Protein AF-A0A1F3W9Q5-F1 (afdb_monomer)

Foldseek 3Di:
DPPPPPPVVLVVLVVLLVLLVVCVVCVVVQPPLDPDPDPPDPDDDVVSNVSSVVSSVSCLAAFNLSNVLSVVVVVLCVPFVVVDDDPLVVCLSVLSSLLSQLVCLAPPVPRGRNNNVVVCVVPPVVSVHPVSNVVSVVVNCPSSDDPVVVVVVVVVVVVVVVVVVVVVPPDDDDDDDDDDDDDDDDDDDDDPPVVVVVVVVVVVVVDDPDDDDDDDDDDDDDDDDDDDDDDDDDPPVVLVVVLPDDPVVVVVVVVVVVVQVVVLLVVLVVPDDDDPDPFDDADDPVVVVLLQCLLCVLCVVVVWAKHFPDWQAFQFWIKGWIDGDPPGDPVSVVVCQQVSCVSVVNFNWDWDPDDVPDPTIIIITTGVPHHDWDLVCLCPDPCLVVDPALQKAFQTADRNRHTDIDHCVVVVDDDDDDDPPRCSLVRVVSSVSSRSSPADLVSAADAAEDLPCDRCQVCQPPSRYPDGHHRDPVVVVVVVVVVVVVVVVVVVVCVVVVHDDPVRVVVCVVPDDPVNSD

Sequence (518 aa):
MIEKLLKSQLILLFVISVVVSIAYYYADILPDNYFTISSGTKSFNNIVYYLTTLGVFIEYFTGIWVLLTFVVYAIVYSLILSKRNKTLDIFIPVTLSIMTISFCGSFFNGHIGKGLIFLIFKFTPQILSPLSLIAFGLINIYLIFDKNFLLLLLKSFKFIVSYRKKMTSSVEIKREVINVNPKKIQFYPNKIRRNFLNNITNFLRGNRKINIEVNEAIQQQSLDVGEMTDNVVEPAKLILMNENKNENEKSEIKKISLDNDKKYYQIVKTIGTAKDKSKNNSPDEKYFEEIIDRIEEKLNEFKIEGQVINILKGPVVDTFELELGAGVKVSKITSSSEDLSMALYGAPIRIVYPMRGKTTVGIEVPRNPREIIYLDELLTSKDFQKTKFDLPLAIGKDAFGESFVVDLAAMPHMLVAGSTGSGKSVFINSLLVSLLIKKSPDQMKLILIDPKQLELSLYSELPHLLLPVVTEAKTASLALQWAVKEMDRRYSIMKEFQVRNLKGFNDKLKNATPEMLS

Solvent-accessible surface area (backbone atoms only — not comparable to full-atom values): 31380 Å² total; per-residue (Å²): 142,76,90,66,65,64,64,58,50,52,50,50,48,48,54,54,28,52,50,30,50,51,29,62,75,38,40,95,74,47,83,65,86,49,102,58,89,68,96,77,69,95,81,65,56,67,68,57,52,54,52,49,50,50,34,51,53,49,27,40,35,54,24,58,53,54,39,58,38,42,54,54,48,51,52,49,31,71,76,51,50,74,83,54,92,59,84,72,59,73,48,47,69,58,40,44,42,51,22,46,51,6,45,36,49,63,77,36,63,88,43,50,9,62,52,41,53,53,51,36,60,72,78,44,51,64,50,43,29,68,66,37,26,53,54,31,45,53,50,44,50,59,73,74,42,56,78,70,50,58,56,49,52,54,50,50,52,54,49,52,55,54,52,53,61,63,62,72,75,76,80,88,79,87,88,83,89,85,86,86,86,91,80,88,85,83,88,82,91,82,80,73,64,62,67,55,52,51,53,50,53,54,59,61,60,75,72,70,97,72,93,76,93,76,86,88,87,85,89,87,79,92,88,88,83,80,87,80,79,95,73,91,78,67,82,65,63,71,57,60,66,64,67,83,56,58,72,69,59,59,52,48,54,54,49,53,52,55,51,50,46,52,52,50,54,52,62,55,64,63,72,70,74,85,68,88,71,83,72,73,73,76,67,57,70,67,61,55,51,56,51,49,52,42,52,40,54,53,32,52,76,71,70,42,59,50,46,74,81,48,72,49,73,29,46,50,30,30,31,40,32,30,42,65,37,90,90,59,57,68,66,59,56,66,72,39,47,66,61,53,17,49,66,55,79,61,42,81,60,47,82,43,72,72,35,90,97,49,95,31,36,28,40,33,37,68,40,74,74,58,54,85,84,54,67,67,59,44,60,68,27,68,69,55,62,69,55,85,54,90,38,42,29,49,76,50,58,49,64,70,53,50,77,39,67,49,40,44,65,84,46,77,72,85,89,87,85,68,61,93,89,68,47,55,68,61,49,54,51,42,37,52,50,34,36,56,74,76,38,47,53,91,77,40,74,41,82,51,75,35,73,80,62,79,77,57,62,88,55,56,80,46,80,30,45,81,49,66,64,29,46,51,70,69,59,44,52,53,52,53,53,48,52,53,53,53,48,52,51,49,51,52,52,28,57,76,70,74,33,93,46,71,65,54,43,54,53,48,63,73,71,48,52,76,82,76,75,108

Radius of gyration: 36.12 Å; Cα contacts (8 Å, |Δi|>4): 448; chains: 1; bounding box: 87×89×81 Å

pLDDT: mean 73.82, std 22.58, range [21.8, 97.12]

Structure (mmCIF, N/CA/C/O backbone):
data_AF-A0A1F3W9Q5-F1
#
_entry.id   AF-A0A1F3W9Q5-F1
#
loop_
_atom_site.group_PDB
_atom_site.id
_atom_site.type_symbol
_atom_site.label_atom_id
_atom_site.label_alt_id
_atom_site.label_comp_id
_atom_site.label_asym_id
_atom_site.label_entity_id
_atom_site.label_seq_id
_atom_site.pdbx_PDB_ins_code
_atom_site.Cartn_x
_atom_site.Cartn_y
_atom_site.Cartn_z
_atom_site.occupancy
_atom_site.B_iso_or_equiv
_atom_site.auth_seq_id
_atom_site.auth_comp_id
_atom_site.auth_asym_id
_atom_site.auth_atom_id
_atom_site.pdbx_PDB_model_num
ATOM 1 N N . MET A 1 1 ? -15.461 62.749 -14.816 1.00 38.19 1 MET A N 1
ATOM 2 C CA . MET A 1 1 ? -15.854 61.546 -14.041 1.00 38.19 1 MET A CA 1
ATOM 3 C C . MET A 1 1 ? -14.855 60.375 -14.201 1.00 38.19 1 MET A C 1
ATOM 5 O O . MET A 1 1 ? -15.242 59.233 -14.011 1.00 38.19 1 MET A O 1
ATOM 9 N N . ILE A 1 2 ? -13.567 60.625 -14.513 1.00 46.91 2 ILE A N 1
ATOM 10 C CA . ILE A 1 2 ? -12.558 59.577 -14.834 1.00 46.91 2 ILE A CA 1
ATOM 11 C C . ILE A 1 2 ? -11.432 59.493 -13.769 1.00 46.91 2 ILE A C 1
ATOM 13 O O . ILE A 1 2 ? -10.515 58.696 -13.880 1.00 46.91 2 ILE A O 1
ATOM 17 N N . GLU A 1 3 ? -11.503 60.237 -12.660 1.00 50.81 3 GLU A N 1
ATOM 18 C CA . GLU A 1 3 ? -10.414 60.259 -11.656 1.00 50.81 3 GLU A CA 1
ATOM 19 C C . GLU A 1 3 ? -10.436 59.118 -10.618 1.00 50.81 3 GLU A C 1
ATOM 21 O O . GLU A 1 3 ? -9.500 58.981 -9.834 1.00 50.81 3 GLU A O 1
ATOM 26 N N . LYS A 1 4 ? -11.470 58.264 -10.589 1.00 51.03 4 LYS A N 1
ATOM 27 C CA . LYS A 1 4 ? -11.605 57.208 -9.560 1.00 51.03 4 LYS A CA 1
ATOM 28 C C . LYS A 1 4 ? -11.447 55.770 -10.061 1.00 51.03 4 LYS A C 1
ATOM 30 O O . LYS A 1 4 ? -11.603 54.853 -9.259 1.00 51.03 4 LYS A O 1
ATOM 35 N N . LEU A 1 5 ? -11.093 55.547 -11.331 1.00 53.12 5 LEU A N 1
ATOM 36 C CA . LEU A 1 5 ? -11.029 54.184 -11.873 1.00 53.12 5 LEU A CA 1
ATOM 37 C C . LEU A 1 5 ? -9.720 53.423 -11.583 1.00 53.12 5 LEU A C 1
ATOM 39 O O . LEU A 1 5 ? -9.715 52.213 -11.739 1.00 53.12 5 LEU A O 1
ATOM 43 N N . LEU A 1 6 ? -8.638 54.052 -11.100 1.00 63.25 6 LEU A N 1
ATOM 44 C CA . LEU A 1 6 ? -7.383 53.314 -10.850 1.00 63.25 6 LEU A CA 1
ATOM 45 C C . LEU A 1 6 ? -7.199 52.790 -9.423 1.00 63.25 6 LEU A C 1
ATOM 47 O O . LEU A 1 6 ? -6.568 51.753 -9.246 1.00 63.25 6 LEU A O 1
ATOM 51 N N . LYS A 1 7 ? -7.776 53.425 -8.395 1.00 61.75 7 LYS A N 1
ATOM 52 C CA . LYS A 1 7 ? -7.635 52.928 -7.011 1.00 61.75 7 LYS A CA 1
ATOM 53 C C . LYS A 1 7 ? -8.496 51.693 -6.750 1.00 61.75 7 LYS A C 1
ATOM 55 O O . LYS A 1 7 ? -8.013 50.739 -6.154 1.00 61.75 7 LYS A O 1
ATOM 60 N N . SER A 1 8 ? -9.743 51.686 -7.221 1.00 59.84 8 SER A N 1
ATOM 61 C CA . SER A 1 8 ? -10.652 50.545 -7.045 1.00 59.84 8 SER A CA 1
ATOM 62 C C . SER A 1 8 ? -10.187 49.309 -7.815 1.00 59.84 8 SER A C 1
ATOM 64 O O . SER A 1 8 ? -10.249 48.209 -7.279 1.00 59.84 8 SER A O 1
ATOM 66 N N . GLN A 1 9 ? -9.650 49.480 -9.027 1.00 67.62 9 GLN A N 1
ATOM 67 C CA . GLN A 1 9 ? -9.082 48.386 -9.819 1.00 67.62 9 GLN A CA 1
ATOM 68 C C . GLN A 1 9 ? -7.813 47.813 -9.189 1.00 67.62 9 GLN A C 1
ATOM 70 O O . GLN A 1 9 ? -7.647 46.599 -9.165 1.00 67.62 9 GLN A O 1
ATOM 75 N N . LEU A 1 10 ? -6.942 48.662 -8.633 1.00 69.38 10 LEU A N 1
ATOM 76 C CA . LEU A 1 10 ? -5.737 48.209 -7.937 1.00 69.38 10 LEU A CA 1
ATOM 77 C C . LEU A 1 10 ? -6.092 47.466 -6.640 1.00 69.38 10 LEU A C 1
ATOM 79 O O . LEU A 1 10 ? -5.507 46.430 -6.353 1.00 69.38 10 LEU A O 1
ATOM 83 N N . ILE A 1 11 ? -7.106 47.929 -5.901 1.00 71.12 11 ILE A N 1
ATOM 84 C CA . ILE A 1 11 ? -7.634 47.217 -4.726 1.00 71.12 11 ILE A CA 1
ATOM 85 C C . ILE A 1 11 ? -8.256 45.876 -5.133 1.00 71.12 11 ILE A C 1
ATOM 87 O O . ILE A 1 11 ? -7.985 44.863 -4.497 1.00 71.12 11 ILE A O 1
ATOM 91 N N . LEU A 1 12 ? -9.043 45.837 -6.210 1.00 70.88 12 LEU A N 1
ATOM 92 C CA . LEU A 1 12 ? -9.651 44.601 -6.703 1.00 70.88 12 LEU A CA 1
ATOM 93 C C . LEU A 1 12 ? -8.585 43.588 -7.141 1.00 70.88 12 LEU A C 1
ATOM 95 O O . LEU A 1 12 ? -8.646 42.424 -6.753 1.00 70.88 12 LEU A O 1
ATOM 99 N N . LEU A 1 13 ? -7.582 44.032 -7.901 1.00 72.56 13 LEU A N 1
ATOM 100 C CA . LEU A 1 13 ? -6.487 43.181 -8.366 1.00 72.56 13 LEU A CA 1
ATOM 101 C C . LEU A 1 13 ? -5.622 42.691 -7.191 1.00 72.56 13 LEU A C 1
ATOM 103 O O . LEU A 1 13 ? -5.192 41.541 -7.193 1.00 72.56 13 LEU A O 1
ATOM 107 N N . PHE A 1 14 ? -5.433 43.526 -6.162 1.00 78.44 14 PHE A N 1
ATOM 108 C CA . PHE A 1 14 ? -4.770 43.139 -4.916 1.00 78.44 14 PHE A CA 1
ATOM 109 C C . PHE A 1 14 ? -5.540 42.028 -4.201 1.00 78.44 14 PHE A C 1
ATOM 111 O O . PHE A 1 14 ? -4.960 40.986 -3.908 1.00 78.44 14 PHE A O 1
ATOM 118 N N . VAL A 1 15 ? -6.847 42.212 -3.983 1.00 78.38 15 VAL A N 1
ATOM 119 C CA . VAL A 1 15 ? -7.713 41.222 -3.321 1.00 78.38 15 VAL A CA 1
ATOM 120 C C . VAL A 1 15 ? -7.705 39.899 -4.086 1.00 78.38 15 VAL A C 1
ATOM 122 O O . VAL A 1 15 ? -7.474 38.856 -3.481 1.00 78.38 15 VAL A O 1
ATOM 125 N N . ILE A 1 16 ? -7.864 39.935 -5.414 1.00 74.56 16 ILE A N 1
ATOM 126 C CA . ILE A 1 16 ? -7.796 38.738 -6.267 1.00 74.56 16 ILE A CA 1
ATOM 127 C C . ILE A 1 16 ? -6.440 38.045 -6.107 1.00 74.56 16 ILE A C 1
ATOM 129 O O . ILE A 1 16 ? -6.382 36.832 -5.931 1.00 74.56 16 ILE A O 1
ATOM 133 N N . SER A 1 17 ? -5.347 38.811 -6.116 1.00 77.00 17 SER A N 1
ATOM 134 C CA . SER A 1 17 ? -4.003 38.255 -5.979 1.00 77.00 17 SER A CA 1
ATOM 135 C C . SER A 1 17 ? -3.777 37.593 -4.614 1.00 77.00 17 SER A C 1
ATOM 137 O O . SER A 1 17 ? -3.228 36.498 -4.555 1.00 77.00 17 SER A O 1
ATOM 139 N N . VAL A 1 18 ? -4.268 38.192 -3.524 1.00 78.81 18 VAL A N 1
ATOM 140 C CA . VAL A 1 18 ? -4.149 37.643 -2.165 1.00 78.81 18 VAL A CA 1
ATOM 141 C C . VAL A 1 18 ? -4.942 36.345 -2.031 1.00 78.81 18 VAL A C 1
ATOM 143 O O . VAL A 1 18 ? -4.422 35.373 -1.488 1.00 78.81 18 VAL A O 1
ATOM 146 N N . VAL A 1 19 ? -6.165 36.301 -2.567 1.00 76.38 19 VAL A N 1
ATOM 147 C CA . VAL A 1 19 ? -6.993 35.085 -2.567 1.00 76.38 19 VAL A CA 1
ATOM 148 C C . VAL A 1 19 ? -6.298 33.956 -3.330 1.00 76.38 19 VAL A C 1
ATOM 150 O O . VAL A 1 19 ? -6.226 32.838 -2.828 1.00 76.38 19 VAL A O 1
ATOM 153 N N . VAL A 1 20 ? -5.715 34.256 -4.493 1.00 74.50 20 VAL A N 1
ATOM 154 C CA . VAL A 1 20 ? -4.959 33.287 -5.301 1.00 74.50 20 VAL A CA 1
ATOM 155 C C . VAL A 1 20 ? -3.696 32.796 -4.581 1.00 74.50 20 VAL A C 1
ATOM 157 O O . VAL A 1 20 ? -3.408 31.603 -4.629 1.00 74.50 20 VAL A O 1
ATOM 160 N N . SER A 1 21 ? -2.961 33.667 -3.877 1.00 75.94 21 SER A N 1
ATOM 161 C CA . SER A 1 21 ? -1.797 33.269 -3.060 1.00 75.94 21 SER A CA 1
ATOM 162 C C . SER A 1 21 ? -2.171 32.285 -1.965 1.00 75.94 21 SER A C 1
ATOM 164 O O . SER A 1 21 ? -1.464 31.306 -1.738 1.00 75.94 21 SER A O 1
ATOM 166 N N . ILE A 1 22 ? -3.261 32.586 -1.253 1.00 74.12 22 ILE A N 1
ATOM 167 C CA . ILE A 1 22 ? -3.744 31.768 -0.144 1.00 74.12 22 ILE A CA 1
ATOM 168 C C . ILE A 1 22 ? -4.202 30.418 -0.694 1.00 74.12 22 ILE A C 1
ATOM 170 O O . ILE A 1 22 ? -3.791 29.393 -0.163 1.00 74.12 22 ILE A O 1
ATOM 174 N N . ALA A 1 23 ? -4.970 30.408 -1.787 1.00 72.38 23 ALA A N 1
ATOM 175 C CA . ALA A 1 23 ? -5.396 29.175 -2.443 1.00 72.38 23 ALA A CA 1
ATOM 176 C C . ALA A 1 23 ? -4.195 28.317 -2.869 1.00 72.38 23 ALA A C 1
ATOM 178 O O . ALA A 1 23 ? -4.109 27.174 -2.453 1.00 72.38 23 ALA A O 1
ATOM 179 N N . TYR A 1 24 ? -3.211 28.894 -3.567 1.00 74.81 24 TYR A N 1
ATOM 180 C CA . TYR A 1 24 ? -2.013 28.166 -3.999 1.00 74.81 24 TYR A CA 1
ATOM 181 C C . TYR A 1 24 ? -1.185 27.613 -2.830 1.00 74.81 24 TYR A C 1
ATOM 183 O O . TYR A 1 24 ? -0.697 26.489 -2.890 1.00 74.81 24 TYR A O 1
ATOM 191 N N . TYR A 1 25 ? -0.997 28.392 -1.759 1.00 75.12 25 TYR A N 1
ATOM 192 C CA . TYR A 1 25 ? -0.203 27.945 -0.609 1.00 75.12 25 TYR A CA 1
ATOM 193 C C . TYR A 1 25 ? -0.899 26.829 0.176 1.00 75.12 25 TYR A C 1
ATOM 195 O O . TYR A 1 25 ? -0.242 25.923 0.682 1.00 75.12 25 TYR A O 1
ATOM 203 N N . TYR A 1 26 ? -2.226 26.899 0.281 1.00 68.81 26 TYR A N 1
ATOM 204 C CA . TYR A 1 26 ? -3.024 25.916 1.002 1.00 68.81 26 TYR A CA 1
ATOM 205 C C . TYR A 1 26 ? -3.620 24.837 0.099 1.00 68.81 26 TYR A C 1
ATOM 207 O O . TYR A 1 26 ? -4.349 24.003 0.624 1.00 68.81 26 TYR A O 1
ATOM 215 N N . ALA A 1 27 ? -3.303 24.808 -1.200 1.00 65.44 27 ALA A N 1
ATOM 216 C CA . ALA A 1 27 ? -3.899 23.889 -2.167 1.00 65.44 27 ALA A CA 1
ATOM 217 C C . ALA A 1 27 ? -3.878 22.451 -1.637 1.00 65.44 27 ALA A C 1
ATOM 219 O O . ALA A 1 27 ? -4.923 21.849 -1.454 1.00 65.44 27 ALA A O 1
ATOM 220 N N . ASP A 1 28 ? -2.729 21.936 -1.201 1.00 61.59 28 ASP A N 1
ATOM 221 C CA . ASP A 1 28 ? -2.602 20.562 -0.684 1.00 61.59 28 ASP A CA 1
ATOM 222 C C . ASP A 1 28 ? -3.367 20.272 0.628 1.00 61.59 28 ASP A C 1
ATOM 224 O O . ASP A 1 28 ? -3.519 19.113 1.014 1.00 61.59 28 ASP A O 1
ATOM 228 N N . ILE A 1 29 ? -3.836 21.309 1.325 1.00 62.12 29 ILE A N 1
ATOM 229 C CA . ILE A 1 29 ? -4.502 21.243 2.636 1.00 62.12 29 ILE A CA 1
ATOM 230 C C . ILE A 1 29 ? -6.012 21.513 2.504 1.00 62.12 29 ILE A C 1
ATOM 232 O O . ILE A 1 29 ? -6.784 21.176 3.406 1.00 62.12 29 ILE A O 1
ATOM 236 N N . LEU A 1 30 ? -6.455 22.114 1.393 1.00 59.84 30 LEU A N 1
ATOM 237 C CA . LEU A 1 30 ? -7.862 22.417 1.166 1.00 59.84 30 LEU A CA 1
ATOM 238 C C . LEU A 1 30 ? -8.657 21.123 0.909 1.00 59.84 30 LEU A C 1
ATOM 240 O O . LEU A 1 30 ? -8.227 20.272 0.125 1.00 59.84 30 LEU A O 1
ATOM 244 N N . PRO A 1 31 ? -9.816 20.946 1.572 1.00 53.28 31 PRO A N 1
ATOM 245 C CA . PRO A 1 31 ? -10.685 19.810 1.308 1.00 53.28 31 PRO A CA 1
ATOM 246 C C . PRO A 1 31 ? -11.167 19.868 -0.151 1.00 53.28 31 PRO A C 1
ATOM 248 O O . PRO A 1 31 ? -11.686 20.892 -0.589 1.00 53.28 31 PRO A O 1
ATOM 251 N N . ASP A 1 32 ? -10.982 18.759 -0.868 1.00 55.72 32 ASP A N 1
ATOM 252 C CA . ASP A 1 32 ? -11.378 18.519 -2.264 1.00 55.72 32 ASP A CA 1
ATOM 253 C C . ASP A 1 32 ? -10.621 19.332 -3.344 1.00 55.72 32 ASP A C 1
ATOM 255 O O . ASP A 1 32 ? -11.169 20.165 -4.061 1.00 55.72 32 ASP A O 1
ATOM 259 N N . ASN A 1 33 ? -9.345 18.978 -3.558 1.00 51.38 33 ASN A N 1
ATOM 260 C CA . ASN A 1 33 ? -8.524 19.419 -4.708 1.00 51.38 33 ASN A CA 1
ATOM 261 C C . ASN A 1 33 ? -8.959 18.878 -6.075 1.00 51.38 33 ASN A C 1
ATOM 263 O O . ASN A 1 33 ? -8.418 19.247 -7.119 1.00 51.38 33 ASN A O 1
ATOM 267 N N . TYR A 1 34 ? -9.923 17.974 -6.079 1.00 50.38 34 TYR A N 1
ATOM 268 C CA . TYR A 1 34 ? -10.602 17.515 -7.272 1.00 50.38 34 TYR A CA 1
ATOM 269 C C . TYR A 1 34 ? -12.073 17.830 -7.049 1.00 50.38 34 TYR A C 1
ATOM 271 O O . TYR A 1 34 ? -12.554 17.671 -5.935 1.00 50.38 34 TYR A O 1
ATOM 279 N N . PHE A 1 35 ? -12.790 18.266 -8.085 1.00 47.22 35 PHE A N 1
ATOM 280 C CA . PHE A 1 35 ? -14.247 18.474 -8.089 1.00 47.22 35 PHE A CA 1
ATOM 281 C C . PHE A 1 35 ? -15.035 17.158 -7.870 1.00 47.22 35 PHE A C 1
ATOM 283 O O . PHE A 1 35 ? -15.979 16.844 -8.591 1.00 47.22 35 PHE A O 1
ATOM 290 N N . THR A 1 36 ? -14.613 16.335 -6.920 1.00 42.84 36 THR A N 1
ATOM 291 C CA . THR A 1 36 ? -15.198 15.075 -6.503 1.00 42.84 36 THR A CA 1
ATOM 292 C C . THR A 1 36 ? -15.899 15.339 -5.187 1.00 42.84 36 THR A C 1
ATOM 294 O O . THR A 1 36 ? -15.251 15.469 -4.157 1.00 42.84 36 THR A O 1
ATOM 297 N N . ILE A 1 37 ? -17.225 15.427 -5.241 1.00 42.81 37 ILE A N 1
ATOM 298 C CA . ILE A 1 37 ? -18.084 15.534 -4.063 1.00 42.81 37 ILE A CA 1
ATOM 299 C C . ILE A 1 37 ? -17.838 14.288 -3.202 1.00 42.81 37 ILE A C 1
ATOM 301 O O . ILE A 1 37 ? -18.343 13.207 -3.504 1.00 42.81 37 ILE A O 1
ATOM 305 N N . SER A 1 38 ? -17.036 14.422 -2.148 1.00 44.94 38 SER A N 1
ATOM 306 C CA . SER A 1 38 ? -16.875 13.388 -1.132 1.00 44.94 38 SER A CA 1
ATOM 307 C C . SER A 1 38 ? -17.933 13.626 -0.053 1.00 44.94 38 SER A C 1
ATOM 309 O O . SER A 1 38 ? -17.862 14.569 0.730 1.00 44.94 38 SER A O 1
ATOM 311 N N . SER A 1 39 ? -18.939 12.754 0.018 1.00 40.22 39 SER A N 1
ATOM 312 C CA . SER A 1 39 ? -20.031 12.800 1.005 1.00 40.22 39 SER A CA 1
ATOM 313 C C . SER A 1 39 ? -19.597 12.462 2.447 1.00 40.22 39 SER A C 1
ATOM 315 O O . SER A 1 39 ? -20.435 12.108 3.276 1.00 40.22 39 SER A O 1
ATOM 317 N N . GLY A 1 40 ? -18.293 12.488 2.745 1.00 48.84 40 GLY A N 1
ATOM 318 C CA . GLY A 1 40 ? -17.708 11.875 3.939 1.00 48.84 40 GLY A CA 1
ATOM 319 C C . GLY A 1 40 ? -17.387 12.811 5.107 1.00 48.84 40 GLY A C 1
ATOM 320 O O . GLY A 1 40 ? -17.198 12.324 6.218 1.00 48.84 40 GLY A O 1
ATOM 321 N N . THR A 1 41 ? -17.328 14.130 4.921 1.00 46.16 41 THR A N 1
ATOM 322 C CA . THR A 1 41 ? -16.812 15.045 5.958 1.00 46.16 41 THR A CA 1
ATOM 323 C C . THR A 1 41 ? -17.913 15.938 6.534 1.00 46.16 41 THR A C 1
ATOM 325 O O . THR A 1 41 ? -18.167 17.050 6.087 1.00 46.16 41 THR A O 1
ATOM 328 N N . LYS A 1 42 ? -18.572 15.460 7.598 1.00 50.66 42 LYS A N 1
ATOM 329 C CA . LYS A 1 42 ? -19.634 16.181 8.338 1.00 50.66 42 LYS A CA 1
ATOM 330 C C . LYS A 1 42 ? -19.152 17.396 9.160 1.00 50.66 42 LYS A C 1
ATOM 332 O O . LYS A 1 42 ? -19.940 17.950 9.920 1.00 50.66 42 LYS A O 1
ATOM 337 N N . SER A 1 43 ? -17.886 17.807 9.058 1.00 51.69 43 SER A N 1
ATOM 338 C CA . SER A 1 43 ? -17.268 18.773 9.983 1.00 51.69 43 SER A CA 1
ATOM 339 C C . SER A 1 43 ? -16.952 20.152 9.398 1.00 51.69 43 SER A C 1
ATOM 341 O O . SER A 1 43 ? -16.465 21.006 10.137 1.00 51.69 43 SER A O 1
ATOM 343 N N . PHE A 1 44 ? -17.209 20.414 8.113 1.00 56.19 44 PHE A N 1
ATOM 344 C CA . PHE A 1 44 ? -16.956 21.738 7.535 1.00 56.19 44 PHE A CA 1
ATOM 345 C C . PHE A 1 44 ? -18.244 22.558 7.445 1.00 56.19 44 PHE A C 1
ATOM 347 O O . PHE A 1 44 ? -19.250 22.118 6.898 1.00 56.19 44 PHE A O 1
ATOM 354 N N . ASN A 1 45 ? -18.208 23.776 7.992 1.00 65.81 45 ASN A N 1
ATOM 355 C CA . ASN A 1 45 ? -19.273 24.762 7.835 1.00 65.81 45 ASN A CA 1
ATOM 356 C C . ASN A 1 45 ? -19.521 24.987 6.329 1.00 65.81 45 ASN A C 1
ATOM 358 O O . ASN A 1 45 ? -18.575 25.288 5.602 1.00 65.81 45 ASN A O 1
ATOM 362 N N . ASN A 1 46 ? -20.766 24.847 5.857 1.00 67.88 46 ASN A N 1
ATOM 363 C CA . ASN A 1 46 ? -21.119 24.926 4.429 1.00 67.88 46 ASN A CA 1
ATOM 364 C C . ASN A 1 46 ? -20.551 26.180 3.743 1.00 67.88 46 ASN A C 1
ATOM 366 O O . ASN A 1 46 ? -20.129 26.127 2.593 1.00 67.88 46 ASN A O 1
ATOM 370 N N . ILE A 1 47 ? -20.493 27.305 4.461 1.00 69.06 47 ILE A N 1
ATOM 371 C CA . ILE A 1 47 ? -19.921 28.560 3.956 1.00 69.06 47 IL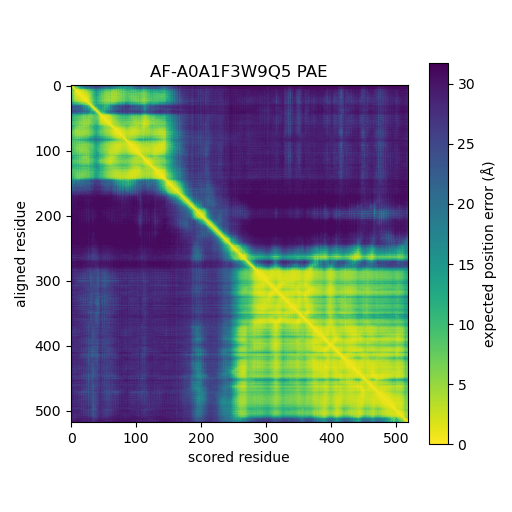E A CA 1
ATOM 372 C C . ILE A 1 47 ? -18.424 28.410 3.673 1.00 69.06 47 ILE A C 1
ATOM 374 O O . ILE A 1 47 ? -17.945 28.847 2.629 1.00 69.06 47 ILE A O 1
ATOM 378 N N . VAL A 1 48 ? -17.692 27.767 4.585 1.00 67.38 48 VAL A N 1
ATOM 379 C CA . VAL A 1 48 ? -16.260 27.501 4.422 1.00 67.38 48 VAL A CA 1
ATOM 380 C C . VAL A 1 48 ? -16.046 26.597 3.213 1.00 67.38 48 VAL A C 1
ATOM 382 O O . VAL A 1 48 ? -15.221 26.932 2.377 1.00 67.38 48 VAL A O 1
ATOM 385 N N . TYR A 1 49 ? -16.854 25.545 3.051 1.00 68.62 49 TYR A N 1
ATOM 386 C CA . TYR A 1 49 ? -16.783 24.648 1.893 1.00 68.62 49 TYR A CA 1
ATOM 387 C C . TYR A 1 49 ? -16.968 25.378 0.550 1.00 68.62 49 TYR A C 1
ATOM 389 O O . TYR A 1 49 ? -16.176 25.199 -0.376 1.00 68.62 49 TYR A O 1
ATOM 397 N N . TYR A 1 50 ? -17.982 26.240 0.423 1.00 74.19 50 TYR A N 1
ATOM 398 C CA . TYR A 1 50 ? -18.187 26.990 -0.821 1.00 74.19 50 TYR A CA 1
ATOM 399 C C . TYR A 1 50 ? -17.063 27.996 -1.087 1.00 74.19 50 TYR A C 1
ATOM 401 O O . TYR A 1 50 ? -16.644 28.151 -2.234 1.00 74.19 50 TYR A O 1
ATOM 409 N N . LEU A 1 51 ? -16.540 28.649 -0.045 1.00 71.12 51 LEU A N 1
ATOM 410 C CA . LEU A 1 51 ? -15.419 29.580 -0.178 1.00 71.12 51 LEU A CA 1
ATOM 411 C C . LEU A 1 51 ? -14.121 28.868 -0.578 1.00 71.12 51 LEU A C 1
ATOM 413 O O . LEU A 1 51 ? -13.404 29.369 -1.443 1.00 71.12 51 LEU A O 1
ATOM 417 N N . THR A 1 52 ? -13.829 27.699 -0.003 1.00 70.00 52 THR A N 1
ATOM 418 C CA . THR A 1 52 ? -12.638 26.914 -0.358 1.00 70.00 52 THR A CA 1
ATOM 419 C C . THR A 1 52 ? -12.748 26.360 -1.772 1.00 70.00 52 THR A C 1
ATOM 421 O O . THR A 1 52 ? -11.807 26.494 -2.548 1.00 70.00 52 THR A O 1
ATOM 424 N N . THR A 1 53 ? -13.922 25.850 -2.154 1.00 73.56 53 THR A N 1
ATOM 425 C CA . THR A 1 53 ? -14.189 25.363 -3.519 1.00 73.56 53 THR A CA 1
ATOM 426 C C . THR A 1 53 ? -14.022 26.478 -4.553 1.00 73.56 53 THR A C 1
ATOM 428 O O . THR A 1 53 ? -13.424 26.277 -5.610 1.00 73.56 53 THR A O 1
ATOM 431 N N . LEU A 1 54 ? -14.512 27.683 -4.246 1.00 74.44 54 LEU A N 1
ATOM 432 C CA . LEU A 1 54 ? -14.347 28.853 -5.104 1.00 74.44 54 LEU A CA 1
ATOM 433 C C . LEU A 1 54 ? -12.871 29.273 -5.209 1.00 74.44 54 LEU A C 1
ATOM 435 O O . LEU A 1 54 ? -12.419 29.614 -6.300 1.00 74.44 54 LEU A O 1
ATOM 439 N N . GLY A 1 55 ? -12.106 29.190 -4.117 1.00 74.06 55 GLY A N 1
ATOM 440 C CA . GLY A 1 55 ? -10.658 29.426 -4.115 1.00 74.06 55 GLY A CA 1
ATOM 441 C C . GLY A 1 55 ? -9.891 28.458 -5.022 1.00 74.06 55 GLY A C 1
ATOM 442 O O . GLY A 1 55 ? -9.117 28.906 -5.868 1.00 74.06 55 GLY A O 1
ATOM 443 N N . VAL A 1 56 ? -10.169 27.155 -4.914 1.00 73.94 56 VAL A N 1
ATOM 444 C CA . VAL A 1 56 ? -9.565 26.104 -5.758 1.00 73.94 56 VAL A CA 1
ATOM 445 C C . VAL A 1 56 ? -9.964 26.271 -7.229 1.00 73.94 56 VAL A C 1
ATOM 447 O O . VAL A 1 56 ? -9.129 26.138 -8.123 1.00 73.94 56 VAL A O 1
ATOM 450 N N . PHE A 1 57 ? -11.223 26.626 -7.512 1.00 76.06 57 PHE A N 1
ATOM 451 C CA . PHE A 1 57 ? -11.675 26.910 -8.879 1.00 76.06 57 PHE A CA 1
ATOM 452 C C . PHE A 1 57 ? -10.914 28.094 -9.490 1.00 76.06 57 PHE A C 1
ATOM 454 O O . PHE A 1 57 ? -10.452 28.010 -10.629 1.00 76.06 57 PHE A O 1
ATOM 461 N N . ILE A 1 58 ? -10.742 29.184 -8.738 1.00 75.75 58 ILE A N 1
ATOM 462 C CA . ILE A 1 58 ? -9.964 30.339 -9.197 1.00 75.75 58 ILE A CA 1
ATOM 463 C C . ILE A 1 58 ? -8.507 29.929 -9.439 1.00 75.75 58 ILE A C 1
ATOM 465 O O . ILE A 1 58 ? -7.985 30.219 -10.512 1.00 75.75 58 ILE A O 1
ATOM 469 N N . GLU A 1 59 ? -7.868 29.210 -8.514 1.00 76.38 59 GLU A N 1
ATOM 470 C CA . GLU A 1 59 ? -6.493 28.722 -8.674 1.00 76.38 59 GLU A CA 1
ATOM 471 C C . GLU A 1 59 ? -6.326 27.847 -9.926 1.00 76.38 59 GLU A C 1
ATOM 473 O O . GLU A 1 59 ? -5.395 28.050 -10.709 1.00 76.38 59 GLU A O 1
ATOM 478 N N . TYR A 1 60 ? -7.258 26.923 -10.170 1.00 80.00 60 TYR A N 1
ATOM 479 C CA . TYR A 1 60 ? -7.234 26.047 -11.340 1.00 80.00 60 TYR A CA 1
ATOM 480 C C . TYR A 1 60 ? -7.199 26.832 -12.657 1.00 80.00 60 TYR A C 1
ATOM 482 O O . TYR A 1 60 ? -6.498 26.441 -13.597 1.00 80.00 60 TYR A O 1
ATOM 490 N N . PHE A 1 61 ? -7.936 27.942 -12.745 1.00 78.12 61 PHE A N 1
ATOM 491 C CA . PHE A 1 61 ? -7.946 28.787 -13.935 1.00 78.12 61 PHE A CA 1
ATOM 492 C C . PHE A 1 61 ? -6.780 29.764 -13.957 1.00 78.12 61 PHE A C 1
ATOM 494 O O . PHE A 1 61 ? -6.086 29.848 -14.962 1.00 78.12 61 PHE A O 1
ATOM 501 N N . THR A 1 62 ? -6.533 30.501 -12.882 1.00 76.94 62 THR A N 1
ATOM 502 C CA . THR A 1 62 ? -5.586 31.609 -12.923 1.00 76.94 62 THR A CA 1
ATOM 503 C C . THR A 1 62 ? -4.179 31.200 -12.534 1.00 76.94 62 THR A C 1
ATOM 505 O O . THR A 1 62 ? -3.255 31.739 -13.106 1.00 76.94 62 THR A O 1
ATOM 508 N N . GLY A 1 63 ? -3.954 30.251 -11.628 1.00 78.88 63 GLY A N 1
ATOM 509 C CA . GLY A 1 63 ? -2.620 29.967 -11.081 1.00 78.88 63 GLY A CA 1
ATOM 510 C C . GLY A 1 63 ? -1.971 31.180 -10.392 1.00 78.88 63 GLY A C 1
ATOM 511 O O . GLY A 1 63 ? -2.567 32.252 -10.288 1.00 78.88 63 GLY A O 1
ATOM 512 N N . ILE A 1 64 ? -0.727 31.032 -9.925 1.00 78.31 64 ILE A N 1
ATOM 513 C CA . ILE A 1 64 ? -0.072 32.021 -9.045 1.00 78.31 64 ILE A CA 1
ATOM 514 C C . ILE A 1 64 ? 0.474 33.272 -9.767 1.00 78.31 64 ILE A C 1
ATOM 516 O O . ILE A 1 64 ? 0.781 34.286 -9.139 1.00 78.31 64 ILE A O 1
ATOM 520 N N . TRP A 1 65 ? 0.564 33.261 -11.101 1.00 78.56 65 TRP A N 1
ATOM 521 C CA . TRP A 1 65 ? 1.174 34.352 -11.885 1.00 78.56 65 TRP A CA 1
ATOM 522 C C . TRP A 1 65 ? 0.390 35.679 -11.857 1.00 78.56 65 TRP A C 1
ATOM 524 O O . TRP A 1 65 ? 0.943 36.735 -12.187 1.00 78.56 65 TRP A O 1
ATOM 534 N N . VAL A 1 66 ? -0.874 35.667 -11.417 1.00 78.12 66 VAL A N 1
ATOM 535 C CA . VAL A 1 66 ? -1.679 36.891 -11.239 1.00 78.12 66 VAL A CA 1
ATOM 536 C C . VAL A 1 66 ? -1.020 37.847 -10.237 1.00 78.12 66 VAL A C 1
ATOM 538 O O . VAL A 1 66 ? -1.044 39.061 -10.443 1.00 78.12 66 VAL A O 1
ATOM 541 N N . LEU A 1 67 ? -0.331 37.317 -9.219 1.00 78.75 67 LEU A N 1
ATOM 542 C CA . LEU A 1 67 ? 0.455 38.113 -8.269 1.00 78.75 67 LEU A CA 1
ATOM 543 C C . LEU A 1 67 ? 1.582 38.884 -8.941 1.00 78.75 67 LEU A C 1
ATOM 545 O O . LEU A 1 67 ? 1.775 40.064 -8.660 1.00 78.75 67 LEU A O 1
ATOM 549 N N . LEU A 1 68 ? 2.319 38.230 -9.842 1.00 80.75 68 LEU A N 1
ATOM 550 C CA . LEU A 1 68 ? 3.434 38.859 -10.543 1.00 80.75 68 LEU A CA 1
ATOM 551 C C . LEU A 1 68 ? 2.932 40.035 -11.388 1.00 80.75 68 LEU A C 1
ATOM 553 O O . LEU A 1 68 ? 3.513 41.116 -11.365 1.00 80.75 68 LEU A O 1
ATOM 557 N N . THR A 1 69 ? 1.801 39.846 -12.067 1.00 84.44 69 THR A N 1
ATOM 558 C CA . THR A 1 69 ? 1.137 40.902 -12.842 1.00 84.44 69 THR A CA 1
ATOM 559 C C . THR A 1 69 ? 0.723 42.073 -11.955 1.00 84.44 69 THR A C 1
ATOM 561 O O . THR A 1 69 ? 0.970 43.226 -12.308 1.00 84.44 69 THR A O 1
ATOM 564 N N . PHE A 1 70 ? 0.147 41.790 -10.783 1.00 83.50 70 PHE A N 1
ATOM 565 C CA . PHE A 1 70 ? -0.246 42.814 -9.820 1.00 83.50 70 PHE A CA 1
ATOM 566 C C . PHE A 1 70 ? 0.940 43.621 -9.297 1.00 83.50 70 PHE A C 1
ATOM 568 O O . PHE A 1 70 ? 0.902 44.849 -9.339 1.00 83.50 70 PHE A O 1
ATOM 575 N N . VAL A 1 71 ? 2.002 42.952 -8.842 1.00 81.94 71 VAL A N 1
ATOM 576 C CA . VAL A 1 71 ? 3.188 43.615 -8.283 1.00 81.94 71 VAL A CA 1
ATOM 577 C C . VAL A 1 71 ? 3.838 44.519 -9.326 1.00 81.94 71 VAL A C 1
ATOM 579 O O . VAL A 1 71 ? 4.126 45.682 -9.044 1.00 81.94 71 VAL A O 1
ATOM 582 N N . VAL A 1 72 ? 4.015 44.019 -10.553 1.00 83.00 72 VAL A N 1
ATOM 583 C CA . VAL A 1 72 ? 4.608 44.805 -11.643 1.00 83.00 72 VAL A CA 1
ATOM 584 C C . VAL A 1 72 ? 3.716 46.002 -11.982 1.00 83.00 72 VAL A C 1
ATOM 586 O O . VAL A 1 72 ? 4.217 47.122 -12.087 1.00 83.00 72 VAL A O 1
ATOM 589 N N . TYR A 1 73 ? 2.396 45.810 -12.076 1.00 84.12 73 TYR A N 1
ATOM 590 C CA . TYR A 1 73 ? 1.459 46.905 -12.332 1.00 84.12 73 TYR A CA 1
ATOM 591 C C . TYR A 1 73 ? 1.462 47.952 -11.212 1.00 84.12 73 TYR A C 1
ATOM 593 O O . TYR A 1 73 ? 1.492 49.144 -11.498 1.00 84.12 73 TYR A O 1
ATOM 601 N N . ALA A 1 74 ? 1.490 47.536 -9.945 1.00 80.88 74 ALA A N 1
ATOM 602 C CA . ALA A 1 74 ? 1.508 48.436 -8.796 1.00 80.88 74 ALA A CA 1
ATOM 603 C C . ALA A 1 74 ? 2.782 49.292 -8.744 1.00 80.88 74 ALA A C 1
ATOM 605 O O . ALA A 1 74 ? 2.704 50.493 -8.477 1.00 80.88 74 ALA A O 1
ATOM 606 N N . ILE A 1 75 ? 3.942 48.708 -9.065 1.00 79.69 75 ILE A N 1
ATOM 607 C CA . ILE A 1 75 ? 5.217 49.435 -9.162 1.00 79.69 75 ILE A CA 1
ATOM 608 C C . ILE A 1 75 ? 5.161 50.457 -10.303 1.00 79.69 75 ILE A C 1
ATOM 610 O O . ILE A 1 75 ? 5.453 51.637 -10.093 1.00 79.69 75 ILE A O 1
ATOM 614 N N . VAL A 1 76 ? 4.742 50.028 -11.500 1.00 78.88 76 VAL A N 1
ATOM 615 C CA . VAL A 1 76 ? 4.596 50.914 -12.669 1.00 78.88 76 VAL A CA 1
ATOM 616 C C . VAL A 1 76 ? 3.588 52.027 -12.370 1.00 78.88 76 VAL A C 1
ATOM 618 O O . VAL A 1 76 ? 3.808 53.185 -12.736 1.00 78.88 76 VAL A O 1
ATOM 621 N N . TYR A 1 77 ? 2.518 51.709 -11.640 1.00 78.94 77 TYR A N 1
ATOM 622 C CA . TYR A 1 77 ? 1.507 52.676 -11.253 1.00 78.94 77 TYR A CA 1
ATOM 623 C C . TYR A 1 77 ? 2.031 53.711 -10.265 1.00 78.94 77 TYR A C 1
ATOM 625 O O . TYR A 1 77 ? 1.923 54.911 -10.510 1.00 78.94 77 TYR A O 1
ATOM 633 N N . SER A 1 78 ? 2.661 53.261 -9.181 1.00 75.50 78 SER A N 1
ATOM 634 C CA . SER A 1 78 ? 3.198 54.144 -8.149 1.00 75.50 78 SER A CA 1
ATOM 635 C C . SER A 1 78 ? 4.277 55.079 -8.692 1.00 75.50 78 SER A C 1
ATOM 637 O O . SER A 1 78 ? 4.297 56.257 -8.338 1.00 75.50 78 SER A O 1
ATOM 639 N N . LEU A 1 79 ? 5.173 54.575 -9.544 1.00 75.00 79 LEU A N 1
ATOM 640 C CA . LEU A 1 79 ? 6.328 55.341 -10.012 1.00 75.00 79 LEU A CA 1
ATOM 641 C C . LEU A 1 79 ? 6.005 56.254 -11.199 1.00 75.00 79 LEU A C 1
ATOM 643 O O . LEU A 1 79 ? 6.526 57.370 -11.258 1.00 75.00 79 LEU A O 1
ATOM 647 N N . ILE A 1 80 ? 5.178 55.780 -12.139 1.00 74.94 80 ILE A N 1
ATOM 648 C CA . ILE A 1 80 ? 5.024 56.398 -13.462 1.00 74.94 80 ILE A CA 1
ATOM 649 C C . ILE A 1 80 ? 3.567 56.793 -13.738 1.00 74.94 80 ILE A C 1
ATOM 651 O O . ILE A 1 80 ? 3.312 57.957 -14.046 1.00 74.94 80 ILE A O 1
ATOM 655 N N . LEU A 1 81 ? 2.610 55.859 -13.640 1.00 74.19 81 LEU A N 1
ATOM 656 C CA . LEU A 1 81 ? 1.222 56.124 -14.069 1.00 74.19 81 LEU A CA 1
ATOM 657 C C . LEU A 1 81 ? 0.494 57.118 -13.151 1.00 74.19 81 LEU A C 1
ATOM 659 O O . LEU A 1 81 ? -0.306 57.908 -13.628 1.00 74.19 81 LEU A O 1
ATOM 663 N N . SER A 1 82 ? 0.784 57.127 -11.847 1.00 72.00 82 SER A N 1
ATOM 664 C CA . SER A 1 82 ? 0.118 58.011 -10.874 1.00 72.00 82 SER A CA 1
ATOM 665 C C . SER A 1 82 ? 0.347 59.503 -11.140 1.00 72.00 82 SER A C 1
ATOM 667 O O . SER A 1 82 ? -0.424 60.339 -10.677 1.00 72.00 82 SER A O 1
ATOM 669 N N . LYS A 1 83 ? 1.408 59.836 -11.884 1.00 70.81 83 LYS A N 1
ATOM 670 C CA . LYS A 1 83 ? 1.833 61.208 -12.183 1.00 70.81 83 LYS A CA 1
ATOM 671 C C . LYS A 1 83 ? 1.456 61.659 -13.595 1.00 70.81 83 LYS A C 1
ATOM 673 O O . LYS A 1 83 ? 1.805 62.773 -13.979 1.00 70.81 83 LYS A O 1
ATOM 678 N N . ARG A 1 84 ? 0.793 60.808 -14.389 1.00 70.19 84 ARG A N 1
ATOM 679 C CA . ARG A 1 84 ? 0.472 61.084 -15.795 1.00 70.19 84 ARG A CA 1
ATOM 680 C C . ARG A 1 84 ? -1.005 60.839 -16.084 1.00 70.19 84 ARG A C 1
ATOM 682 O O . ARG A 1 84 ? -1.628 59.977 -15.483 1.00 70.19 84 ARG A O 1
ATOM 689 N N . ASN A 1 85 ? -1.547 61.590 -17.037 1.00 68.25 85 ASN A N 1
ATOM 690 C CA . ASN A 1 85 ? -2.956 61.519 -17.421 1.00 68.25 85 ASN A CA 1
ATOM 691 C C . ASN A 1 85 ? -3.067 61.189 -18.918 1.00 68.25 85 ASN A C 1
ATOM 693 O O . ASN A 1 85 ? -3.382 62.047 -19.741 1.00 68.25 85 ASN A O 1
ATOM 697 N N . LYS A 1 86 ? -2.726 59.948 -19.294 1.00 75.38 86 LYS A N 1
ATOM 698 C CA . LYS A 1 86 ? -2.836 59.448 -20.674 1.00 75.38 86 LYS A CA 1
ATOM 699 C C . LYS A 1 86 ? -3.992 58.460 -20.788 1.00 75.38 86 LYS A C 1
ATOM 701 O O . LYS A 1 86 ? -4.078 57.508 -20.025 1.00 75.38 86 LYS A O 1
ATOM 706 N N . THR A 1 87 ? -4.849 58.631 -21.792 1.00 73.94 87 THR A N 1
ATOM 707 C CA . THR A 1 87 ? -5.995 57.733 -22.034 1.00 73.94 87 THR A CA 1
ATOM 708 C C . THR A 1 87 ? -5.572 56.310 -22.407 1.00 73.94 87 THR A C 1
ATOM 710 O O . THR A 1 87 ? -6.255 55.355 -22.051 1.00 73.94 87 THR A O 1
ATOM 713 N N . LEU A 1 88 ? -4.419 56.155 -23.068 1.00 76.69 88 LEU A N 1
ATOM 714 C CA . LEU A 1 88 ? -3.856 54.850 -23.437 1.00 76.69 88 LEU A CA 1
ATOM 715 C C . LEU A 1 88 ? -3.372 54.021 -22.235 1.00 76.69 88 LEU A C 1
ATOM 717 O O . LEU A 1 88 ? -3.141 52.822 -22.387 1.00 76.69 88 LEU A O 1
ATOM 721 N N . ASP A 1 89 ? -3.272 54.614 -21.040 1.00 76.88 89 ASP A N 1
ATOM 722 C CA . ASP A 1 89 ? -2.839 53.909 -19.828 1.00 76.88 89 ASP A CA 1
ATOM 723 C C . ASP A 1 89 ? -3.793 52.778 -19.429 1.00 76.88 89 ASP A C 1
ATOM 725 O O . ASP A 1 89 ? -3.381 51.823 -18.773 1.00 76.88 89 ASP A O 1
ATOM 729 N N . ILE A 1 90 ? -5.044 52.834 -19.898 1.00 76.75 90 ILE A N 1
ATOM 730 C CA . ILE A 1 90 ? -6.054 51.798 -19.666 1.00 76.75 90 ILE A CA 1
ATOM 731 C C . ILE A 1 90 ? -5.676 50.437 -20.274 1.00 76.75 90 ILE A C 1
ATOM 733 O O . ILE A 1 90 ? -6.128 49.404 -19.785 1.00 76.75 90 ILE A O 1
ATOM 737 N N . PHE A 1 91 ? -4.831 50.412 -21.311 1.00 82.19 91 PHE A N 1
ATOM 738 C CA . PHE A 1 91 ? -4.422 49.172 -21.981 1.00 82.19 91 PHE A CA 1
ATOM 739 C C . PHE A 1 91 ? -3.254 48.462 -21.290 1.00 82.19 91 PHE A C 1
ATOM 741 O O . PHE A 1 91 ? -3.089 47.257 -21.464 1.00 82.19 91 PHE A O 1
ATOM 748 N N . ILE A 1 92 ? -2.485 49.175 -20.464 1.00 81.69 92 ILE A N 1
ATOM 749 C CA . ILE A 1 92 ? -1.299 48.654 -19.771 1.00 81.69 92 ILE A CA 1
ATOM 750 C C . ILE A 1 92 ? -1.588 47.427 -18.899 1.00 81.69 92 ILE A C 1
ATOM 752 O O . ILE A 1 92 ? -0.850 46.453 -19.027 1.00 81.69 92 ILE A O 1
ATOM 756 N N . PRO A 1 93 ? -2.631 47.384 -18.044 1.00 80.75 93 PRO A N 1
ATOM 757 C CA . PRO A 1 93 ? -2.896 46.185 -17.247 1.00 80.75 93 PRO A CA 1
ATOM 758 C C . PRO A 1 93 ? -3.204 44.953 -18.115 1.00 80.75 93 PRO A C 1
ATOM 760 O O . PRO A 1 93 ? -2.831 43.840 -17.749 1.00 80.75 93 PRO A O 1
ATOM 763 N N . VAL A 1 94 ? -3.832 45.144 -19.282 1.00 83.19 94 VAL A N 1
ATOM 764 C CA . VAL A 1 94 ? -4.165 44.059 -20.219 1.00 83.19 94 VAL A CA 1
ATOM 765 C C . VAL A 1 94 ? -2.925 43.586 -20.978 1.00 83.19 94 VAL A C 1
ATOM 767 O O . VAL A 1 94 ? -2.675 42.390 -21.079 1.00 83.19 94 VAL A O 1
ATOM 770 N N . THR A 1 95 ? -2.102 44.499 -21.490 1.00 86.88 95 THR A N 1
ATOM 771 C CA . THR A 1 95 ? -0.872 44.119 -22.203 1.00 86.88 95 THR A CA 1
ATOM 772 C C . THR A 1 95 ? 0.170 43.528 -21.264 1.00 86.88 95 THR A C 1
ATOM 774 O O . THR A 1 95 ? 0.959 42.675 -21.670 1.00 86.88 95 THR A O 1
ATOM 777 N N . LEU A 1 96 ? 0.196 43.967 -20.006 1.00 86.19 96 LEU A N 1
ATOM 778 C CA . LEU A 1 96 ? 1.097 43.447 -18.988 1.00 86.19 96 LEU A CA 1
ATOM 779 C C . LEU A 1 96 ? 0.692 42.041 -18.537 1.00 86.19 96 LEU A C 1
ATOM 781 O O . LEU A 1 96 ? 1.572 41.199 -18.386 1.00 86.19 96 LEU A O 1
ATOM 785 N N . SER A 1 97 ? -0.608 41.768 -18.377 1.00 85.56 97 SER A N 1
ATOM 786 C CA . SER A 1 97 ? -1.092 40.427 -18.027 1.00 85.56 97 SER A CA 1
ATOM 787 C C . SER A 1 97 ? -0.805 39.410 -19.128 1.00 85.56 97 SER A C 1
ATOM 789 O O . SER A 1 97 ? -0.362 38.304 -18.844 1.00 85.56 97 SER A O 1
ATOM 791 N N . ILE A 1 98 ? -0.962 39.792 -20.398 1.00 87.31 98 ILE A N 1
ATOM 792 C CA . ILE A 1 98 ? -0.602 38.916 -21.518 1.00 87.31 98 ILE A CA 1
ATOM 793 C C . ILE A 1 98 ? 0.908 38.649 -21.517 1.00 87.31 98 ILE A C 1
ATOM 795 O O . ILE A 1 98 ? 1.323 37.500 -21.629 1.00 87.31 98 ILE A O 1
ATOM 799 N N . MET A 1 99 ? 1.737 39.678 -21.309 1.00 88.56 99 MET A N 1
ATOM 800 C CA . MET A 1 99 ? 3.194 39.525 -21.238 1.00 88.56 99 MET A CA 1
ATOM 801 C C . MET A 1 99 ? 3.631 38.573 -20.111 1.00 88.56 99 MET A C 1
ATOM 803 O O . MET A 1 99 ? 4.500 37.726 -20.323 1.00 88.56 99 MET A O 1
ATOM 807 N N . THR A 1 100 ? 3.045 38.688 -18.917 1.00 86.31 100 THR A N 1
ATOM 808 C CA . THR A 1 100 ? 3.368 37.812 -17.779 1.00 86.31 100 THR A CA 1
ATOM 809 C C . THR A 1 100 ? 2.867 36.384 -17.991 1.00 86.31 100 THR A C 1
ATOM 811 O O . THR A 1 100 ? 3.600 35.453 -17.660 1.00 86.31 100 THR A O 1
ATOM 814 N N . ILE A 1 101 ? 1.697 36.186 -18.613 1.00 86.69 101 ILE A N 1
ATOM 815 C CA . ILE A 1 101 ? 1.220 34.861 -19.047 1.00 86.69 101 ILE A CA 1
ATOM 816 C C . ILE A 1 101 ? 2.213 34.234 -20.030 1.00 86.69 101 ILE A C 1
ATOM 818 O O . ILE A 1 101 ? 2.626 33.094 -19.833 1.00 86.69 101 ILE A O 1
ATOM 822 N N . SER A 1 102 ? 2.647 34.967 -21.058 1.00 86.38 102 SER A N 1
ATOM 823 C CA . SER A 1 102 ? 3.618 34.468 -22.041 1.00 86.38 102 SER A CA 1
ATOM 824 C C . SER A 1 102 ? 4.961 34.114 -21.392 1.00 86.38 102 SER A C 1
ATOM 826 O O . SER A 1 102 ? 5.569 33.098 -21.734 1.00 86.38 102 SER A O 1
ATOM 828 N N . PHE A 1 103 ? 5.417 34.919 -20.424 1.00 86.31 103 PHE A N 1
ATOM 829 C CA . PHE A 1 103 ? 6.628 34.649 -19.645 1.00 86.31 103 PHE A CA 1
ATOM 830 C C . PHE A 1 103 ? 6.491 33.365 -18.822 1.00 86.31 103 PHE A C 1
ATOM 832 O O . PHE A 1 103 ? 7.322 32.460 -18.930 1.00 86.31 103 PHE A O 1
ATOM 839 N N . CYS A 1 104 ? 5.417 33.243 -18.042 1.00 85.62 104 CYS A N 1
ATOM 840 C CA . CYS A 1 104 ? 5.168 32.049 -17.247 1.00 85.62 104 CYS A CA 1
ATOM 841 C C . CYS A 1 104 ? 4.970 30.804 -18.129 1.00 85.62 104 CYS A C 1
ATOM 843 O O . CYS A 1 104 ? 5.461 29.742 -17.773 1.00 85.62 104 CYS A O 1
ATOM 845 N N . GLY A 1 105 ? 4.361 30.927 -19.310 1.00 82.00 105 GLY A N 1
ATOM 846 C CA . GLY A 1 105 ? 4.144 29.810 -20.237 1.00 82.00 105 GLY A CA 1
ATOM 847 C C . GLY A 1 105 ? 5.398 29.396 -21.002 1.00 82.00 105 GLY A C 1
ATOM 848 O O . GLY A 1 105 ? 5.466 28.307 -21.555 1.00 82.00 105 GLY A O 1
ATOM 849 N N . SER A 1 106 ? 6.425 30.244 -21.028 1.00 83.06 106 SER A N 1
ATOM 850 C CA . SER A 1 106 ? 7.706 29.902 -21.653 1.00 83.06 106 SER A CA 1
ATOM 851 C C . SER A 1 106 ? 8.698 29.308 -20.649 1.00 83.06 106 SER A C 1
ATOM 853 O O . SER A 1 106 ? 9.445 28.394 -20.991 1.00 83.06 106 SER A O 1
ATOM 855 N N . PHE A 1 107 ? 8.716 29.811 -19.410 1.00 81.00 107 PHE A N 1
ATOM 856 C CA . PHE A 1 107 ? 9.748 29.476 -18.417 1.00 81.00 107 PHE A CA 1
ATOM 857 C C . PHE A 1 107 ? 9.235 28.664 -17.218 1.00 81.00 107 PHE A C 1
ATOM 859 O O . PHE A 1 107 ? 10.011 27.962 -16.575 1.00 81.00 107 PHE A O 1
ATOM 866 N N . PHE A 1 108 ? 7.939 28.741 -16.916 1.00 79.38 108 PHE A N 1
ATOM 867 C CA . PHE A 1 108 ? 7.341 28.309 -15.649 1.00 79.38 108 PHE A CA 1
ATOM 868 C C . PHE A 1 108 ? 5.982 27.619 -15.865 1.00 79.38 108 PHE A C 1
ATOM 870 O O . PHE A 1 108 ? 4.996 27.937 -15.200 1.00 79.38 108 PHE A O 1
ATOM 877 N N . ASN A 1 109 ? 5.932 26.652 -16.790 1.00 71.56 109 ASN A N 1
ATOM 878 C CA . ASN A 1 109 ? 4.696 25.979 -17.225 1.00 71.56 109 ASN A CA 1
ATOM 879 C C . ASN A 1 109 ? 3.829 25.404 -16.093 1.00 71.56 109 ASN A C 1
ATOM 881 O O . ASN A 1 109 ? 2.614 25.333 -16.236 1.00 71.56 109 ASN A O 1
ATOM 885 N N . GLY A 1 110 ? 4.432 25.009 -14.968 1.00 72.19 110 GLY A N 1
ATOM 886 C CA . GLY A 1 110 ? 3.708 24.469 -13.812 1.00 72.19 110 GLY A CA 1
ATOM 887 C C . GLY A 1 110 ? 2.964 25.507 -12.965 1.00 72.19 110 GLY A C 1
ATOM 888 O O . GLY A 1 110 ? 2.198 25.121 -12.091 1.00 72.19 110 GLY A O 1
ATOM 889 N N . HIS A 1 111 ? 3.178 26.803 -13.202 1.00 76.88 111 HIS A N 1
ATOM 890 C CA . HIS A 1 111 ? 2.644 27.888 -12.370 1.00 76.88 111 HIS A CA 1
ATOM 891 C C . HIS A 1 111 ? 1.491 28.660 -13.031 1.00 76.88 111 HIS A C 1
ATOM 893 O O . HIS A 1 111 ? 0.906 29.555 -12.413 1.00 76.88 111 HIS A O 1
ATOM 899 N N . ILE A 1 112 ? 1.149 28.315 -14.277 1.00 78.12 112 ILE A N 1
ATOM 900 C CA . ILE A 1 112 ? -0.071 28.786 -14.935 1.00 78.12 112 ILE A CA 1
ATOM 901 C C . ILE A 1 112 ? -1.204 27.818 -14.611 1.00 78.12 112 ILE A C 1
ATOM 903 O O . ILE A 1 112 ? -1.036 26.603 -14.705 1.00 78.12 112 ILE A O 1
ATOM 907 N N . GLY A 1 113 ? -2.366 28.365 -14.248 1.00 80.75 113 GLY A N 1
ATOM 908 C CA . GLY A 1 113 ? -3.569 27.572 -14.029 1.00 80.75 113 GLY A CA 1
ATOM 909 C C . GLY A 1 113 ? -3.887 26.696 -15.246 1.00 80.75 113 GLY A C 1
ATOM 910 O O . GLY A 1 113 ? -3.926 27.168 -16.388 1.00 80.75 113 GLY A O 1
ATOM 911 N N . LYS A 1 114 ? -4.117 25.401 -15.005 1.00 79.25 114 LYS A N 1
ATOM 912 C CA . LYS A 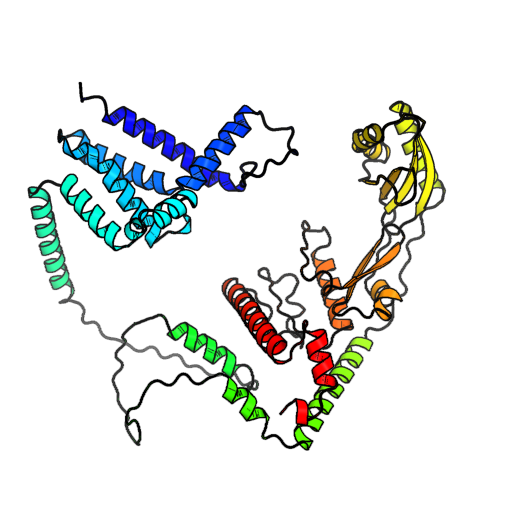1 114 ? -4.397 24.398 -16.046 1.00 79.25 114 LYS A CA 1
ATOM 913 C C . LYS A 1 114 ? -5.599 24.781 -16.915 1.00 79.25 114 LYS A C 1
ATOM 915 O O . LYS A 1 114 ? -5.580 24.531 -18.119 1.00 79.25 114 LYS A O 1
ATOM 920 N N . GLY A 1 115 ? -6.614 25.424 -16.333 1.00 79.19 115 GLY A N 1
ATOM 921 C CA . GLY A 1 115 ? -7.791 25.894 -17.063 1.00 79.19 115 GLY A CA 1
ATOM 922 C C . GLY A 1 115 ? -7.466 26.974 -18.098 1.00 79.19 115 GLY A C 1
ATOM 923 O O . GLY A 1 115 ? -7.979 26.937 -19.216 1.00 79.19 115 GLY A O 1
ATOM 924 N N . LEU A 1 116 ? -6.570 27.906 -17.772 1.00 79.75 116 LEU A N 1
ATOM 925 C CA . LEU A 1 116 ? -6.155 28.964 -18.694 1.00 79.75 116 LEU A CA 1
ATOM 926 C C . LEU A 1 116 ? -5.167 28.454 -19.742 1.00 79.75 116 LEU A C 1
ATOM 928 O O . LEU A 1 116 ? -5.288 28.845 -20.899 1.00 79.75 116 LEU A O 1
ATOM 932 N N . ILE A 1 117 ? -4.284 27.509 -19.399 1.00 81.88 117 ILE A N 1
ATOM 933 C CA . ILE A 1 117 ? -3.492 26.781 -20.407 1.00 81.88 117 ILE A CA 1
ATOM 934 C C . ILE A 1 117 ? -4.427 26.116 -21.423 1.00 81.88 117 ILE A C 1
ATOM 936 O O . ILE A 1 117 ? -4.235 26.284 -22.624 1.00 81.88 117 ILE A O 1
ATOM 940 N N . PHE A 1 118 ? -5.466 25.413 -20.961 1.00 82.75 118 PHE A N 1
ATOM 941 C CA . PHE A 1 118 ? -6.438 24.762 -21.841 1.00 82.75 118 PHE A CA 1
ATOM 942 C C . PHE A 1 118 ? -7.165 25.763 -22.751 1.00 82.75 118 PHE A C 1
ATOM 944 O O . PHE A 1 118 ? -7.241 25.549 -23.962 1.00 82.75 118 PHE A O 1
ATOM 951 N N . LEU A 1 119 ? -7.669 26.870 -22.195 1.00 80.56 119 LEU A N 1
ATOM 952 C CA . LEU A 1 119 ? -8.362 27.901 -22.974 1.00 80.56 119 LEU A CA 1
ATOM 953 C C . LEU A 1 119 ? -7.446 28.555 -24.011 1.00 80.56 119 LEU A C 1
ATOM 955 O O . LEU A 1 119 ? -7.834 28.683 -25.172 1.00 80.56 119 LEU A O 1
ATOM 959 N N . ILE A 1 120 ? -6.227 28.937 -23.628 1.00 82.44 120 ILE A N 1
ATOM 960 C CA . ILE A 1 120 ? -5.310 29.601 -24.555 1.00 82.44 120 ILE A CA 1
ATOM 961 C C . ILE A 1 120 ? -4.805 28.625 -25.617 1.00 82.44 120 ILE A C 1
ATOM 963 O O . ILE A 1 120 ? -4.766 28.983 -26.790 1.00 82.44 120 ILE A O 1
ATOM 967 N N . PHE A 1 121 ? -4.488 27.379 -25.260 1.00 80.31 121 PHE A N 1
ATOM 968 C CA . PHE A 1 121 ? -4.071 26.378 -26.245 1.00 80.31 121 PHE A CA 1
ATOM 969 C C . PHE A 1 121 ? -5.177 26.092 -27.272 1.00 80.31 121 PHE A C 1
ATOM 971 O O . PHE A 1 121 ? -4.889 25.863 -28.444 1.00 80.31 121 PHE A O 1
ATOM 978 N N . LYS A 1 122 ? -6.447 26.158 -26.848 1.00 81.00 122 LYS A N 1
ATOM 979 C CA . LYS A 1 122 ? -7.613 25.943 -27.710 1.00 81.00 122 LYS A CA 1
ATOM 980 C C . LYS A 1 122 ? -7.909 27.117 -28.649 1.00 81.00 122 LYS A C 1
ATOM 982 O O . LYS A 1 122 ? -8.268 26.876 -29.796 1.00 81.00 122 LYS A O 1
ATOM 987 N N . PHE A 1 123 ? -7.810 28.360 -28.174 1.00 80.06 123 PHE A N 1
ATOM 988 C CA . PHE A 1 123 ? -8.268 29.535 -28.930 1.00 80.06 123 PHE A CA 1
ATOM 989 C C . PHE A 1 123 ? -7.136 30.410 -29.489 1.00 80.06 123 PHE A C 1
ATOM 991 O O . PHE A 1 123 ? -7.286 30.971 -30.571 1.00 80.06 123 PHE A O 1
ATOM 998 N N . THR A 1 124 ? -6.011 30.544 -28.783 1.00 79.50 124 THR A N 1
ATOM 999 C CA . THR A 1 124 ? -4.934 31.500 -29.107 1.00 79.50 124 THR A CA 1
ATOM 1000 C C . THR A 1 124 ? -3.538 30.993 -28.686 1.00 79.50 124 THR A C 1
ATOM 1002 O O . THR A 1 124 ? -2.825 31.667 -27.937 1.00 79.50 124 THR A O 1
ATOM 1005 N N . PRO A 1 125 ? -3.063 29.837 -29.197 1.00 77.38 125 PRO A N 1
ATOM 1006 C CA . PRO A 1 125 ? -1.825 29.192 -28.729 1.00 77.38 125 PRO A CA 1
ATOM 1007 C C . PRO A 1 125 ? -0.567 30.058 -28.912 1.00 77.38 125 PRO A C 1
ATOM 1009 O O . PRO A 1 125 ? 0.415 29.915 -28.185 1.00 77.38 125 PRO A O 1
ATOM 1012 N N . GLN A 1 126 ? -0.611 31.011 -29.845 1.00 77.88 126 GLN A N 1
ATOM 1013 C CA . GLN A 1 126 ? 0.453 31.982 -30.101 1.00 77.88 126 GLN A CA 1
ATOM 1014 C C . GLN A 1 126 ? 0.773 32.858 -28.875 1.00 77.88 126 GLN A C 1
ATOM 1016 O O . GLN A 1 126 ? 1.903 33.329 -28.761 1.00 77.88 126 GLN A O 1
ATOM 1021 N N . ILE A 1 127 ? -0.164 33.029 -27.932 1.00 80.62 127 ILE A N 1
ATOM 1022 C CA . ILE A 1 127 ? 0.039 33.789 -26.686 1.00 80.62 127 ILE A CA 1
ATOM 1023 C C . ILE A 1 127 ? 1.016 33.089 -25.723 1.00 80.62 127 ILE A C 1
ATOM 1025 O O . ILE A 1 127 ? 1.655 33.758 -24.919 1.00 80.62 127 ILE A O 1
ATOM 1029 N N . LEU A 1 128 ? 1.198 31.764 -25.798 1.00 79.56 128 LEU A N 1
ATOM 1030 C CA . LEU A 1 128 ? 2.227 31.078 -24.995 1.00 79.56 128 LEU A CA 1
ATOM 1031 C C . LEU A 1 128 ? 3.607 31.097 -25.666 1.00 79.56 128 LEU A C 1
ATOM 1033 O O . LEU A 1 128 ? 4.576 30.610 -25.090 1.00 79.56 128 LEU A O 1
ATOM 1037 N N . SER A 1 129 ? 3.727 31.644 -26.879 1.00 80.81 129 SER A N 1
ATOM 1038 C CA . SER A 1 129 ? 5.003 31.644 -27.592 1.00 80.81 129 SER A CA 1
ATOM 1039 C C . SER A 1 129 ? 5.984 32.679 -27.016 1.00 80.81 129 SER A C 1
ATOM 1041 O O . SER A 1 129 ? 5.572 33.791 -26.668 1.00 80.81 129 SER A O 1
ATOM 1043 N N . PRO A 1 130 ? 7.301 32.412 -27.032 1.00 81.00 130 PRO A N 1
ATOM 1044 C CA . PRO A 1 130 ? 8.315 33.414 -26.690 1.00 81.00 130 PRO A CA 1
ATOM 1045 C C . PRO A 1 130 ? 8.249 34.687 -27.553 1.00 81.00 130 PRO A C 1
ATOM 1047 O O . PRO A 1 130 ? 8.667 35.758 -27.118 1.00 81.00 130 PRO A O 1
ATOM 1050 N N . LEU A 1 131 ? 7.693 34.599 -28.769 1.00 84.62 131 LEU A N 1
ATOM 1051 C CA . LEU A 1 131 ? 7.488 35.749 -29.655 1.00 84.62 131 LEU A CA 1
ATOM 1052 C C . LEU A 1 131 ? 6.452 36.728 -29.089 1.00 84.62 131 LEU A C 1
ATOM 1054 O O . LEU A 1 131 ? 6.647 37.940 -29.164 1.00 84.62 131 LEU A O 1
ATOM 1058 N N . SER A 1 132 ? 5.381 36.216 -28.479 1.00 84.38 132 SER A N 1
ATOM 1059 C CA . SER A 1 132 ? 4.361 37.053 -27.840 1.00 84.38 132 SER A CA 1
ATOM 1060 C C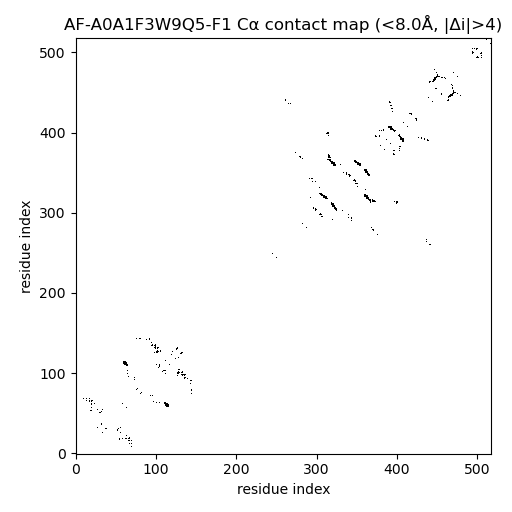 . SER A 1 132 ? 4.908 37.804 -26.620 1.00 84.38 132 SER A C 1
ATOM 1062 O O . SER A 1 132 ? 4.624 38.989 -26.464 1.00 84.38 132 SER A O 1
ATOM 1064 N N . LEU A 1 133 ? 5.794 37.180 -25.833 1.00 87.25 133 LEU A N 1
ATOM 1065 C CA . LEU A 1 133 ? 6.498 37.844 -24.732 1.00 87.25 133 LEU A CA 1
ATOM 1066 C C . LEU A 1 133 ? 7.275 39.075 -25.222 1.00 87.25 133 LEU A C 1
ATOM 1068 O O . LEU A 1 133 ? 7.186 40.147 -24.624 1.00 87.25 133 LEU A O 1
ATOM 1072 N N . ILE A 1 134 ? 8.008 38.935 -26.330 1.00 86.50 134 ILE A N 1
ATOM 1073 C CA . ILE A 1 134 ? 8.781 40.033 -26.926 1.00 86.50 134 ILE A CA 1
ATOM 1074 C C . ILE A 1 134 ? 7.838 41.117 -27.463 1.00 86.50 134 ILE A C 1
ATOM 1076 O O . ILE A 1 134 ? 8.037 42.298 -27.180 1.00 86.50 134 ILE A O 1
ATOM 1080 N N . ALA A 1 135 ? 6.789 40.731 -28.195 1.00 89.12 135 ALA A N 1
ATOM 1081 C CA . ALA A 1 135 ? 5.838 41.667 -28.790 1.00 89.12 135 ALA A CA 1
ATOM 1082 C C . ALA A 1 135 ? 5.104 42.506 -27.729 1.00 89.12 135 ALA A C 1
ATOM 1084 O O . ALA A 1 135 ? 5.125 43.737 -27.787 1.00 89.12 135 ALA A O 1
ATOM 1085 N N . PHE A 1 136 ? 4.512 41.863 -26.718 1.00 88.50 136 PHE A N 1
ATOM 1086 C CA . PHE A 1 136 ? 3.819 42.568 -25.638 1.00 88.50 136 PHE A CA 1
ATOM 1087 C C . PHE A 1 136 ? 4.790 43.304 -24.710 1.00 88.50 136 PHE A C 1
ATOM 1089 O O . PHE A 1 136 ? 4.439 44.363 -24.192 1.00 88.50 136 PHE A O 1
ATOM 1096 N N . GLY A 1 137 ? 6.031 42.833 -24.557 1.00 86.44 137 GLY A N 1
ATOM 1097 C CA . GLY A 1 137 ? 7.095 43.585 -23.889 1.00 86.44 137 GLY A CA 1
ATOM 1098 C C . GLY A 1 137 ? 7.388 44.922 -24.572 1.00 86.44 137 GLY A C 1
ATOM 1099 O O . GLY A 1 137 ? 7.410 45.960 -23.911 1.00 86.44 137 GLY A O 1
ATOM 1100 N N . LEU A 1 138 ? 7.529 44.930 -25.901 1.00 85.69 138 LEU A N 1
ATOM 1101 C CA . LEU A 1 138 ? 7.737 46.155 -26.681 1.00 85.69 138 LEU A CA 1
ATOM 1102 C C . LEU A 1 138 ? 6.530 47.101 -26.614 1.00 85.69 138 LEU A C 1
ATOM 1104 O O . LEU A 1 138 ? 6.712 48.311 -26.468 1.00 85.69 138 LEU A O 1
ATOM 1108 N N . ILE A 1 139 ? 5.308 46.560 -26.654 1.00 86.88 139 ILE A N 1
ATOM 1109 C CA . ILE A 1 139 ? 4.070 47.338 -26.492 1.00 86.88 139 ILE A CA 1
ATOM 1110 C C . ILE A 1 139 ? 4.020 47.992 -25.104 1.00 86.88 139 ILE A C 1
ATOM 1112 O O . ILE A 1 139 ? 3.757 49.189 -25.005 1.00 86.88 139 ILE A O 1
ATOM 1116 N N . ASN A 1 140 ? 4.329 47.253 -24.033 1.00 85.75 140 ASN A N 1
ATOM 1117 C CA . ASN A 1 140 ? 4.379 47.815 -22.681 1.00 85.75 140 ASN A CA 1
ATOM 1118 C C . ASN A 1 140 ? 5.469 48.889 -22.555 1.00 85.75 140 ASN A C 1
ATOM 1120 O O . ASN A 1 140 ? 5.220 49.926 -21.952 1.00 85.75 140 ASN A O 1
ATOM 1124 N N . ILE A 1 141 ? 6.648 48.699 -23.160 1.00 83.88 141 ILE A N 1
ATOM 1125 C CA . ILE A 1 141 ? 7.702 49.728 -23.184 1.00 83.88 141 ILE A CA 1
ATOM 1126 C C . ILE A 1 141 ? 7.201 50.997 -23.881 1.00 83.88 141 ILE A C 1
ATOM 1128 O O . ILE A 1 141 ? 7.393 52.089 -23.353 1.00 83.88 141 ILE A O 1
ATOM 1132 N N . TYR A 1 142 ? 6.524 50.864 -25.024 1.00 83.00 142 TYR A N 1
ATOM 1133 C CA . TYR A 1 142 ? 5.952 51.994 -25.758 1.00 83.00 142 TYR A CA 1
ATOM 1134 C C . TYR A 1 142 ? 4.854 52.725 -24.967 1.00 83.00 142 TYR A C 1
ATOM 1136 O O . TYR A 1 142 ? 4.808 53.953 -24.958 1.00 83.00 142 TYR A O 1
ATOM 1144 N N . LEU A 1 143 ? 3.983 51.985 -24.274 1.00 79.62 143 LEU A N 1
ATOM 1145 C CA . LEU A 1 143 ? 2.912 52.563 -23.458 1.00 79.62 143 LEU A CA 1
ATOM 1146 C C . LEU A 1 143 ? 3.442 53.198 -22.161 1.00 79.62 143 LEU A C 1
ATOM 1148 O O . LEU A 1 143 ? 2.917 54.214 -21.703 1.00 79.62 143 LEU A O 1
ATOM 1152 N N . ILE A 1 144 ? 4.473 52.619 -21.540 1.00 77.56 144 ILE A N 1
ATOM 1153 C CA . ILE A 1 144 ? 5.032 53.090 -20.265 1.00 77.56 144 ILE A CA 1
ATOM 1154 C C . ILE A 1 144 ? 5.994 54.263 -20.476 1.00 77.56 144 ILE A C 1
ATOM 1156 O O . ILE A 1 144 ? 5.989 55.189 -19.667 1.00 77.56 144 ILE A O 1
ATOM 1160 N N . PHE A 1 145 ? 6.789 54.272 -21.542 1.00 74.56 145 PHE A N 1
ATOM 1161 C CA . PHE A 1 145 ? 7.857 55.250 -21.717 1.00 74.56 145 PHE A CA 1
ATOM 1162 C C . PHE A 1 145 ? 7.603 56.187 -22.900 1.00 74.56 145 PHE A C 1
ATOM 1164 O O . PHE A 1 145 ? 7.389 55.755 -24.027 1.00 74.56 145 PHE A O 1
ATOM 1171 N N . ASP A 1 146 ? 7.681 57.498 -22.655 1.00 65.19 146 ASP A N 1
ATOM 1172 C CA . ASP A 1 146 ? 7.634 58.497 -23.726 1.00 65.19 146 ASP A CA 1
ATOM 1173 C C . ASP A 1 146 ? 8.854 58.409 -24.657 1.00 65.19 146 ASP A C 1
ATOM 1175 O O . ASP A 1 146 ? 9.928 57.949 -24.258 1.00 65.19 146 ASP A O 1
ATOM 1179 N N . LYS A 1 147 ? 8.718 58.931 -25.891 1.00 60.09 147 LYS A N 1
ATOM 1180 C CA . LYS A 1 147 ? 9.781 58.959 -26.926 1.00 60.09 147 LYS A CA 1
ATOM 1181 C C . LYS A 1 147 ? 11.142 59.451 -26.397 1.00 60.09 147 LYS A C 1
ATOM 1183 O O . LYS A 1 147 ? 12.184 58.982 -26.852 1.00 60.09 147 LYS A O 1
ATOM 1188 N N . ASN A 1 148 ? 11.141 60.339 -25.401 1.00 56.41 148 ASN A N 1
ATOM 1189 C CA . ASN A 1 148 ? 12.352 60.891 -24.788 1.00 56.41 148 ASN A CA 1
ATOM 1190 C C . ASN A 1 148 ? 13.119 59.887 -23.905 1.00 56.41 148 ASN A C 1
ATOM 1192 O O . ASN A 1 148 ? 14.344 59.966 -23.821 1.00 56.41 148 ASN A O 1
ATOM 1196 N N . PHE A 1 149 ? 12.445 58.916 -23.282 1.00 57.69 149 PHE A N 1
ATOM 1197 C CA . PHE A 1 149 ? 13.091 57.907 -22.434 1.00 57.69 149 PHE A CA 1
ATOM 1198 C C . PHE A 1 149 ? 13.738 56.783 -23.257 1.00 57.69 149 PHE A C 1
ATOM 1200 O O . PHE A 1 149 ? 14.838 56.346 -22.929 1.00 57.69 149 PHE A O 1
ATOM 1207 N N . LEU A 1 150 ? 13.132 56.382 -24.382 1.00 55.84 150 LEU A N 1
ATOM 1208 C CA . LEU A 1 150 ? 13.747 55.466 -25.362 1.00 55.84 150 LEU A CA 1
ATOM 1209 C C . LEU A 1 150 ? 15.094 56.002 -25.880 1.00 55.84 150 LEU A C 1
ATOM 1211 O O . LEU A 1 150 ? 16.068 55.261 -26.012 1.00 55.84 150 LEU A O 1
ATOM 1215 N N . LEU A 1 151 ? 15.173 57.317 -26.091 1.00 57.53 151 LEU A N 1
ATOM 1216 C CA . LEU A 1 151 ? 16.400 58.028 -26.459 1.00 57.53 151 LEU A CA 1
ATOM 1217 C C . LEU A 1 151 ? 17.457 58.002 -25.340 1.00 57.53 151 LEU A C 1
ATOM 1219 O O . LEU A 1 151 ? 18.656 57.923 -25.616 1.00 57.53 151 LEU A O 1
ATOM 1223 N N . LEU A 1 152 ? 17.022 58.028 -24.078 1.00 55.66 152 LEU A N 1
ATOM 1224 C CA . LEU A 1 152 ? 17.880 57.933 -22.895 1.00 55.66 152 LEU A CA 1
ATOM 1225 C C . LEU A 1 152 ? 18.421 56.504 -22.693 1.00 55.66 152 LEU A C 1
ATOM 1227 O O . LEU A 1 152 ? 19.593 56.333 -22.362 1.00 55.66 152 LEU A O 1
ATOM 1231 N N . LEU A 1 153 ? 17.603 55.487 -22.983 1.00 56.00 153 LEU A N 1
ATOM 1232 C CA . LEU A 1 153 ? 17.962 54.064 -22.937 1.00 56.00 153 LEU A CA 1
ATOM 1233 C C . LEU A 1 153 ? 18.975 53.694 -24.037 1.00 56.00 153 LEU A C 1
ATOM 1235 O O . LEU A 1 153 ? 19.940 52.977 -23.793 1.00 56.00 153 LEU A O 1
ATOM 1239 N N . LEU A 1 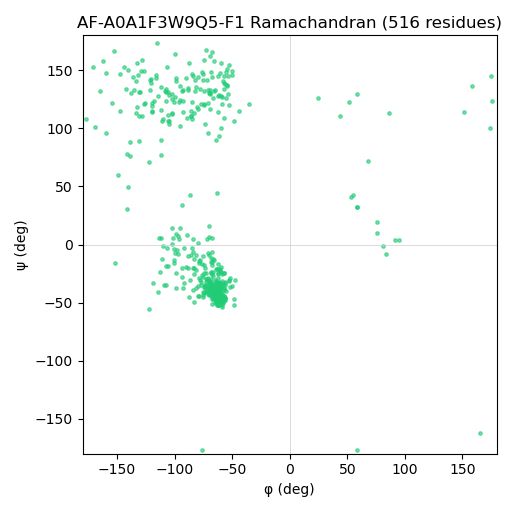154 ? 18.831 54.260 -25.240 1.00 61.94 154 LEU A N 1
ATOM 1240 C CA . LEU A 1 154 ? 19.836 54.129 -26.304 1.00 61.94 154 LEU A CA 1
ATOM 1241 C C . LEU A 1 154 ? 21.163 54.816 -25.941 1.00 61.94 154 LEU A C 1
ATOM 1243 O O . LEU A 1 154 ? 22.237 54.312 -26.282 1.00 61.94 154 LEU A O 1
ATOM 1247 N N . LYS A 1 155 ? 21.114 55.947 -25.222 1.00 55.78 155 LYS A N 1
ATOM 1248 C CA . LYS A 1 155 ? 22.316 56.615 -24.696 1.00 55.78 155 LYS A CA 1
ATOM 1249 C C . LYS A 1 155 ? 23.007 55.779 -23.613 1.00 55.78 155 LYS A C 1
ATOM 1251 O O . LYS A 1 155 ? 24.230 55.654 -23.658 1.00 55.78 155 LYS A O 1
ATOM 1256 N N . SER A 1 156 ? 22.264 55.158 -22.695 1.00 53.91 156 SER A N 1
ATOM 1257 C CA . SER A 1 156 ? 22.842 54.280 -21.667 1.00 53.91 156 SER A CA 1
ATOM 1258 C C . SER A 1 156 ? 23.383 52.969 -22.248 1.00 53.91 156 SER A C 1
ATOM 1260 O O . SER A 1 156 ? 24.433 52.500 -21.813 1.00 53.91 156 SER A O 1
ATOM 1262 N N . PHE A 1 157 ? 22.769 52.424 -23.302 1.00 56.34 157 PHE A N 1
ATOM 1263 C CA . PHE A 1 157 ? 23.302 51.256 -24.013 1.00 56.34 157 PHE A CA 1
ATOM 1264 C C . PHE A 1 157 ? 24.635 51.566 -24.714 1.00 56.34 157 PHE A C 1
ATOM 1266 O O . PHE A 1 157 ? 25.585 50.789 -24.612 1.00 56.34 157 PHE A O 1
ATOM 1273 N N . LYS A 1 158 ? 24.759 52.743 -25.351 1.00 58.12 158 LYS A N 1
ATOM 1274 C CA . LYS A 1 158 ? 26.045 53.229 -25.892 1.00 58.12 158 LYS A CA 1
ATOM 1275 C C . LYS A 1 158 ? 27.094 53.418 -24.792 1.00 58.12 158 LYS A C 1
ATOM 1277 O O . LYS A 1 158 ? 28.260 53.089 -25.008 1.00 58.12 158 LYS A O 1
ATOM 1282 N N . PHE A 1 159 ? 26.685 53.880 -23.608 1.00 58.75 159 PHE A N 1
ATOM 1283 C CA . PHE A 1 159 ? 27.563 54.003 -22.443 1.00 58.75 159 PHE A CA 1
ATOM 1284 C C . PHE A 1 159 ? 28.084 52.634 -21.963 1.00 58.75 159 PHE A C 1
ATOM 1286 O O . PHE A 1 159 ? 29.296 52.459 -21.840 1.00 58.75 159 PHE A O 1
ATOM 1293 N N . ILE A 1 160 ? 27.209 51.632 -21.806 1.00 58.34 160 ILE A N 1
ATOM 1294 C CA . ILE A 1 160 ? 27.567 50.257 -21.399 1.00 58.34 160 ILE A CA 1
ATOM 1295 C C . ILE A 1 160 ? 28.503 49.580 -22.413 1.00 58.34 160 ILE A C 1
ATOM 1297 O O . ILE A 1 160 ? 29.494 48.961 -22.025 1.00 58.34 160 ILE A O 1
ATOM 1301 N N . VAL A 1 161 ? 28.243 49.732 -23.716 1.00 64.62 161 VAL A N 1
ATOM 1302 C CA . VAL A 1 161 ? 29.112 49.191 -24.779 1.00 64.62 161 VAL A CA 1
ATOM 1303 C C . VAL A 1 161 ? 30.495 49.856 -24.753 1.00 64.62 161 VAL A C 1
ATOM 1305 O O . VAL A 1 161 ? 31.506 49.171 -24.913 1.00 64.62 161 VAL A O 1
ATOM 1308 N N . SER A 1 162 ? 30.562 51.166 -24.481 1.00 55.03 162 SER A N 1
ATOM 1309 C CA . SER A 1 162 ? 31.834 51.887 -24.319 1.00 55.03 162 SER A CA 1
ATOM 1310 C C . SER A 1 162 ? 32.626 51.408 -23.093 1.00 55.03 162 SER A C 1
ATOM 1312 O O . SER A 1 162 ? 33.840 51.228 -23.172 1.00 55.03 162 SER A O 1
ATOM 1314 N N . TYR A 1 163 ? 31.937 51.104 -21.988 1.00 53.09 163 TYR A N 1
ATOM 1315 C CA . TYR A 1 163 ? 32.537 50.600 -20.752 1.00 53.09 163 TYR A CA 1
ATOM 1316 C C . TYR A 1 163 ? 33.066 49.165 -20.905 1.00 53.09 163 TYR A C 1
ATOM 1318 O O . TYR A 1 163 ? 34.159 48.848 -20.439 1.00 53.09 163 TYR A O 1
ATOM 1326 N N . ARG A 1 164 ? 32.352 48.314 -21.657 1.00 50.72 164 ARG A N 1
ATOM 1327 C CA . ARG A 1 164 ? 32.782 46.945 -21.989 1.00 50.72 164 ARG A CA 1
ATOM 1328 C C . ARG A 1 164 ? 34.064 46.928 -22.829 1.00 50.72 164 ARG A C 1
ATOM 1330 O O . ARG A 1 164 ? 34.933 46.101 -22.584 1.00 50.72 164 ARG A O 1
ATOM 1337 N N . LYS A 1 165 ? 34.214 47.886 -23.753 1.00 54.47 165 LYS A N 1
ATOM 1338 C CA . LYS A 1 165 ? 35.426 48.059 -24.579 1.00 54.47 165 LYS A CA 1
ATOM 1339 C C . LYS A 1 165 ? 36.655 48.479 -23.759 1.00 54.47 165 LYS A C 1
ATOM 1341 O O . LYS A 1 165 ? 37.775 48.167 -24.144 1.00 54.47 165 LYS A O 1
ATOM 1346 N N . LYS A 1 166 ? 36.438 49.157 -22.625 1.00 50.00 166 LYS A N 1
ATOM 1347 C CA . LYS A 1 166 ? 37.480 49.606 -21.685 1.00 50.00 166 LYS A CA 1
ATOM 1348 C C . LYS A 1 166 ? 37.939 48.504 -20.718 1.00 50.00 166 LYS A C 1
ATOM 1350 O O . LYS A 1 166 ? 39.036 48.592 -20.184 1.00 50.00 166 LYS A O 1
ATOM 1355 N N . MET A 1 167 ? 37.111 47.477 -20.504 1.00 40.88 167 MET A N 1
ATOM 1356 C CA . MET A 1 167 ? 37.414 46.338 -19.625 1.00 40.88 167 MET A CA 1
ATOM 1357 C C . MET A 1 167 ? 38.107 45.173 -20.349 1.00 40.88 167 MET A C 1
ATOM 1359 O O . MET A 1 167 ? 38.740 44.343 -19.709 1.00 40.88 167 MET A O 1
ATOM 1363 N N . THR A 1 168 ? 38.020 45.110 -21.681 1.00 46.72 168 THR A N 1
ATOM 1364 C CA . THR A 1 168 ? 38.713 44.097 -22.498 1.00 46.72 168 THR A CA 1
ATOM 1365 C C . THR A 1 168 ? 40.183 44.423 -22.775 1.00 46.72 168 THR A C 1
ATOM 1367 O O . THR A 1 168 ? 40.894 43.577 -23.298 1.00 46.72 168 THR A O 1
ATOM 1370 N N . SER A 1 169 ? 40.656 45.625 -22.431 1.00 40.06 169 SER A N 1
ATOM 1371 C CA . SER A 1 169 ? 42.028 46.081 -22.697 1.00 40.06 169 SER A CA 1
ATOM 1372 C C . SER A 1 169 ? 42.991 45.958 -21.506 1.00 40.06 169 SER A C 1
ATOM 1374 O O . SER A 1 169 ? 44.088 46.500 -21.576 1.00 40.06 169 SER A O 1
ATOM 1376 N N . SER A 1 170 ? 42.613 45.299 -20.403 1.00 42.12 170 SER A N 1
ATOM 1377 C CA . SER A 1 170 ? 43.414 45.316 -19.163 1.00 42.12 170 SER A CA 1
ATOM 1378 C C . SER A 1 170 ? 43.493 43.993 -18.385 1.00 42.12 170 SER A C 1
ATOM 1380 O O . SER A 1 170 ? 43.672 44.019 -17.170 1.00 42.12 170 SER A O 1
ATOM 1382 N N . VAL A 1 171 ? 43.425 42.828 -19.045 1.00 40.56 171 VAL A N 1
ATOM 1383 C CA . VAL A 1 171 ? 43.700 41.535 -18.379 1.00 40.56 171 VAL A CA 1
ATOM 1384 C C . VAL A 1 171 ? 44.534 40.607 -19.271 1.00 40.56 171 VAL A C 1
ATOM 1386 O O . VAL A 1 171 ? 44.004 39.769 -19.993 1.00 40.56 171 VAL A O 1
ATOM 1389 N N . GLU A 1 172 ? 45.856 40.738 -19.178 1.00 39.69 172 GLU A N 1
ATOM 1390 C CA . GLU A 1 172 ? 46.834 39.699 -19.523 1.00 39.69 172 GLU A CA 1
ATOM 1391 C C . GLU A 1 172 ? 47.482 39.238 -18.208 1.00 39.69 172 GLU A C 1
ATOM 1393 O O . GLU A 1 172 ? 48.261 39.985 -17.618 1.00 39.69 172 GLU A O 1
ATOM 1398 N N . ILE A 1 173 ? 47.151 38.039 -17.706 1.00 33.94 173 ILE A N 1
ATOM 1399 C CA . ILE A 1 173 ? 47.868 37.416 -16.577 1.00 33.94 173 ILE A CA 1
ATOM 1400 C C . ILE A 1 173 ? 48.083 35.914 -16.837 1.00 33.94 173 ILE A C 1
ATOM 1402 O O . ILE A 1 173 ? 47.171 35.177 -17.213 1.00 33.94 173 ILE A O 1
ATOM 1406 N N . LYS A 1 174 ? 49.347 35.523 -16.635 1.00 29.44 174 LYS A N 1
ATOM 1407 C CA . LYS A 1 174 ? 50.033 34.237 -16.837 1.00 29.44 174 LYS A CA 1
ATOM 1408 C C . LYS A 1 174 ? 49.364 33.034 -16.148 1.00 29.44 174 LYS A C 1
ATOM 1410 O O . LYS A 1 174 ? 48.886 33.143 -15.024 1.00 29.44 174 LYS A O 1
ATOM 1415 N N . ARG A 1 175 ? 49.422 31.863 -16.799 1.00 29.62 175 ARG A N 1
ATOM 1416 C CA . ARG A 1 175 ? 49.064 30.548 -16.232 1.00 29.62 175 ARG A CA 1
ATOM 1417 C C . ARG A 1 175 ? 50.306 29.859 -15.654 1.00 29.62 175 ARG A C 1
ATOM 1419 O O . ARG A 1 175 ? 51.246 29.606 -16.401 1.00 29.62 175 ARG A O 1
ATOM 1426 N N . GLU A 1 176 ? 50.267 29.494 -14.375 1.00 26.12 176 GLU A N 1
ATOM 1427 C CA . GLU A 1 176 ? 51.116 28.447 -13.786 1.00 26.12 176 GLU A CA 1
ATOM 1428 C C . GLU A 1 176 ? 50.326 27.133 -13.684 1.00 26.12 176 GLU A C 1
ATOM 1430 O O . GLU A 1 176 ? 49.126 27.122 -13.407 1.00 26.12 176 GLU A O 1
ATOM 1435 N N . VAL A 1 177 ? 51.011 26.023 -13.959 1.00 27.53 177 VAL A N 1
ATOM 1436 C CA . VAL A 1 177 ? 50.473 24.658 -14.020 1.00 27.53 177 VAL A CA 1
ATOM 1437 C C . VAL A 1 177 ? 50.707 23.969 -12.675 1.00 27.53 177 VAL A C 1
ATOM 1439 O O . VAL A 1 177 ? 51.854 23.811 -12.267 1.00 27.53 177 VAL A O 1
ATOM 1442 N N . ILE A 1 178 ? 49.644 23.494 -12.017 1.00 27.45 178 ILE A N 1
ATOM 1443 C CA . ILE A 1 178 ? 49.742 22.553 -10.889 1.00 27.45 178 ILE A CA 1
ATOM 1444 C C . ILE A 1 178 ? 49.275 21.178 -11.366 1.00 27.45 178 ILE A C 1
ATOM 1446 O O . ILE A 1 178 ? 48.169 21.012 -11.878 1.00 27.45 178 ILE A O 1
ATOM 1450 N N . ASN A 1 179 ? 50.165 20.204 -11.208 1.00 28.03 179 ASN A N 1
ATOM 1451 C CA . ASN A 1 179 ? 50.076 18.834 -11.690 1.00 28.03 179 ASN A CA 1
ATOM 1452 C C . ASN A 1 179 ? 49.680 17.917 -10.517 1.00 28.03 179 ASN A C 1
ATOM 1454 O O . ASN A 1 179 ? 50.377 17.912 -9.503 1.00 28.03 179 ASN A O 1
ATOM 1458 N N . VAL A 1 180 ? 48.601 17.129 -10.632 1.00 28.64 180 VAL A N 1
ATOM 1459 C CA . VAL A 1 180 ? 48.302 16.036 -9.686 1.00 28.64 180 VAL A CA 1
ATOM 1460 C C . VAL A 1 180 ? 47.878 14.777 -10.447 1.00 28.64 180 VAL A C 1
ATOM 1462 O O . VAL A 1 180 ? 47.078 14.801 -11.376 1.00 28.64 180 VAL A O 1
ATOM 1465 N N . ASN A 1 181 ? 48.496 13.682 -10.024 1.00 28.08 181 ASN A N 1
ATOM 1466 C CA . ASN A 1 181 ? 48.719 12.402 -10.684 1.00 28.08 181 ASN A CA 1
ATOM 1467 C C . ASN A 1 181 ? 47.637 11.362 -10.306 1.00 28.08 181 ASN A C 1
ATOM 1469 O O . ASN A 1 181 ? 47.371 11.224 -9.110 1.00 28.08 181 ASN A O 1
ATOM 1473 N N . PRO A 1 182 ? 47.060 10.564 -11.230 1.00 30.14 182 PRO A N 1
ATOM 1474 C CA . PRO A 1 182 ? 46.186 9.455 -10.863 1.00 30.14 182 PRO A CA 1
ATOM 1475 C C . PRO A 1 182 ? 46.890 8.103 -11.060 1.00 30.14 182 PRO A C 1
ATOM 1477 O O . PRO A 1 182 ? 47.103 7.641 -12.181 1.00 30.14 182 PRO A O 1
ATOM 1480 N N . LYS A 1 183 ? 47.193 7.407 -9.958 1.00 32.44 183 LYS A N 1
ATOM 1481 C CA . LYS A 1 183 ? 47.455 5.959 -9.966 1.00 32.44 183 LYS A CA 1
ATOM 1482 C C . LYS A 1 183 ? 46.460 5.234 -9.060 1.00 32.44 183 LYS A C 1
ATOM 1484 O O . LYS A 1 183 ? 46.255 5.640 -7.923 1.00 32.44 183 LYS A O 1
ATOM 1489 N N . LYS A 1 184 ? 46.003 4.085 -9.581 1.00 28.66 184 LYS A N 1
ATOM 1490 C CA . LYS A 1 184 ? 45.153 3.017 -9.012 1.00 28.66 184 LYS A CA 1
ATOM 1491 C C . LYS A 1 184 ? 43.640 3.235 -9.139 1.00 28.66 184 LYS A C 1
ATOM 1493 O O . LYS A 1 184 ? 43.073 4.081 -8.468 1.00 28.66 184 LYS A O 1
ATOM 1498 N N . ILE A 1 185 ? 42.994 2.387 -9.946 1.00 27.84 185 ILE A N 1
ATOM 1499 C CA . ILE A 1 185 ? 42.123 1.287 -9.482 1.00 27.84 185 ILE A CA 1
ATOM 1500 C C . ILE A 1 185 ? 41.873 0.324 -10.661 1.00 27.84 185 ILE A C 1
ATOM 1502 O O . ILE A 1 185 ? 41.615 0.736 -11.790 1.00 27.84 185 ILE A O 1
ATOM 1506 N N . GLN A 1 186 ? 42.038 -0.969 -10.376 1.00 28.03 186 GLN A N 1
ATOM 1507 C CA . GLN A 1 186 ? 41.943 -2.119 -11.278 1.00 28.03 186 GLN A CA 1
ATOM 1508 C C . GLN A 1 186 ? 40.491 -2.587 -11.515 1.00 28.03 186 GLN A C 1
ATOM 1510 O O . GLN A 1 186 ? 39.685 -2.628 -10.595 1.00 28.03 186 GLN A O 1
ATOM 1515 N N . PHE A 1 187 ? 40.231 -2.969 -12.772 1.00 28.91 187 PHE A N 1
ATOM 1516 C CA . PHE A 1 187 ? 39.440 -4.094 -13.313 1.00 28.91 187 PHE A CA 1
ATOM 1517 C C . PHE A 1 187 ? 38.287 -4.770 -12.528 1.00 28.91 187 PHE A C 1
ATOM 1519 O O . PHE A 1 187 ? 38.522 -5.412 -11.515 1.00 28.91 187 PHE A O 1
ATOM 1526 N N . TYR A 1 188 ? 37.106 -4.832 -13.177 1.00 31.27 188 TYR A N 1
ATOM 1527 C CA . TYR A 1 188 ? 36.199 -6.003 -13.273 1.00 31.27 188 TYR A CA 1
ATOM 1528 C C . TYR A 1 188 ? 35.528 -6.036 -14.676 1.00 31.27 188 TYR A C 1
ATOM 1530 O O . TYR A 1 188 ? 35.428 -4.986 -15.323 1.00 31.27 188 TYR A O 1
ATOM 1538 N N . PRO A 1 189 ? 35.128 -7.212 -15.211 1.00 35.09 189 PRO A N 1
ATOM 1539 C CA . PRO A 1 189 ? 34.986 -7.444 -16.648 1.00 35.09 189 PRO A CA 1
ATOM 1540 C C . PRO A 1 189 ? 33.641 -7.000 -17.242 1.00 35.09 189 PRO A C 1
ATOM 1542 O O . PRO A 1 189 ? 32.576 -7.072 -16.636 1.00 35.09 189 PRO A O 1
ATOM 1545 N N . ASN A 1 190 ? 33.731 -6.551 -18.494 1.00 42.78 190 ASN A N 1
ATOM 1546 C CA . ASN A 1 190 ? 32.688 -5.927 -19.296 1.00 42.78 190 ASN A CA 1
ATOM 1547 C C . ASN A 1 190 ? 32.168 -6.885 -20.374 1.00 42.78 190 ASN A C 1
ATOM 1549 O O . ASN A 1 190 ? 32.958 -7.343 -21.197 1.00 42.78 190 ASN A O 1
ATOM 1553 N N . LYS A 1 191 ? 30.841 -7.020 -20.497 1.00 33.34 191 LYS A N 1
ATOM 1554 C CA . LYS A 1 191 ? 30.221 -7.160 -21.833 1.00 33.34 191 LYS A CA 1
ATOM 1555 C C . LYS A 1 191 ? 28.784 -6.643 -21.969 1.00 33.34 191 LYS A C 1
ATOM 1557 O O . LYS A 1 191 ? 28.384 -6.340 -23.082 1.00 33.34 191 LYS A O 1
ATOM 1562 N N . ILE A 1 192 ? 28.050 -6.408 -20.875 1.00 38.84 192 ILE A N 1
ATOM 1563 C CA . ILE A 1 192 ? 26.649 -5.925 -20.949 1.00 38.84 192 ILE A CA 1
ATOM 1564 C C . ILE A 1 192 ? 26.505 -4.430 -20.572 1.00 38.84 192 ILE A C 1
ATOM 1566 O O . ILE A 1 192 ? 25.573 -3.756 -20.999 1.00 38.84 192 ILE A O 1
ATOM 1570 N N . ARG A 1 193 ? 27.496 -3.844 -19.885 1.00 37.25 193 ARG A N 1
ATOM 1571 C CA . ARG A 1 193 ? 27.480 -2.439 -19.427 1.00 37.25 193 ARG A CA 1
ATOM 1572 C C . ARG A 1 193 ? 27.755 -1.398 -20.528 1.00 37.25 193 ARG A C 1
ATOM 1574 O O . ARG A 1 193 ? 27.299 -0.261 -20.422 1.00 37.25 193 ARG A O 1
ATOM 1581 N N . ARG A 1 194 ? 28.482 -1.763 -21.595 1.00 34.22 194 ARG A N 1
ATOM 1582 C CA . ARG A 1 194 ? 28.910 -0.808 -22.642 1.00 34.22 194 ARG A CA 1
ATOM 1583 C C . ARG A 1 194 ? 27.782 -0.378 -23.578 1.00 34.22 194 ARG A C 1
ATOM 1585 O O . ARG A 1 194 ? 27.717 0.798 -23.912 1.00 34.22 194 ARG A O 1
ATOM 1592 N N . ASN A 1 195 ? 26.862 -1.275 -23.929 1.00 35.00 195 ASN A N 1
ATOM 1593 C CA . ASN A 1 195 ? 25.776 -0.932 -24.856 1.00 35.00 195 ASN A CA 1
ATOM 1594 C C . ASN A 1 195 ? 24.723 -0.019 -24.208 1.00 35.00 195 ASN A C 1
ATOM 1596 O O . ASN A 1 195 ? 24.148 0.832 -24.878 1.00 35.00 195 ASN A O 1
ATOM 1600 N N . PHE A 1 196 ? 24.523 -0.128 -22.891 1.00 41.22 196 PHE A N 1
ATOM 1601 C CA . PHE A 1 196 ? 23.581 0.724 -22.164 1.00 41.22 196 PHE A CA 1
ATOM 1602 C C . PHE A 1 196 ? 24.159 2.116 -21.862 1.00 41.22 196 PHE A C 1
ATOM 1604 O O . PHE A 1 196 ? 23.497 3.122 -22.109 1.00 41.22 196 PHE A O 1
ATOM 1611 N N . LEU A 1 197 ? 25.423 2.194 -21.415 1.00 39.84 197 LEU A N 1
ATOM 1612 C CA . LEU A 1 197 ? 26.096 3.482 -21.200 1.00 39.84 197 LEU A CA 1
ATOM 1613 C C . LEU A 1 197 ? 26.281 4.260 -22.507 1.00 39.84 197 LEU A C 1
ATOM 1615 O O . LEU A 1 197 ? 26.104 5.473 -22.492 1.00 39.84 197 LEU A O 1
ATOM 1619 N N . ASN A 1 198 ? 26.552 3.582 -23.629 1.00 39.66 198 ASN A N 1
ATOM 1620 C CA . ASN A 1 198 ? 26.665 4.239 -24.933 1.00 39.66 198 ASN A CA 1
ATOM 1621 C C . ASN A 1 198 ? 25.326 4.800 -25.440 1.00 39.66 198 ASN A C 1
ATOM 1623 O O . ASN A 1 198 ? 25.302 5.862 -26.056 1.00 39.66 198 ASN A O 1
ATOM 1627 N N . ASN A 1 199 ? 24.199 4.152 -25.130 1.00 38.81 199 ASN A N 1
ATOM 1628 C CA . ASN A 1 199 ? 22.884 4.701 -25.469 1.00 38.81 199 ASN A CA 1
ATOM 1629 C C . ASN A 1 199 ? 22.502 5.896 -24.583 1.00 38.81 199 ASN A C 1
ATOM 1631 O O . ASN A 1 199 ? 21.874 6.836 -25.067 1.00 38.81 199 ASN A O 1
ATOM 1635 N N . ILE A 1 200 ? 22.932 5.915 -23.317 1.00 38.19 200 ILE A N 1
ATOM 1636 C CA . ILE A 1 200 ? 22.737 7.068 -22.426 1.00 38.19 200 ILE A CA 1
ATOM 1637 C C . ILE A 1 200 ? 23.629 8.245 -22.841 1.00 38.19 200 ILE A C 1
ATOM 1639 O O . ILE A 1 200 ? 23.155 9.378 -22.887 1.00 38.19 200 ILE A O 1
ATOM 1643 N N . THR A 1 201 ? 24.897 8.012 -23.188 1.00 37.50 201 THR A N 1
ATOM 1644 C CA . THR A 1 201 ? 25.800 9.088 -23.631 1.00 37.50 201 THR A CA 1
ATOM 1645 C C . THR A 1 201 ? 25.388 9.669 -24.982 1.00 37.50 201 THR A C 1
ATOM 1647 O O . THR A 1 201 ? 25.473 10.884 -25.158 1.00 37.50 201 THR A O 1
ATOM 1650 N N . ASN A 1 202 ? 24.859 8.853 -25.898 1.00 39.09 202 ASN A N 1
ATOM 1651 C CA . ASN A 1 202 ? 24.309 9.337 -27.167 1.00 39.09 202 ASN A CA 1
ATOM 1652 C C . ASN A 1 202 ? 23.002 10.122 -26.980 1.00 39.09 202 ASN A C 1
ATOM 1654 O O . ASN A 1 202 ? 22.800 11.134 -27.647 1.00 39.09 202 ASN A O 1
ATOM 1658 N N . PHE A 1 203 ? 22.160 9.744 -26.013 1.00 37.25 203 PHE A N 1
ATOM 1659 C CA . PHE A 1 203 ? 20.964 10.517 -25.660 1.00 37.25 203 PHE A CA 1
ATOM 1660 C C . PHE A 1 203 ? 21.308 11.858 -24.983 1.00 37.25 203 PHE A C 1
ATOM 1662 O O . PHE A 1 203 ? 20.684 12.878 -25.267 1.00 37.25 203 PHE A O 1
ATOM 1669 N N . LEU A 1 204 ? 22.354 11.897 -24.147 1.00 37.03 204 LEU A N 1
ATOM 1670 C CA . LEU A 1 204 ? 22.841 13.126 -23.503 1.00 37.03 204 LEU A CA 1
ATOM 1671 C C . LEU A 1 204 ? 23.574 14.076 -24.469 1.00 37.03 204 LEU A C 1
ATOM 1673 O O . LEU A 1 204 ? 23.603 15.282 -24.228 1.00 37.03 204 LEU A O 1
ATOM 1677 N N . ARG A 1 205 ? 24.137 13.566 -25.573 1.00 38.47 205 ARG A N 1
ATOM 1678 C CA . ARG A 1 205 ? 24.770 14.379 -26.630 1.00 38.47 205 ARG A CA 1
ATOM 1679 C C . ARG A 1 205 ? 23.773 15.037 -27.589 1.00 38.47 205 ARG A C 1
ATOM 1681 O O . ARG A 1 205 ? 24.141 16.000 -28.252 1.00 38.47 205 ARG A O 1
ATOM 1688 N N . GLY A 1 206 ? 22.516 14.591 -27.614 1.00 34.19 206 GLY A N 1
ATOM 1689 C CA . GLY A 1 206 ? 21.469 15.149 -28.478 1.00 34.19 206 GLY A CA 1
ATOM 1690 C C . GLY A 1 206 ? 20.990 16.559 -28.112 1.00 34.19 206 GLY A C 1
ATOM 1691 O O . GLY A 1 206 ? 20.268 17.165 -28.892 1.00 34.19 206 GLY A O 1
ATOM 1692 N N . ASN A 1 207 ? 21.391 17.114 -26.962 1.00 33.28 207 ASN A N 1
ATOM 1693 C CA . ASN A 1 207 ? 20.978 18.450 -26.526 1.00 33.28 207 ASN A CA 1
ATOM 1694 C C . ASN A 1 207 ? 22.128 19.207 -25.850 1.00 33.28 207 ASN A C 1
ATOM 1696 O O . ASN A 1 207 ? 22.167 19.309 -24.625 1.00 33.28 207 ASN A O 1
ATOM 1700 N N . ARG A 1 208 ? 23.059 19.746 -26.651 1.00 28.53 208 ARG A N 1
ATOM 1701 C CA . ARG A 1 208 ? 23.858 20.957 -26.352 1.00 28.53 208 ARG A CA 1
ATOM 1702 C C . ARG A 1 208 ? 24.768 21.303 -27.538 1.00 28.53 208 ARG A C 1
ATOM 1704 O O . ARG A 1 208 ? 25.783 20.652 -27.753 1.00 28.53 208 ARG A O 1
ATOM 1711 N N . LYS A 1 209 ? 24.446 22.382 -28.260 1.00 29.80 209 LYS A N 1
ATOM 1712 C CA . LYS A 1 209 ? 25.443 23.146 -29.027 1.00 29.80 209 LYS A CA 1
ATOM 1713 C C . LYS A 1 209 ? 26.277 23.946 -28.027 1.00 29.80 209 LYS A C 1
ATOM 1715 O O . LYS A 1 209 ? 25.802 24.946 -27.498 1.00 29.80 209 LYS A O 1
ATOM 1720 N N . ILE A 1 210 ? 27.494 23.491 -27.754 1.00 26.64 210 ILE A N 1
ATOM 1721 C CA . ILE A 1 210 ? 28.553 24.310 -27.160 1.00 26.64 210 ILE A CA 1
ATOM 1722 C C . ILE A 1 210 ? 29.782 24.087 -28.038 1.00 26.64 210 ILE A C 1
ATOM 1724 O O . ILE A 1 210 ? 30.328 22.987 -28.067 1.00 26.64 210 ILE A O 1
ATOM 1728 N N . ASN A 1 211 ? 30.170 25.123 -28.781 1.00 22.95 211 ASN A N 1
ATOM 1729 C CA . ASN A 1 211 ? 31.433 25.163 -29.509 1.00 22.95 211 ASN A CA 1
ATOM 1730 C C . ASN A 1 211 ? 32.570 25.294 -28.494 1.00 22.95 211 ASN A C 1
ATOM 1732 O O . ASN A 1 211 ? 32.603 26.258 -27.729 1.00 22.95 211 ASN A O 1
ATOM 1736 N N . ILE A 1 212 ? 33.494 24.340 -28.508 1.00 25.50 212 ILE A N 1
ATOM 1737 C CA . ILE A 1 212 ? 34.822 24.489 -27.916 1.00 25.50 212 ILE A CA 1
ATOM 1738 C C . ILE A 1 212 ? 35.809 24.096 -29.012 1.00 25.50 212 ILE A C 1
ATOM 1740 O O . ILE A 1 212 ? 35.859 22.937 -29.417 1.00 25.50 212 ILE A O 1
ATOM 1744 N N . GLU A 1 213 ? 36.546 25.086 -29.509 1.00 26.45 213 GLU A N 1
ATOM 1745 C CA . GLU A 1 213 ? 37.732 24.900 -30.341 1.00 26.45 213 GLU A CA 1
ATOM 1746 C C . GLU A 1 213 ? 38.832 24.247 -29.495 1.00 26.45 213 GLU A C 1
ATOM 1748 O O . GLU A 1 213 ? 39.193 24.757 -28.431 1.00 26.45 213 GLU A O 1
ATOM 1753 N N . VAL A 1 214 ? 39.376 23.124 -29.964 1.00 24.31 214 VAL A N 1
ATOM 1754 C CA . VAL A 1 214 ? 40.649 22.584 -29.477 1.00 24.31 214 VAL A CA 1
ATOM 1755 C C . VAL A 1 214 ? 41.494 22.230 -30.695 1.00 24.31 214 VAL A C 1
ATOM 1757 O O . VAL A 1 214 ? 41.096 21.407 -31.513 1.00 24.31 214 VAL A O 1
ATOM 1760 N N . ASN A 1 215 ? 42.637 22.911 -30.791 1.00 25.39 215 ASN A N 1
ATOM 1761 C CA . ASN A 1 215 ? 43.631 22.825 -31.855 1.00 25.39 215 ASN A CA 1
ATOM 1762 C C . ASN A 1 215 ? 44.130 21.396 -32.103 1.00 25.39 215 ASN A C 1
ATOM 1764 O O . ASN A 1 215 ? 44.475 20.669 -31.170 1.00 25.39 215 ASN A O 1
ATOM 1768 N N . GLU A 1 216 ? 44.240 21.054 -33.384 1.00 25.47 216 GLU A N 1
ATOM 1769 C CA . GLU A 1 216 ? 44.877 19.846 -33.896 1.00 25.47 216 GLU A CA 1
ATOM 1770 C C . GLU A 1 216 ? 46.408 19.937 -33.809 1.00 25.47 216 GLU A C 1
ATOM 1772 O O . GLU A 1 216 ? 47.012 20.902 -34.274 1.00 25.47 216 GLU A O 1
ATOM 1777 N N . ALA A 1 217 ? 47.036 18.886 -33.280 1.00 22.61 217 ALA A N 1
ATOM 1778 C CA . ALA A 1 217 ? 48.367 18.443 -33.686 1.00 22.61 217 ALA A CA 1
ATOM 1779 C C . ALA A 1 217 ? 48.552 16.975 -33.272 1.00 22.61 217 ALA A C 1
ATOM 1781 O O . ALA A 1 217 ? 48.849 16.681 -32.118 1.00 22.61 217 ALA A O 1
ATOM 1782 N N . ILE A 1 218 ? 48.300 16.066 -34.216 1.00 24.55 218 ILE A N 1
ATOM 1783 C CA . ILE A 1 218 ? 49.146 14.930 -34.630 1.00 24.55 218 ILE A CA 1
ATOM 1784 C C . ILE A 1 218 ? 48.308 14.132 -35.641 1.00 24.55 218 ILE A C 1
ATOM 1786 O O . ILE A 1 218 ? 47.396 13.383 -35.293 1.00 24.55 218 ILE A O 1
ATOM 1790 N N . GLN A 1 219 ? 48.608 14.365 -36.919 1.00 23.31 219 GLN A N 1
ATOM 1791 C CA . GLN A 1 219 ? 48.228 13.513 -38.042 1.00 23.31 219 GLN A CA 1
ATOM 1792 C C . GLN A 1 219 ? 49.238 12.374 -38.194 1.00 23.31 219 GLN A C 1
ATOM 1794 O O . GLN A 1 219 ? 50.434 12.610 -38.029 1.00 23.31 219 GLN A O 1
ATOM 1799 N N . GLN A 1 220 ? 48.720 11.205 -38.594 1.00 23.23 220 GLN A N 1
ATOM 1800 C CA . GLN A 1 220 ? 49.248 10.174 -39.519 1.00 23.23 220 GLN A CA 1
ATOM 1801 C C . GLN A 1 220 ? 48.640 8.834 -39.055 1.00 23.23 220 GLN A C 1
ATOM 1803 O O . GLN A 1 220 ? 48.876 8.433 -37.925 1.00 23.23 220 GLN A O 1
ATOM 1808 N N . GLN A 1 221 ? 47.768 8.116 -39.769 1.00 23.72 221 GLN A N 1
ATOM 1809 C CA . GLN A 1 221 ? 47.535 7.872 -41.201 1.00 23.72 221 GLN A CA 1
ATOM 1810 C C . GLN A 1 221 ? 46.034 7.507 -41.378 1.00 23.72 221 GLN A C 1
ATOM 1812 O O . GLN A 1 221 ? 45.522 6.708 -40.601 1.00 23.72 221 GLN A O 1
ATOM 1817 N N . SER A 1 222 ? 45.256 8.251 -42.187 1.00 22.17 222 SER A N 1
ATOM 1818 C CA . SER A 1 222 ? 44.682 7.863 -43.509 1.00 22.17 222 SER A CA 1
ATOM 1819 C C . SER A 1 222 ? 43.910 6.521 -43.516 1.00 22.17 222 SER A C 1
ATOM 1821 O O . SER A 1 222 ? 44.519 5.506 -43.208 1.00 22.17 222 SER A O 1
ATOM 1823 N N . LEU A 1 223 ? 42.630 6.378 -43.891 1.00 22.06 223 LEU A N 1
ATOM 1824 C CA . LEU A 1 223 ? 41.707 7.138 -44.753 1.00 22.06 223 LEU A CA 1
ATOM 1825 C C . LEU A 1 223 ? 40.245 6.783 -44.406 1.00 22.06 223 LEU A C 1
ATOM 1827 O O . LEU A 1 223 ? 39.975 5.640 -44.050 1.00 22.06 223 LEU A O 1
ATOM 1831 N N . ASP A 1 224 ? 39.337 7.753 -44.540 1.00 25.83 224 ASP A N 1
ATOM 1832 C CA . ASP A 1 224 ? 38.127 7.714 -45.394 1.00 25.83 224 ASP A CA 1
ATOM 1833 C C . ASP A 1 224 ? 37.101 8.722 -44.876 1.00 25.83 224 ASP A C 1
ATOM 1835 O O . ASP A 1 224 ? 36.891 8.791 -43.672 1.00 25.83 224 ASP A O 1
ATOM 1839 N N . VAL A 1 225 ? 36.474 9.480 -45.783 1.00 22.55 225 VAL A N 1
ATOM 1840 C CA . VAL A 1 225 ? 35.009 9.632 -45.903 1.00 22.55 225 VAL A CA 1
ATOM 1841 C C . VAL A 1 225 ? 34.742 10.357 -47.228 1.00 22.55 225 VAL A C 1
ATOM 1843 O O . VAL A 1 225 ? 34.872 11.576 -47.330 1.00 22.55 225 VAL A O 1
ATOM 1846 N N . GLY A 1 226 ? 34.359 9.585 -48.245 1.00 22.20 226 GLY A N 1
ATOM 1847 C CA . GLY A 1 226 ? 33.436 10.053 -49.274 1.00 22.20 226 GLY A CA 1
ATOM 1848 C C . GLY A 1 226 ? 32.003 9.961 -48.739 1.00 22.20 226 GLY A C 1
ATOM 1849 O O . GLY A 1 226 ? 31.684 9.075 -47.947 1.00 22.20 226 GLY A O 1
ATOM 1850 N N . GLU A 1 227 ? 31.176 10.923 -49.133 1.00 25.86 227 GLU A N 1
ATOM 1851 C CA . GLU A 1 227 ? 29.759 11.069 -48.792 1.00 25.86 227 GLU A CA 1
ATOM 1852 C C . GLU A 1 227 ? 28.941 9.788 -49.031 1.00 25.86 227 GLU A C 1
ATOM 1854 O O . GLU A 1 227 ? 29.222 9.065 -49.982 1.00 25.86 227 GLU A O 1
ATOM 1859 N N . MET A 1 228 ? 27.879 9.565 -48.237 1.00 21.80 228 MET A N 1
ATOM 1860 C CA . MET A 1 228 ? 26.510 9.362 -48.754 1.00 21.80 228 MET A CA 1
ATOM 1861 C C . MET A 1 228 ? 25.468 9.024 -47.663 1.00 21.80 228 MET A C 1
ATOM 1863 O O . MET A 1 228 ? 25.575 8.037 -46.944 1.00 21.80 228 MET A O 1
ATOM 1867 N N . THR A 1 229 ? 24.437 9.878 -47.636 1.00 24.09 229 THR A N 1
ATOM 1868 C CA . THR A 1 229 ? 22.982 9.617 -47.559 1.00 24.09 229 THR A CA 1
ATOM 1869 C C . THR A 1 229 ? 22.345 8.843 -46.402 1.00 24.09 229 THR A C 1
ATOM 1871 O O . THR A 1 229 ? 22.655 7.688 -46.118 1.00 24.09 229 THR A O 1
ATOM 1874 N N . ASP A 1 230 ? 21.305 9.493 -45.873 1.00 33.53 230 ASP A N 1
ATOM 1875 C CA . ASP A 1 230 ? 20.185 8.950 -45.114 1.00 33.53 230 ASP A CA 1
ATOM 1876 C C . ASP A 1 230 ? 19.747 7.562 -45.589 1.00 33.53 230 ASP A C 1
ATOM 1878 O O . ASP A 1 230 ? 19.306 7.386 -46.722 1.00 33.53 230 ASP A O 1
ATOM 1882 N N . ASN A 1 231 ? 19.793 6.590 -44.679 1.00 24.44 231 ASN A N 1
ATOM 1883 C CA . ASN A 1 231 ? 18.912 5.434 -44.718 1.00 24.44 231 ASN A CA 1
ATOM 1884 C C . ASN A 1 231 ? 18.610 4.979 -43.290 1.00 24.44 231 ASN A C 1
ATOM 1886 O O . ASN A 1 231 ? 19.477 4.541 -42.532 1.00 24.44 231 ASN A O 1
ATOM 1890 N N . VAL A 1 232 ? 17.333 5.104 -42.947 1.00 36.19 232 VAL A N 1
ATOM 1891 C CA . VAL A 1 232 ? 16.683 4.476 -41.804 1.00 36.19 232 VAL A CA 1
ATOM 1892 C C . VAL A 1 232 ? 16.875 2.964 -41.938 1.00 36.19 232 VAL A C 1
ATOM 1894 O O . VAL A 1 232 ? 16.298 2.342 -42.823 1.00 36.19 232 VAL A O 1
ATOM 1897 N N . VAL A 1 233 ? 17.708 2.367 -41.083 1.00 27.84 233 VAL A N 1
ATOM 1898 C CA . VAL A 1 233 ? 17.843 0.907 -41.001 1.00 27.84 233 VAL A CA 1
ATOM 1899 C C . VAL A 1 233 ? 16.885 0.388 -39.933 1.00 27.84 233 VAL A C 1
ATOM 1901 O O . VAL A 1 233 ? 17.032 0.677 -38.745 1.00 27.84 233 VAL A O 1
ATOM 1904 N N . GLU A 1 234 ? 15.896 -0.371 -40.396 1.00 28.73 234 GLU A N 1
ATOM 1905 C CA . GLU A 1 234 ? 14.898 -1.099 -39.617 1.00 28.73 234 GLU A CA 1
ATOM 1906 C C . GLU A 1 234 ? 15.509 -2.051 -38.565 1.00 28.73 234 GLU A C 1
ATOM 1908 O O . GLU A 1 234 ? 16.568 -2.651 -38.787 1.00 28.73 234 GLU A O 1
ATOM 1913 N N . PRO A 1 235 ? 14.797 -2.304 -37.447 1.00 30.06 235 PRO A N 1
ATOM 1914 C CA . PRO A 1 235 ? 15.203 -3.256 -36.410 1.00 30.06 235 PRO A CA 1
ATOM 1915 C C . PRO A 1 235 ? 15.192 -4.742 -36.839 1.00 30.06 235 PRO A C 1
ATOM 1917 O O . PRO A 1 235 ? 15.502 -5.607 -36.020 1.00 30.06 235 PRO A O 1
ATOM 1920 N N . ALA A 1 236 ? 14.936 -5.057 -38.113 1.00 28.11 236 ALA A N 1
ATOM 1921 C CA . ALA A 1 236 ? 15.000 -6.416 -38.661 1.00 28.11 236 ALA A CA 1
ATOM 1922 C C . ALA A 1 236 ? 16.427 -7.015 -38.676 1.00 28.11 236 ALA A C 1
ATOM 1924 O O . ALA A 1 236 ? 16.603 -8.230 -38.603 1.00 28.11 236 ALA A O 1
ATOM 1925 N N . LYS A 1 237 ? 17.485 -6.188 -38.678 1.00 26.61 237 LYS A N 1
ATOM 1926 C CA . LYS A 1 237 ? 18.880 -6.677 -38.748 1.00 26.61 237 LYS A CA 1
ATOM 1927 C C . LYS A 1 237 ? 19.427 -7.296 -37.453 1.00 26.61 237 LYS A C 1
ATOM 1929 O O . LYS A 1 237 ? 20.416 -8.021 -37.505 1.00 26.61 237 LYS A O 1
ATOM 1934 N N . LEU A 1 238 ? 18.795 -7.051 -36.301 1.00 29.20 238 LEU A N 1
ATOM 1935 C CA . LEU A 1 238 ? 19.186 -7.680 -35.028 1.00 29.20 238 LEU A CA 1
ATOM 1936 C C . LEU A 1 238 ? 18.589 -9.084 -34.846 1.00 29.20 238 LEU A C 1
ATOM 1938 O O . LEU A 1 238 ? 19.136 -9.871 -34.076 1.00 29.20 238 LEU A O 1
ATOM 1942 N N . ILE A 1 239 ? 17.515 -9.409 -35.572 1.00 33.47 239 ILE A N 1
ATOM 1943 C CA . ILE A 1 239 ? 16.932 -10.759 -35.614 1.00 33.47 239 ILE A CA 1
ATOM 1944 C C . ILE A 1 239 ? 17.767 -11.642 -36.558 1.00 33.47 239 ILE A C 1
ATOM 1946 O O . ILE A 1 239 ? 18.232 -12.704 -36.147 1.00 33.47 239 ILE A O 1
ATOM 1950 N N . LEU A 1 240 ? 18.143 -11.110 -37.727 1.00 28.70 240 LEU A N 1
ATOM 1951 C CA . LEU A 1 240 ? 18.976 -11.801 -38.724 1.00 28.70 240 LEU A CA 1
ATOM 1952 C C . LEU A 1 240 ? 20.413 -12.125 -38.249 1.00 28.70 240 LEU A C 1
ATOM 1954 O O . LEU A 1 240 ? 21.056 -13.030 -38.772 1.00 28.70 240 LEU A O 1
ATOM 1958 N N . MET A 1 241 ? 20.944 -11.438 -37.227 1.00 26.45 241 MET A N 1
ATOM 1959 C CA . MET A 1 241 ? 22.260 -11.770 -36.644 1.00 26.45 241 MET A CA 1
ATOM 1960 C C . MET A 1 241 ? 22.235 -12.976 -35.683 1.00 26.45 241 MET A C 1
ATOM 1962 O O . MET A 1 241 ? 23.298 -13.501 -35.352 1.00 26.45 241 MET A O 1
ATOM 1966 N N . ASN A 1 242 ? 21.056 -13.430 -35.240 1.00 33.75 242 ASN A N 1
ATOM 1967 C CA . ASN A 1 242 ? 20.893 -14.628 -34.402 1.00 33.75 242 ASN A CA 1
ATOM 1968 C C . ASN A 1 242 ? 20.517 -15.890 -35.200 1.00 33.75 242 ASN A C 1
ATOM 1970 O O . ASN A 1 242 ? 20.526 -16.988 -34.638 1.00 33.75 242 ASN A O 1
ATOM 1974 N N . GLU A 1 243 ? 20.212 -15.756 -36.491 1.00 36.28 243 GLU A N 1
ATOM 1975 C CA . GLU A 1 243 ? 19.893 -16.885 -37.372 1.00 36.28 243 GLU A CA 1
ATOM 1976 C C . GLU A 1 243 ? 21.137 -17.686 -37.780 1.00 36.28 243 GLU A C 1
ATOM 1978 O O . GLU A 1 243 ? 21.064 -18.906 -37.897 1.00 36.28 243 GLU A O 1
ATOM 1983 N N . ASN A 1 244 ? 22.312 -17.052 -37.836 1.00 33.50 244 ASN A N 1
ATOM 1984 C CA . ASN A 1 244 ? 23.582 -17.702 -38.185 1.00 33.50 244 ASN A CA 1
ATOM 1985 C C . ASN A 1 244 ? 24.303 -18.338 -36.981 1.00 33.50 244 ASN A C 1
ATOM 1987 O O . ASN A 1 244 ? 25.517 -18.195 -36.831 1.00 33.50 244 ASN A O 1
ATOM 1991 N N . LYS A 1 245 ? 23.572 -19.017 -36.090 1.00 42.22 245 LYS A N 1
ATOM 1992 C CA . LYS A 1 245 ? 24.176 -19.843 -35.032 1.00 42.22 245 LYS A CA 1
ATOM 1993 C C . LYS A 1 245 ? 23.742 -21.292 -35.170 1.00 42.22 245 LYS A C 1
ATOM 1995 O O . LYS A 1 245 ? 22.547 -21.589 -35.113 1.00 42.22 245 LYS A O 1
ATOM 2000 N N . ASN A 1 246 ? 24.740 -22.163 -35.321 1.00 42.50 246 ASN A N 1
ATOM 2001 C CA . ASN A 1 246 ? 24.603 -23.611 -35.464 1.00 42.50 246 ASN A CA 1
ATOM 2002 C C . ASN A 1 246 ? 23.707 -24.206 -34.361 1.00 42.50 246 ASN A C 1
ATOM 2004 O O . ASN A 1 246 ? 23.747 -23.764 -33.210 1.00 42.50 246 ASN A O 1
ATOM 2008 N N . GLU A 1 247 ? 22.939 -25.249 -34.687 1.00 48.00 247 GLU A N 1
ATOM 2009 C CA . GLU A 1 247 ? 22.006 -25.922 -33.762 1.00 48.00 247 GLU A CA 1
ATOM 2010 C C . GLU A 1 247 ? 22.664 -26.370 -32.442 1.00 48.00 247 GLU A C 1
ATOM 2012 O O . GLU A 1 247 ? 22.038 -26.316 -31.378 1.00 48.00 247 GLU A O 1
ATOM 2017 N N . ASN A 1 248 ? 23.958 -26.706 -32.485 1.00 42.16 248 ASN A N 1
ATOM 2018 C CA . ASN A 1 248 ? 24.751 -27.054 -31.307 1.00 42.16 248 ASN A CA 1
ATOM 2019 C C . ASN A 1 248 ? 24.839 -25.898 -30.293 1.00 42.16 248 ASN A C 1
ATOM 2021 O O . ASN A 1 248 ? 24.584 -26.123 -29.110 1.00 42.16 248 ASN A O 1
ATOM 2025 N N . GLU A 1 249 ? 25.065 -24.654 -30.732 1.00 43.84 249 GLU A N 1
ATOM 2026 C CA . GLU A 1 249 ? 25.163 -23.487 -29.838 1.00 43.84 249 GLU A CA 1
ATOM 2027 C C . GLU A 1 249 ? 23.809 -23.127 -29.206 1.00 43.84 249 GLU A C 1
ATOM 2029 O O . GLU A 1 249 ? 23.742 -22.771 -28.028 1.00 43.84 249 GLU A O 1
ATOM 2034 N N . LYS A 1 250 ? 22.699 -23.266 -29.947 1.00 46.50 250 LYS A N 1
ATOM 2035 C CA . LYS A 1 250 ? 21.342 -23.054 -29.401 1.00 46.50 250 LYS A CA 1
ATOM 2036 C C . LYS A 1 250 ? 21.006 -24.096 -28.324 1.00 46.50 250 LYS A C 1
ATOM 2038 O O . LYS A 1 250 ? 20.398 -23.759 -27.304 1.00 46.50 250 LYS A O 1
ATOM 2043 N N . SER A 1 251 ? 21.433 -25.346 -28.520 1.00 50.00 251 SER A N 1
ATOM 2044 C CA . SER A 1 251 ? 21.255 -26.427 -27.543 1.00 50.00 251 SER A CA 1
ATOM 2045 C C . SER A 1 251 ? 22.115 -26.237 -26.282 1.00 50.00 251 SER A C 1
ATOM 2047 O O . SER A 1 251 ? 21.644 -26.493 -25.172 1.00 50.00 251 SER A O 1
ATOM 2049 N N . GLU A 1 252 ? 23.340 -25.722 -26.429 1.00 49.09 252 GLU A N 1
ATOM 2050 C CA . GLU A 1 252 ? 24.246 -25.406 -25.320 1.00 49.09 252 GLU A CA 1
ATOM 2051 C C . GLU A 1 252 ? 23.738 -24.232 -24.482 1.00 49.09 252 GLU A C 1
ATOM 2053 O O . GLU A 1 252 ? 23.684 -24.343 -23.260 1.00 49.09 252 GLU A O 1
ATOM 2058 N N . ILE A 1 253 ? 23.265 -23.147 -25.107 1.00 55.03 253 ILE A N 1
ATOM 2059 C CA . ILE A 1 253 ? 22.693 -21.990 -24.393 1.00 55.03 253 ILE A CA 1
ATOM 2060 C C . ILE A 1 253 ? 21.485 -22.412 -23.538 1.00 55.03 253 ILE A C 1
ATOM 2062 O O . ILE A 1 253 ? 21.372 -21.996 -22.384 1.00 55.03 253 ILE A O 1
ATOM 2066 N N . LYS A 1 254 ? 20.615 -23.286 -24.067 1.00 56.59 254 LYS A N 1
ATOM 2067 C CA . LYS A 1 254 ? 19.447 -23.817 -23.341 1.00 56.59 254 LYS A CA 1
ATOM 2068 C C . LYS A 1 254 ? 19.848 -24.741 -22.181 1.00 56.59 254 LYS A C 1
ATOM 2070 O O . LYS A 1 254 ? 19.201 -24.719 -21.135 1.00 56.59 254 LYS A O 1
ATOM 2075 N N . LYS A 1 255 ? 20.916 -25.536 -22.336 1.00 56.81 255 LYS A N 1
ATOM 2076 C CA . LYS A 1 255 ? 21.488 -26.351 -21.245 1.00 56.81 255 LYS A CA 1
ATOM 2077 C C . LYS A 1 255 ? 22.087 -25.468 -20.145 1.00 56.81 255 LYS A C 1
ATOM 2079 O O . LYS A 1 255 ? 21.776 -25.676 -18.978 1.00 56.81 255 LYS A O 1
ATOM 2084 N N . ILE A 1 256 ? 22.842 -24.432 -20.518 1.00 60.88 256 ILE A N 1
ATOM 2085 C CA . ILE A 1 256 ? 23.460 -23.480 -19.582 1.00 60.88 256 ILE A CA 1
ATOM 2086 C C . ILE A 1 256 ? 22.399 -22.744 -18.744 1.00 60.88 256 ILE A C 1
ATOM 2088 O O . ILE A 1 256 ? 22.561 -22.629 -17.529 1.00 60.88 256 ILE A O 1
ATOM 2092 N N . SER A 1 257 ? 21.295 -22.277 -19.344 1.00 61.44 257 SER A N 1
ATOM 2093 C CA . SER A 1 257 ? 20.211 -21.621 -18.589 1.00 61.44 257 SER A CA 1
ATOM 2094 C C . SER A 1 257 ? 19.504 -22.584 -17.625 1.00 61.44 257 SER A C 1
ATOM 2096 O O . SER A 1 257 ? 19.260 -22.245 -16.470 1.00 61.44 257 SER A O 1
ATOM 2098 N N . LEU A 1 258 ? 19.228 -23.819 -18.065 1.00 65.12 258 LEU A N 1
ATOM 2099 C CA . LEU A 1 258 ? 18.609 -24.851 -17.222 1.00 65.12 258 LEU A CA 1
ATOM 2100 C C . LEU A 1 258 ? 19.498 -25.252 -16.034 1.00 65.12 258 LEU A C 1
ATOM 2102 O O . LEU A 1 258 ? 18.986 -25.499 -14.939 1.00 65.12 258 LEU A O 1
ATOM 2106 N N . ASP A 1 259 ? 20.814 -25.310 -16.226 1.00 72.25 259 ASP A N 1
ATOM 2107 C CA . ASP A 1 259 ? 21.763 -25.637 -15.159 1.00 72.25 259 ASP A CA 1
ATOM 2108 C C . ASP A 1 259 ? 21.944 -24.477 -14.168 1.00 72.25 259 ASP A C 1
ATOM 2110 O O . ASP A 1 259 ? 22.029 -24.710 -12.957 1.00 72.25 259 ASP A O 1
ATOM 2114 N N . ASN A 1 260 ? 21.896 -23.228 -14.641 1.00 74.75 260 ASN A N 1
ATOM 2115 C CA . ASN A 1 260 ? 21.887 -22.044 -13.778 1.00 74.75 260 ASN A CA 1
ATOM 2116 C C . ASN A 1 260 ? 20.629 -21.976 -12.899 1.00 74.75 260 ASN A C 1
ATOM 2118 O O . ASN A 1 260 ? 20.740 -21.711 -11.701 1.00 74.75 260 ASN A O 1
ATOM 2122 N N . ASP A 1 261 ? 19.453 -22.283 -13.453 1.00 79.31 261 ASP A N 1
ATOM 2123 C CA . ASP A 1 261 ? 18.199 -22.355 -12.695 1.00 79.31 261 ASP A CA 1
ATOM 2124 C C . ASP A 1 261 ? 18.252 -23.445 -11.617 1.00 79.31 261 ASP A C 1
ATOM 2126 O O . ASP A 1 261 ? 17.907 -23.202 -10.457 1.00 79.31 261 ASP A O 1
ATOM 2130 N N . LYS A 1 262 ? 18.735 -24.646 -11.958 1.00 79.44 262 LYS A N 1
ATOM 2131 C CA . LYS A 1 262 ? 18.906 -25.735 -10.981 1.00 79.44 262 LYS A CA 1
ATOM 2132 C C . LYS A 1 262 ? 19.841 -25.327 -9.847 1.00 79.44 262 LYS A C 1
ATOM 2134 O O . LYS A 1 262 ? 19.505 -25.549 -8.683 1.00 79.44 262 LYS A O 1
ATOM 2139 N N . LYS A 1 263 ? 20.980 -24.708 -10.172 1.00 79.94 263 LYS A N 1
ATOM 2140 C CA . LYS A 1 263 ? 21.942 -24.203 -9.185 1.00 79.94 263 LYS A CA 1
ATOM 2141 C C . LYS A 1 263 ? 21.317 -23.129 -8.293 1.00 79.94 263 LYS A C 1
ATOM 2143 O O . LYS A 1 263 ? 21.497 -23.169 -7.078 1.00 79.94 263 LYS A O 1
ATOM 2148 N N . TYR A 1 264 ? 20.541 -22.211 -8.868 1.00 84.69 264 TYR A N 1
ATOM 2149 C CA . TYR A 1 264 ? 19.820 -21.190 -8.110 1.00 84.69 264 TYR A CA 1
ATOM 2150 C C . TYR A 1 264 ? 18.861 -21.819 -7.093 1.00 84.69 264 TYR A C 1
ATOM 2152 O O . TYR A 1 264 ? 18.945 -21.536 -5.898 1.00 84.69 264 TYR A O 1
ATOM 2160 N N . TYR A 1 265 ? 17.999 -22.737 -7.534 1.00 83.25 265 TYR A N 1
ATOM 2161 C CA . TYR A 1 265 ? 17.044 -23.379 -6.633 1.00 83.25 265 TYR A CA 1
ATOM 2162 C C . TYR A 1 265 ? 17.704 -24.297 -5.599 1.00 83.25 265 TYR A C 1
ATOM 2164 O O . TYR A 1 265 ? 17.131 -24.494 -4.532 1.00 83.25 265 TYR A O 1
ATOM 2172 N N . GLN A 1 266 ? 18.894 -24.842 -5.860 1.00 79.19 266 GLN A N 1
ATOM 2173 C CA . GLN A 1 266 ? 19.675 -25.546 -4.836 1.00 79.19 266 GLN A CA 1
ATOM 2174 C C . GLN A 1 266 ? 20.109 -24.597 -3.710 1.00 79.19 266 GLN A C 1
ATOM 2176 O O . GLN A 1 266 ? 19.908 -24.929 -2.547 1.00 79.19 266 GLN A O 1
ATOM 2181 N N . ILE A 1 267 ? 20.603 -23.397 -4.046 1.00 75.25 267 ILE A N 1
ATOM 2182 C CA . ILE A 1 267 ? 20.984 -22.362 -3.065 1.00 75.25 267 ILE A CA 1
ATOM 2183 C C . ILE A 1 267 ? 19.764 -21.882 -2.267 1.00 75.25 267 ILE A C 1
ATOM 2185 O O . ILE A 1 267 ? 19.831 -21.711 -1.051 1.00 75.25 267 ILE A O 1
ATOM 2189 N N . VAL A 1 268 ? 18.621 -21.703 -2.930 1.00 78.62 268 VAL A N 1
ATOM 2190 C CA . VAL A 1 268 ? 17.371 -21.328 -2.255 1.00 78.62 268 VAL A CA 1
ATOM 2191 C C . VAL A 1 268 ? 16.883 -22.441 -1.321 1.00 78.62 268 VAL A C 1
ATOM 2193 O O . VAL A 1 268 ? 16.412 -22.165 -0.222 1.00 78.62 268 VAL A O 1
ATOM 2196 N N . LYS A 1 269 ? 17.009 -23.714 -1.714 1.00 68.62 269 LYS A N 1
ATOM 2197 C CA . LYS A 1 269 ? 16.583 -24.858 -0.888 1.00 68.62 269 LYS A CA 1
ATOM 2198 C C . LYS A 1 269 ? 17.435 -25.070 0.364 1.00 68.62 269 LYS A C 1
ATOM 2200 O O . LYS A 1 269 ? 16.984 -25.764 1.268 1.00 68.62 269 LYS A O 1
ATOM 2205 N N . THR A 1 270 ? 18.610 -24.448 0.457 1.00 63.28 270 THR A N 1
ATOM 2206 C CA . THR A 1 270 ? 19.407 -24.388 1.695 1.00 63.28 270 THR A CA 1
ATOM 2207 C C . THR A 1 270 ? 18.820 -23.470 2.778 1.00 63.28 270 THR A C 1
ATOM 2209 O O . THR A 1 270 ? 19.441 -23.325 3.829 1.00 63.28 270 THR A O 1
ATOM 2212 N N . ILE A 1 271 ? 17.628 -22.882 2.582 1.00 58.19 271 ILE A N 1
ATOM 2213 C CA . ILE A 1 271 ? 16.845 -22.254 3.662 1.00 58.19 271 ILE A CA 1
ATOM 2214 C C . ILE A 1 271 ? 16.437 -23.356 4.657 1.00 58.19 271 ILE A C 1
ATOM 2216 O O . ILE A 1 271 ? 15.437 -24.053 4.495 1.00 58.19 271 ILE A O 1
ATOM 2220 N N . GLY A 1 272 ? 17.308 -23.563 5.643 1.00 52.75 272 GLY A N 1
ATOM 2221 C CA . GLY A 1 272 ? 17.268 -24.658 6.599 1.00 52.75 272 GLY A CA 1
ATOM 2222 C C . GLY A 1 272 ? 16.425 -24.359 7.836 1.00 52.75 272 GLY A C 1
ATOM 2223 O O . GLY A 1 272 ? 16.570 -23.313 8.461 1.00 52.75 272 GLY A O 1
ATOM 2224 N N . THR A 1 273 ? 15.588 -25.353 8.148 1.00 52.06 273 THR A N 1
ATOM 2225 C CA . THR A 1 273 ? 14.987 -25.752 9.434 1.00 52.06 273 THR A CA 1
ATOM 2226 C C . THR A 1 273 ? 14.436 -24.651 10.337 1.00 52.06 273 THR A C 1
ATOM 2228 O O . THR A 1 273 ? 15.183 -23.921 10.988 1.00 52.06 273 THR A O 1
ATOM 2231 N N . ALA A 1 274 ? 13.103 -24.635 10.448 1.00 50.88 274 ALA A N 1
ATOM 2232 C CA . ALA A 1 274 ? 12.370 -23.953 11.504 1.00 50.88 274 ALA A CA 1
ATOM 2233 C C . ALA A 1 274 ? 13.051 -24.217 12.856 1.00 50.88 274 ALA A C 1
ATOM 2235 O O . ALA A 1 274 ? 13.111 -25.358 13.312 1.00 50.88 274 ALA A O 1
ATOM 2236 N N . LYS A 1 275 ? 13.589 -23.166 13.483 1.00 53.34 275 LYS A N 1
ATOM 2237 C CA . LYS A 1 275 ? 13.876 -23.216 14.919 1.00 53.34 275 LYS A CA 1
ATOM 2238 C C . LYS A 1 275 ? 12.559 -23.532 15.616 1.00 53.34 275 LYS A C 1
ATOM 2240 O O . LYS A 1 275 ? 11.544 -22.972 15.204 1.00 53.34 275 LYS A O 1
ATOM 2245 N N . ASP A 1 276 ? 12.579 -24.397 16.629 1.00 53.06 276 ASP A N 1
ATOM 2246 C CA . ASP A 1 276 ? 11.411 -24.669 17.467 1.00 53.06 276 ASP A CA 1
ATOM 2247 C C . ASP A 1 276 ? 10.796 -23.340 17.903 1.00 53.06 276 ASP A C 1
ATOM 2249 O O . ASP A 1 276 ? 11.371 -22.573 18.679 1.00 53.06 276 ASP A O 1
ATOM 2253 N N . LYS A 1 277 ? 9.658 -23.012 17.294 1.00 60.12 277 LYS A N 1
ATOM 2254 C CA . LYS A 1 277 ? 8.969 -21.758 17.551 1.00 60.12 277 LYS A CA 1
ATOM 2255 C C . LYS A 1 277 ? 8.265 -21.933 18.877 1.00 60.12 277 LYS A C 1
ATOM 2257 O O . LYS A 1 277 ? 7.415 -22.815 19.004 1.00 60.12 277 LYS A O 1
ATOM 2262 N N . SER A 1 278 ? 8.591 -21.087 19.847 1.00 56.19 278 SER A N 1
ATOM 2263 C CA . SER A 1 278 ? 7.791 -20.954 21.056 1.00 56.19 278 SER A CA 1
ATOM 2264 C C . SER A 1 278 ? 6.394 -20.488 20.641 1.00 56.19 278 SER A C 1
ATOM 2266 O O . SER A 1 278 ? 6.158 -19.295 20.447 1.00 56.19 278 SER A O 1
ATOM 2268 N N . LYS A 1 279 ? 5.466 -21.425 20.436 1.00 60.09 279 LYS A N 1
ATOM 2269 C CA . LYS A 1 279 ? 4.049 -21.085 20.390 1.00 60.09 279 LYS A CA 1
ATOM 2270 C C . LYS 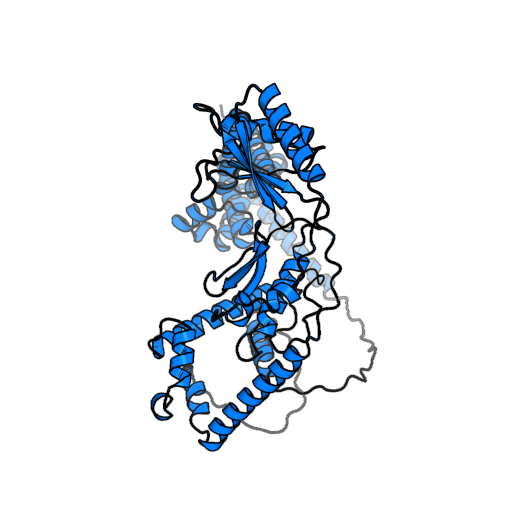A 1 279 ? 3.720 -20.527 21.765 1.00 60.09 279 LYS A C 1
ATOM 2272 O O . LYS A 1 279 ? 3.836 -21.244 22.756 1.00 60.09 279 LYS A O 1
ATOM 2277 N N . ASN A 1 280 ? 3.378 -19.244 21.828 1.00 65.31 280 ASN A N 1
ATOM 2278 C CA . ASN A 1 280 ? 2.781 -18.697 23.038 1.00 65.31 280 ASN A CA 1
ATOM 2279 C C . ASN A 1 280 ? 1.557 -19.555 23.377 1.00 65.31 280 ASN A C 1
ATOM 2281 O O . ASN A 1 280 ? 0.802 -19.933 22.476 1.00 65.31 280 ASN A O 1
ATOM 2285 N N . ASN A 1 281 ? 1.382 -19.885 24.656 1.00 72.19 281 ASN A N 1
ATOM 2286 C CA . ASN A 1 281 ? 0.200 -20.616 25.091 1.00 72.19 281 ASN A CA 1
ATOM 2287 C C . ASN A 1 281 ? -1.050 -19.830 24.679 1.00 72.19 281 ASN A C 1
ATOM 2289 O O . ASN A 1 281 ? -1.078 -18.599 24.761 1.00 72.19 281 ASN A O 1
ATOM 2293 N N . SER A 1 282 ? -2.063 -20.547 24.188 1.00 78.31 282 SER A N 1
ATOM 2294 C CA . SER A 1 282 ? -3.355 -19.924 23.907 1.00 78.31 282 SER A CA 1
ATOM 2295 C C . SER A 1 282 ? -3.936 -19.346 25.199 1.00 78.31 282 SER A C 1
ATOM 2297 O O . SER A 1 282 ? -3.685 -19.921 26.257 1.00 78.31 282 SER A O 1
ATOM 2299 N N . PRO A 1 283 ? -4.698 -18.240 25.129 1.00 85.44 283 PRO A N 1
ATOM 2300 C CA . PRO A 1 283 ? -5.391 -17.719 26.297 1.00 85.44 283 PRO A CA 1
ATOM 2301 C C . PRO A 1 283 ? -6.319 -18.782 26.897 1.00 85.44 283 PRO A C 1
ATOM 2303 O O . PRO A 1 283 ? -6.916 -19.573 26.158 1.00 85.44 283 PRO A O 1
ATOM 2306 N N . ASP A 1 284 ? -6.435 -18.780 28.222 1.00 88.81 284 ASP A N 1
ATOM 2307 C CA . ASP A 1 284 ? -7.316 -19.686 28.961 1.00 88.81 284 ASP A CA 1
ATOM 2308 C C . ASP A 1 284 ? -8.797 -19.350 28.711 1.00 88.81 284 ASP A C 1
ATOM 2310 O O . ASP A 1 284 ? -9.134 -18.246 28.286 1.00 88.81 284 ASP A O 1
ATOM 2314 N N . GLU A 1 285 ? -9.716 -20.271 29.011 1.00 90.75 285 GLU A N 1
ATOM 2315 C CA . GLU A 1 285 ? -11.163 -20.048 28.815 1.00 90.75 285 GLU A CA 1
ATOM 2316 C C . GLU A 1 285 ? -11.683 -18.811 29.560 1.00 90.75 285 GLU A C 1
ATOM 2318 O O . GLU A 1 285 ? -12.432 -18.025 28.982 1.00 90.75 285 GLU A O 1
ATOM 2323 N N . LYS A 1 286 ? -11.161 -18.548 30.766 1.00 92.88 286 LYS A N 1
ATOM 2324 C CA . LYS A 1 286 ? -11.497 -17.361 31.570 1.00 92.88 286 LYS A CA 1
ATOM 2325 C C . LYS A 1 286 ? -11.260 -16.034 30.846 1.00 92.88 286 LYS A C 1
ATOM 2327 O O . LYS A 1 286 ? -11.992 -15.080 31.072 1.00 92.88 286 LYS A O 1
ATOM 2332 N N . TYR A 1 287 ? -10.242 -15.963 29.985 1.00 92.69 287 TYR A N 1
ATOM 2333 C CA . TYR A 1 287 ? -9.962 -14.759 29.196 1.00 92.69 287 TYR A CA 1
ATOM 2334 C C . TYR A 1 287 ? -11.108 -14.453 28.227 1.00 92.69 287 TYR A C 1
ATOM 2336 O O . TYR A 1 287 ? -11.471 -13.296 28.032 1.00 92.69 287 TYR A O 1
ATOM 2344 N N . PHE A 1 288 ? -11.676 -15.492 27.616 1.00 94.69 288 PHE A N 1
ATOM 2345 C CA . PHE A 1 288 ? -12.775 -15.340 26.674 1.00 94.69 288 PHE A CA 1
ATOM 2346 C C . PHE A 1 288 ? -14.093 -15.040 27.385 1.00 94.69 288 PHE A C 1
ATOM 2348 O O . PHE A 1 288 ? -14.826 -14.173 26.918 1.00 94.69 288 PHE A O 1
ATOM 2355 N N . GLU A 1 289 ? -14.359 -15.710 28.510 1.00 95.25 289 GLU A N 1
ATOM 2356 C CA . GLU A 1 289 ? -15.528 -15.449 29.361 1.00 95.25 289 GLU A CA 1
ATOM 2357 C C . GLU A 1 289 ? -15.558 -13.987 29.821 1.00 95.25 289 GLU A C 1
ATOM 2359 O O . GLU A 1 289 ? -16.545 -13.297 29.596 1.00 95.25 289 GLU A O 1
ATOM 2364 N N . GLU A 1 290 ? -14.438 -13.459 30.325 1.00 95.12 290 GLU A N 1
ATOM 2365 C CA . GLU A 1 290 ? -14.359 -12.064 30.771 1.00 95.12 290 GLU A CA 1
ATOM 2366 C C . GLU A 1 290 ? -14.654 -11.059 29.640 1.00 95.12 290 GLU A C 1
ATOM 2368 O O . GLU A 1 290 ? -15.262 -10.011 29.869 1.00 95.12 290 GLU A O 1
ATOM 2373 N N . ILE A 1 291 ? -14.226 -11.352 28.408 1.00 95.69 291 ILE A N 1
ATOM 2374 C CA . ILE A 1 291 ? -14.515 -10.494 27.251 1.00 95.69 291 ILE A CA 1
ATOM 2375 C C . ILE A 1 291 ? -15.990 -10.592 26.850 1.00 95.69 291 ILE A C 1
ATOM 2377 O O . ILE A 1 291 ? -16.583 -9.561 26.532 1.00 95.69 291 ILE A O 1
ATOM 2381 N N . ILE A 1 292 ? -16.574 -11.796 26.864 1.00 96.69 292 ILE A N 1
ATOM 2382 C CA . ILE A 1 292 ? -18.003 -12.001 26.586 1.00 96.69 292 ILE A CA 1
ATOM 2383 C C . ILE A 1 292 ? -18.838 -11.196 27.579 1.00 96.69 292 ILE A C 1
ATOM 2385 O O . ILE A 1 292 ? -19.627 -10.356 27.145 1.00 96.69 292 ILE A O 1
ATOM 2389 N N . ASP A 1 293 ? -18.591 -11.379 28.877 1.00 96.25 293 ASP A N 1
ATOM 2390 C CA . ASP A 1 293 ? -19.341 -10.720 29.946 1.00 96.25 293 ASP A CA 1
ATOM 2391 C C . ASP A 1 293 ? -19.303 -9.198 29.774 1.00 96.25 293 ASP A C 1
ATOM 2393 O O . ASP A 1 293 ? -20.338 -8.538 29.765 1.00 96.25 293 ASP A O 1
ATOM 2397 N N . ARG A 1 294 ? -18.123 -8.625 29.507 1.00 95.69 294 ARG A N 1
ATOM 2398 C CA . ARG A 1 294 ? -17.977 -7.179 29.269 1.00 95.69 294 ARG A CA 1
ATOM 2399 C C . ARG A 1 294 ? -18.724 -6.687 28.040 1.00 95.69 294 ARG A C 1
ATOM 2401 O O . ARG A 1 294 ? -19.262 -5.579 28.062 1.00 95.69 294 ARG A O 1
ATOM 2408 N N . ILE A 1 295 ? -18.701 -7.449 26.945 1.00 95.81 295 ILE A N 1
ATOM 2409 C CA . ILE A 1 295 ? -19.421 -7.080 25.723 1.00 95.81 295 ILE A CA 1
ATOM 2410 C C . ILE A 1 295 ? -20.923 -7.074 26.015 1.00 95.81 295 ILE A C 1
ATOM 2412 O O . ILE A 1 295 ? -21.590 -6.084 25.720 1.00 95.81 295 ILE A O 1
ATOM 2416 N N . GLU A 1 296 ? -21.450 -8.135 26.621 1.00 95.88 296 GLU A N 1
ATOM 2417 C CA . GLU A 1 296 ? -22.881 -8.282 26.896 1.00 95.88 296 GLU A CA 1
ATOM 2418 C C . GLU A 1 296 ? -23.383 -7.295 27.956 1.00 95.88 296 GLU A C 1
ATOM 2420 O O . GLU A 1 296 ? -24.404 -6.638 27.745 1.00 95.88 296 GLU A O 1
ATOM 2425 N N . GLU A 1 297 ? -22.644 -7.096 29.053 1.00 95.81 297 GLU A N 1
ATOM 2426 C CA . GLU A 1 297 ? -22.936 -6.067 30.058 1.00 95.81 297 GLU A CA 1
ATOM 2427 C C . GLU A 1 297 ? -23.005 -4.682 29.414 1.00 95.81 297 GLU A C 1
ATOM 2429 O O . GLU A 1 297 ? -23.968 -3.936 29.623 1.00 95.81 297 GLU A O 1
ATOM 2434 N N . LYS A 1 298 ? -22.029 -4.348 28.559 1.00 95.06 298 LYS A N 1
ATOM 2435 C CA . LYS A 1 298 ? -21.987 -3.033 27.920 1.00 95.06 298 LYS A CA 1
ATOM 2436 C C . LYS A 1 298 ? -23.114 -2.838 26.909 1.00 95.06 298 LYS A C 1
ATOM 2438 O O . LYS A 1 298 ? -23.678 -1.747 26.822 1.00 95.06 298 LYS A O 1
ATOM 2443 N N . LEU A 1 299 ? -23.478 -3.878 26.160 1.00 94.81 299 LEU A N 1
ATOM 2444 C CA . LEU A 1 299 ? -24.640 -3.849 25.268 1.00 94.81 299 LEU A CA 1
ATOM 2445 C C . LEU A 1 299 ? -25.943 -3.644 26.056 1.00 94.81 299 LEU A C 1
ATOM 2447 O O . LEU A 1 299 ? -26.771 -2.811 25.667 1.00 94.81 299 LEU A O 1
ATOM 2451 N N . ASN A 1 300 ? -26.086 -4.320 27.197 1.00 94.62 300 ASN A N 1
ATOM 2452 C CA . ASN A 1 300 ? -27.237 -4.183 28.088 1.00 94.62 300 ASN A CA 1
ATOM 2453 C C . ASN A 1 300 ? -27.361 -2.768 28.676 1.00 94.62 300 ASN A C 1
ATOM 2455 O O . ASN A 1 300 ? -28.461 -2.209 28.676 1.00 94.62 300 ASN A O 1
ATOM 2459 N N . GLU A 1 301 ? -26.257 -2.135 29.091 1.00 94.12 301 GLU A N 1
ATOM 2460 C CA . GLU A 1 301 ? -26.250 -0.733 29.546 1.00 94.12 301 GLU A CA 1
ATOM 2461 C C . GLU A 1 301 ? -26.830 0.227 28.491 1.00 94.12 301 GLU A C 1
ATOM 2463 O O . GLU A 1 301 ? -27.599 1.139 28.812 1.00 94.12 301 GLU A O 1
ATOM 2468 N N . PHE A 1 302 ? -26.517 -0.005 27.213 1.00 92.38 302 PHE A N 1
ATOM 2469 C CA . PHE A 1 302 ? -27.031 0.787 26.092 1.00 92.38 302 PHE A CA 1
ATOM 2470 C C . PHE A 1 302 ? -28.410 0.347 25.589 1.00 92.38 302 PHE A C 1
ATOM 2472 O O . PHE A 1 302 ? -28.916 0.909 24.609 1.00 92.38 302 PHE A O 1
ATOM 2479 N N . LYS A 1 303 ? -29.048 -0.625 26.255 1.00 93.44 303 LYS A N 1
ATOM 2480 C CA . LYS A 1 303 ? -30.331 -1.217 25.842 1.00 93.44 303 LYS A CA 1
ATOM 2481 C C . LYS A 1 303 ? -30.266 -1.749 24.406 1.00 93.44 303 LYS A C 1
ATOM 2483 O O . LYS A 1 303 ? -31.162 -1.509 23.586 1.00 93.44 303 LYS A O 1
ATOM 2488 N N . ILE A 1 304 ? -29.156 -2.404 24.081 1.00 94.38 304 ILE A N 1
ATOM 2489 C CA . ILE A 1 304 ? -28.940 -3.115 22.827 1.00 94.38 304 ILE A CA 1
ATOM 2490 C C . ILE A 1 304 ? -29.065 -4.603 23.143 1.00 94.38 304 ILE A C 1
ATOM 2492 O O . ILE A 1 304 ? -28.171 -5.181 23.743 1.00 94.38 304 ILE A O 1
ATOM 2496 N N . GLU A 1 305 ? -30.173 -5.219 22.738 1.00 93.62 305 GLU A N 1
ATOM 2497 C CA . GLU A 1 305 ? -30.342 -6.667 22.880 1.00 93.62 305 GLU A CA 1
ATOM 2498 C C . GLU A 1 305 ? -29.394 -7.394 21.917 1.00 93.62 305 GLU A C 1
ATOM 2500 O O . GLU A 1 305 ? -29.506 -7.256 20.693 1.00 93.62 305 GLU A O 1
ATOM 2505 N N . GLY A 1 306 ? -28.460 -8.163 22.465 1.00 93.44 306 GLY A N 1
ATOM 2506 C CA . GLY A 1 306 ? -27.574 -9.036 21.708 1.00 93.44 306 GLY A CA 1
ATOM 2507 C C . GLY A 1 306 ? -26.772 -9.954 22.625 1.00 93.44 306 GLY A C 1
ATOM 2508 O O . GLY A 1 306 ? -26.538 -9.611 23.779 1.00 93.44 306 GLY A O 1
ATOM 2509 N N . GLN A 1 307 ? -26.380 -11.113 22.101 1.00 95.88 307 GLN A N 1
ATOM 2510 C CA . GLN A 1 307 ? -25.663 -12.161 22.833 1.00 95.88 307 GLN A CA 1
ATOM 2511 C C . GLN A 1 307 ? -24.517 -12.721 21.990 1.00 95.88 307 GLN A C 1
ATOM 2513 O O . GLN A 1 307 ? -24.637 -12.831 20.762 1.00 95.88 307 GLN A O 1
ATOM 2518 N N . VAL A 1 308 ? -23.402 -13.073 22.623 1.00 96.81 308 VAL A N 1
ATOM 2519 C CA . VAL A 1 308 ? -22.278 -13.723 21.948 1.00 96.81 308 VAL A CA 1
ATOM 2520 C C . VAL A 1 308 ? -22.565 -15.218 21.855 1.00 96.81 308 VAL A C 1
ATOM 2522 O O . VAL A 1 308 ? -22.585 -15.930 22.851 1.00 96.81 308 VAL A O 1
ATOM 2525 N N . ILE A 1 309 ? -22.766 -15.720 20.638 1.00 95.94 309 ILE A N 1
ATOM 2526 C CA . ILE A 1 309 ? -23.133 -17.126 20.409 1.00 95.94 309 ILE A CA 1
ATOM 2527 C C . ILE A 1 309 ? -21.928 -18.030 20.141 1.00 95.94 309 ILE A C 1
ATOM 2529 O O . ILE A 1 309 ? -22.033 -19.253 20.229 1.00 95.94 309 ILE A O 1
ATOM 2533 N N . ASN A 1 310 ? -20.797 -17.452 19.730 1.00 94.25 310 ASN A N 1
ATOM 2534 C CA . ASN A 1 310 ? -19.627 -18.204 19.292 1.00 94.25 310 ASN A CA 1
ATOM 2535 C C . ASN A 1 310 ? -18.362 -17.329 19.290 1.00 94.25 310 ASN A C 1
ATOM 2537 O O . ASN A 1 310 ? -18.434 -16.105 19.181 1.00 94.25 310 ASN A O 1
ATOM 2541 N N . ILE A 1 311 ? -17.192 -17.968 19.352 1.00 93.69 311 ILE A N 1
ATOM 2542 C CA . ILE A 1 311 ? -15.886 -17.310 19.252 1.00 93.69 311 ILE A CA 1
ATOM 2543 C C . ILE A 1 311 ? -15.064 -17.991 18.164 1.00 93.69 311 ILE A C 1
ATOM 2545 O O . ILE A 1 311 ? -14.744 -19.178 18.242 1.00 93.69 311 ILE A O 1
ATOM 2549 N N . LEU A 1 312 ? -14.658 -17.217 17.164 1.00 92.12 312 LEU A N 1
ATOM 2550 C CA . LEU A 1 312 ? -13.717 -17.658 16.143 1.00 92.12 312 LEU A CA 1
ATOM 2551 C C . LEU A 1 312 ? -12.316 -17.218 16.567 1.00 92.12 312 LEU A C 1
ATOM 2553 O O . LEU A 1 312 ? -11.959 -16.043 16.458 1.00 92.12 312 LEU A O 1
ATOM 2557 N N . LYS A 1 313 ? -11.552 -18.176 17.099 1.00 92.44 313 LYS A N 1
ATOM 2558 C CA . LYS A 1 313 ? -10.200 -17.955 17.622 1.00 92.44 313 LYS A CA 1
ATOM 2559 C C . LYS A 1 313 ? -9.210 -17.784 16.471 1.00 92.44 313 LYS A C 1
ATOM 2561 O O . LYS A 1 313 ? -9.056 -18.695 15.660 1.00 92.44 313 LYS A O 1
ATOM 2566 N N . GLY A 1 314 ? -8.528 -16.646 16.426 1.00 92.00 314 GLY A N 1
ATOM 2567 C CA . GLY A 1 314 ? -7.537 -16.323 15.398 1.00 92.00 314 GLY A CA 1
ATOM 2568 C C . GLY A 1 314 ? -6.121 -16.167 15.958 1.00 92.00 314 GLY A C 1
ATOM 2569 O O . GLY A 1 314 ? -5.928 -16.188 17.173 1.00 92.00 314 GLY A O 1
ATOM 2570 N N . PRO A 1 315 ? -5.094 -15.996 15.107 1.00 90.19 315 PRO A N 1
ATOM 2571 C CA . PRO A 1 315 ? -3.709 -15.837 15.567 1.00 90.19 315 PRO A CA 1
ATOM 2572 C C . PRO A 1 315 ? -3.439 -14.458 16.200 1.00 90.19 315 PRO A C 1
ATOM 2574 O O . PRO A 1 315 ? -2.670 -14.334 17.153 1.00 90.19 315 PRO A O 1
ATOM 2577 N N . VAL A 1 316 ? -4.065 -13.399 15.673 1.00 91.81 316 VAL A N 1
ATOM 2578 C CA . VAL A 1 316 ? -3.806 -11.997 16.071 1.00 91.81 316 VAL A CA 1
ATOM 2579 C C . VAL A 1 316 ? -5.044 -11.321 16.658 1.00 91.81 316 VAL A C 1
ATOM 2581 O O . VAL A 1 316 ? -4.923 -10.474 17.545 1.00 91.81 316 VAL A O 1
ATOM 2584 N N . VAL A 1 317 ? -6.224 -11.691 16.170 1.00 94.12 317 VAL A N 1
ATOM 2585 C CA . VAL A 1 317 ? -7.523 -11.187 16.617 1.00 94.12 317 VAL A CA 1
ATOM 2586 C C . VAL A 1 317 ? -8.451 -12.369 16.842 1.00 94.12 317 VAL A C 1
ATOM 2588 O O . VAL A 1 317 ? -8.366 -13.354 16.113 1.00 94.12 317 VAL A O 1
ATOM 2591 N N . ASP A 1 318 ? -9.327 -12.257 17.827 1.00 94.62 318 ASP A N 1
ATOM 2592 C CA . ASP A 1 318 ? -10.412 -13.199 18.071 1.00 94.62 318 ASP A CA 1
ATOM 2593 C C . ASP A 1 318 ? -11.729 -12.528 17.675 1.00 94.62 318 ASP A C 1
ATOM 2595 O O . ASP A 1 318 ? -11.951 -11.358 17.991 1.00 94.62 318 ASP A O 1
ATOM 2599 N N . THR A 1 319 ? -12.584 -13.237 16.935 1.00 95.00 319 THR A N 1
ATOM 2600 C CA . THR A 1 319 ? -13.879 -12.697 16.492 1.00 95.00 319 THR A CA 1
ATOM 2601 C C . THR A 1 319 ? -14.993 -13.253 17.362 1.00 95.00 319 THR A C 1
ATOM 2603 O O . THR A 1 319 ? -15.305 -14.441 17.288 1.00 95.00 319 THR A O 1
ATOM 2606 N N . PHE A 1 320 ? -15.609 -12.383 18.155 1.00 95.44 320 PHE A N 1
ATOM 2607 C CA . PHE A 1 320 ? -16.779 -12.685 18.972 1.00 95.44 320 PHE A CA 1
ATOM 2608 C C . PHE A 1 320 ? -18.024 -12.500 18.110 1.00 95.44 320 PHE A C 1
ATOM 2610 O O . PHE A 1 320 ? -18.297 -11.411 17.605 1.00 95.44 320 PHE A O 1
ATOM 2617 N N . GLU A 1 321 ? -18.732 -13.593 17.865 1.00 95.44 321 GLU A N 1
ATOM 2618 C CA . GLU A 1 321 ? -19.900 -13.623 17.001 1.00 95.44 321 GLU A CA 1
ATOM 2619 C C . GLU A 1 321 ? -21.145 -13.245 17.801 1.00 95.44 321 GLU A C 1
ATOM 2621 O O . GLU A 1 321 ? -21.593 -13.991 18.667 1.00 95.44 321 GLU A O 1
ATOM 2626 N N . LEU A 1 322 ? -21.690 -12.075 17.493 1.00 95.50 322 LEU A N 1
ATOM 2627 C CA . LEU A 1 322 ? -22.813 -11.453 18.168 1.00 95.50 322 LEU A CA 1
ATOM 2628 C C . LEU A 1 322 ? -24.103 -11.660 17.364 1.00 95.50 322 LEU A C 1
ATOM 2630 O O . LEU A 1 322 ? -24.216 -11.245 16.203 1.00 95.50 322 LEU A O 1
ATOM 2634 N N . GLU A 1 323 ? -25.095 -12.267 17.999 1.00 95.31 323 GLU A N 1
ATOM 2635 C CA . GLU A 1 323 ? -26.467 -12.336 17.512 1.00 95.31 323 GLU A CA 1
ATOM 2636 C C . GLU A 1 323 ? -27.276 -11.176 18.097 1.00 95.31 323 GLU A C 1
ATOM 2638 O O . GLU A 1 323 ? -27.200 -10.900 19.291 1.00 95.31 323 GLU A O 1
ATOM 2643 N N . LEU A 1 324 ? -28.032 -10.472 17.252 1.00 94.31 324 LEU A N 1
ATOM 2644 C CA . LEU A 1 324 ? -28.818 -9.310 17.667 1.00 94.31 324 LEU A CA 1
ATOM 2645 C C . LEU A 1 324 ? -30.273 -9.680 17.908 1.00 94.31 324 LEU A C 1
ATOM 2647 O O . LEU A 1 324 ? -30.859 -10.443 17.141 1.00 94.31 324 LEU A O 1
ATOM 2651 N N . GLY A 1 325 ? -30.869 -9.052 18.920 1.00 92.94 325 GLY A N 1
ATOM 2652 C CA . GLY A 1 325 ? -32.298 -9.140 19.185 1.00 92.94 325 GLY A CA 1
ATOM 2653 C C . GLY A 1 325 ? -33.143 -8.633 18.014 1.00 92.94 325 GLY A C 1
ATOM 2654 O O . GLY A 1 325 ? -32.713 -7.824 17.178 1.00 92.94 325 GLY A O 1
ATOM 2655 N N . ALA A 1 326 ? -34.388 -9.102 17.950 1.00 91.25 326 ALA A N 1
ATOM 2656 C CA . ALA A 1 326 ? -35.309 -8.744 16.881 1.00 91.25 326 ALA A CA 1
ATOM 2657 C C . ALA A 1 326 ? -35.528 -7.219 16.817 1.00 91.25 326 ALA A C 1
ATOM 2659 O O . ALA A 1 326 ? -35.879 -6.569 17.797 1.00 91.25 326 ALA A O 1
ATOM 2660 N N . GLY A 1 327 ? -35.330 -6.628 15.635 1.00 89.19 327 GLY A N 1
ATOM 2661 C CA . GLY A 1 327 ? -35.512 -5.187 15.420 1.00 89.19 327 GLY A CA 1
ATOM 2662 C C . GLY A 1 327 ? -34.331 -4.305 15.851 1.00 89.19 327 GLY A C 1
ATOM 2663 O O . GLY A 1 327 ? -34.366 -3.090 15.621 1.00 89.19 327 GLY A O 1
ATOM 2664 N N . VAL A 1 328 ? -33.255 -4.876 16.405 1.00 92.75 328 VAL A N 1
ATOM 2665 C CA . VAL A 1 328 ? -32.026 -4.135 16.711 1.00 92.75 328 VAL A CA 1
ATOM 2666 C C . VAL A 1 328 ? -31.254 -3.849 15.422 1.00 92.75 328 VAL A C 1
ATOM 2668 O O . VAL A 1 328 ? -30.837 -4.739 14.686 1.00 92.75 328 VAL A O 1
ATOM 2671 N N . LYS A 1 329 ? -31.048 -2.562 15.130 1.00 91.88 329 LYS A N 1
ATOM 2672 C CA . LYS A 1 329 ? -30.265 -2.127 13.967 1.00 91.88 329 LYS A CA 1
ATOM 2673 C C . LYS A 1 329 ? -28.772 -2.258 14.251 1.00 91.88 329 LYS A C 1
ATOM 2675 O O . LYS A 1 329 ? -28.293 -1.712 15.243 1.00 91.88 329 LYS A O 1
ATOM 2680 N N . VAL A 1 330 ? -28.026 -2.828 13.301 1.00 91.56 330 VAL A N 1
ATOM 2681 C CA . VAL A 1 330 ? -26.551 -2.922 13.341 1.00 91.56 330 VAL A CA 1
ATOM 2682 C C . VAL A 1 330 ? -25.887 -1.558 13.575 1.00 91.56 330 VAL A C 1
ATOM 2684 O O . VAL A 1 330 ? -24.871 -1.470 14.260 1.00 91.56 330 VAL A O 1
ATOM 2687 N N . SER A 1 331 ? -26.509 -0.475 13.091 1.00 92.25 331 SER A N 1
ATOM 2688 C CA . SER A 1 331 ? -26.011 0.889 13.277 1.00 92.25 331 SER A CA 1
ATOM 2689 C C . SER A 1 331 ? -25.807 1.274 14.747 1.00 92.25 331 SER A C 1
ATOM 2691 O O . SER A 1 331 ? -24.903 2.053 15.033 1.00 92.25 331 SER A O 1
ATOM 2693 N N . LYS A 1 332 ? -26.625 0.733 15.670 1.00 91.75 332 LYS A N 1
ATOM 2694 C CA . LYS A 1 332 ? -26.495 0.996 17.113 1.00 91.75 332 LYS A CA 1
ATOM 2695 C C . LYS A 1 332 ? -25.173 0.463 17.663 1.00 91.75 332 LYS A C 1
ATOM 2697 O O . LYS A 1 332 ? -24.513 1.142 18.435 1.00 91.75 332 LYS A O 1
ATOM 2702 N N . ILE A 1 333 ? -24.759 -0.720 17.219 1.00 91.31 333 ILE A N 1
ATOM 2703 C CA . ILE A 1 333 ? -23.501 -1.328 17.663 1.00 91.31 333 ILE A CA 1
ATOM 2704 C C . ILE A 1 333 ? -22.318 -0.617 17.032 1.00 91.31 333 ILE A C 1
ATOM 2706 O O . ILE A 1 333 ? -21.354 -0.302 17.720 1.00 91.31 333 ILE A O 1
ATOM 2710 N N . THR A 1 334 ? -22.418 -0.268 15.747 1.00 92.00 334 THR A N 1
ATOM 2711 C CA . THR A 1 334 ? -21.356 0.504 15.092 1.00 92.00 334 THR A CA 1
ATOM 2712 C C . THR A 1 334 ? -21.162 1.885 15.707 1.00 92.00 334 THR A C 1
ATOM 2714 O O . THR A 1 334 ? -20.036 2.359 15.736 1.00 92.00 334 THR A O 1
ATOM 2717 N N . SER A 1 335 ? -22.222 2.530 16.213 1.00 91.94 335 SER A N 1
ATOM 2718 C CA . SER A 1 335 ? -22.093 3.813 16.917 1.00 91.94 335 SER A CA 1
ATOM 2719 C C . SER A 1 335 ? -21.516 3.679 18.325 1.00 91.94 335 SER A C 1
ATOM 2721 O O . SER A 1 335 ? -20.942 4.638 18.819 1.00 91.94 335 SER A O 1
ATOM 2723 N N . SER A 1 336 ? -21.647 2.508 18.953 1.00 91.25 336 SER A N 1
ATOM 2724 C CA . SER A 1 336 ? -21.143 2.223 20.303 1.00 91.25 336 SER A CA 1
ATOM 2725 C C . SER A 1 336 ? -19.766 1.547 20.297 1.00 91.25 336 SER A C 1
ATOM 2727 O O . SER A 1 336 ? -19.336 1.013 21.316 1.00 91.25 336 SER A O 1
ATOM 2729 N N . SER A 1 337 ? -19.049 1.544 19.166 1.00 92.62 337 SER A N 1
ATOM 2730 C CA . SER A 1 337 ? -17.749 0.871 19.050 1.00 92.62 337 SER A CA 1
ATOM 2731 C C . SER A 1 337 ? -16.688 1.442 19.992 1.00 92.62 337 SER A C 1
ATOM 2733 O O . SER A 1 337 ? -15.866 0.698 20.518 1.00 92.62 337 SER A O 1
ATOM 2735 N N . GLU A 1 338 ? -16.691 2.759 20.207 1.00 93.62 338 GLU A N 1
ATOM 2736 C CA . GLU A 1 338 ? -15.750 3.422 21.119 1.00 93.62 338 GLU A CA 1
ATOM 2737 C C . GLU A 1 338 ? -16.045 3.062 22.580 1.00 93.62 338 GLU A C 1
ATOM 2739 O O . GLU A 1 338 ? -15.126 2.760 23.339 1.00 93.62 338 GLU A O 1
ATOM 2744 N N . ASP A 1 339 ? -17.323 2.986 22.955 1.00 93.75 339 ASP A N 1
ATOM 2745 C CA . ASP A 1 339 ? -17.733 2.591 24.304 1.00 93.75 339 ASP A CA 1
ATOM 2746 C C . ASP A 1 339 ? -17.455 1.110 24.593 1.00 93.75 339 ASP A C 1
ATOM 2748 O O . ASP A 1 339 ? -17.038 0.758 25.698 1.00 93.75 339 ASP A O 1
ATOM 2752 N N . LEU A 1 340 ? -17.648 0.239 23.596 1.00 93.94 340 LEU A N 1
ATOM 2753 C CA . LEU A 1 340 ? -17.277 -1.176 23.675 1.00 93.94 340 LEU A CA 1
ATOM 2754 C C . LEU A 1 340 ? -15.756 -1.342 23.801 1.00 93.94 340 LEU A C 1
ATOM 2756 O O . LEU A 1 340 ? -15.288 -2.115 24.633 1.00 93.94 340 LEU A O 1
ATOM 2760 N N . SER A 1 341 ? -14.976 -0.573 23.034 1.00 95.25 341 SER A N 1
ATOM 2761 C CA . SER A 1 341 ? -13.516 -0.511 23.185 1.00 95.25 341 SER A CA 1
ATOM 2762 C C . SER A 1 341 ? -13.124 -0.104 24.608 1.00 95.25 341 SER A C 1
ATOM 2764 O O . SER A 1 341 ? -12.274 -0.744 25.227 1.00 95.25 341 SER A O 1
ATOM 2766 N N . MET A 1 342 ? -13.787 0.909 25.174 1.00 94.00 342 MET A N 1
ATOM 2767 C CA . MET A 1 342 ? -13.533 1.376 26.538 1.00 94.00 342 MET A CA 1
ATOM 2768 C C . MET A 1 342 ? -13.845 0.306 27.598 1.00 94.00 342 MET A C 1
ATOM 2770 O O . MET A 1 342 ? -13.054 0.132 28.525 1.00 94.00 342 MET A O 1
ATOM 2774 N N . ALA A 1 343 ? -14.937 -0.451 27.445 1.00 93.88 343 ALA A N 1
ATOM 2775 C CA . ALA A 1 343 ? -15.267 -1.579 28.328 1.00 93.88 343 ALA A CA 1
ATOM 2776 C C . ALA A 1 343 ? -14.207 -2.700 28.277 1.00 93.88 343 ALA A C 1
ATOM 2778 O O . ALA A 1 343 ? -13.946 -3.379 29.273 1.00 93.88 343 ALA A O 1
ATOM 2779 N N . LEU A 1 344 ? -13.530 -2.831 27.135 1.00 94.38 344 LEU A N 1
ATOM 2780 C CA . LEU A 1 344 ? -12.418 -3.750 26.898 1.00 94.38 344 LEU A CA 1
ATOM 2781 C C . LEU A 1 344 ? -11.048 -3.096 27.151 1.00 94.38 344 LEU A C 1
ATOM 2783 O O . LEU A 1 344 ? -10.071 -3.395 26.466 1.00 94.38 344 LEU A O 1
ATOM 2787 N N . TYR A 1 345 ? -10.966 -2.184 28.125 1.00 91.81 345 TYR A N 1
ATOM 2788 C CA . TYR A 1 345 ? -9.731 -1.497 28.526 1.00 91.81 345 TYR A CA 1
ATOM 2789 C C . TYR A 1 345 ? -9.040 -0.706 27.403 1.00 91.81 345 TYR A C 1
ATOM 2791 O O . TYR A 1 345 ? -7.815 -0.579 27.372 1.00 91.81 345 TYR A O 1
ATOM 2799 N N . GLY A 1 346 ? -9.822 -0.160 26.471 1.00 90.81 346 GLY A N 1
ATOM 2800 C CA . GLY A 1 346 ? -9.315 0.595 25.326 1.00 90.81 346 GLY A CA 1
ATOM 2801 C C . GLY A 1 346 ? -8.716 -0.284 24.227 1.00 90.81 346 GLY A C 1
ATOM 2802 O O . GLY A 1 346 ? -7.929 0.205 23.413 1.00 90.81 346 GLY A O 1
ATOM 2803 N N . ALA A 1 347 ? -9.042 -1.581 24.200 1.00 91.94 347 ALA A N 1
ATOM 2804 C CA . ALA A 1 347 ? -8.608 -2.471 23.135 1.00 91.94 347 ALA A CA 1
ATOM 2805 C C . ALA A 1 347 ? -9.169 -1.998 21.777 1.00 91.94 347 ALA A C 1
ATOM 2807 O O . ALA A 1 347 ? -10.377 -1.810 21.645 1.00 91.94 347 ALA A O 1
ATOM 2808 N N . PRO A 1 348 ? -8.333 -1.832 20.733 1.00 91.31 348 PRO A N 1
ATOM 2809 C CA . PRO A 1 348 ? -8.805 -1.380 19.429 1.00 91.31 348 PRO A CA 1
ATOM 2810 C C . PRO A 1 348 ? -9.621 -2.484 18.745 1.00 91.31 348 PRO A C 1
ATOM 2812 O O . PRO A 1 348 ? -9.054 -3.378 18.115 1.00 91.31 348 PRO A O 1
ATOM 2815 N N . ILE A 1 349 ? -10.946 -2.421 18.886 1.00 94.69 349 ILE A N 1
ATOM 2816 C CA . ILE A 1 349 ? -11.879 -3.383 18.294 1.00 94.69 349 ILE A CA 1
ATOM 2817 C C . ILE A 1 349 ? -12.292 -3.000 16.872 1.00 94.69 349 ILE A C 1
ATOM 2819 O O . ILE A 1 349 ? -12.293 -1.826 16.492 1.00 94.69 349 ILE A O 1
ATOM 2823 N N . ARG A 1 350 ? -12.716 -3.997 16.092 1.00 94.88 350 ARG A N 1
ATOM 2824 C CA . ARG A 1 350 ? -13.304 -3.806 14.762 1.00 94.88 350 ARG A CA 1
ATOM 2825 C C . ARG A 1 350 ? -14.619 -4.566 14.644 1.00 94.88 350 ARG A C 1
ATOM 2827 O O . ARG A 1 350 ? -14.691 -5.749 14.941 1.00 94.88 350 ARG A O 1
ATOM 2834 N N . ILE A 1 351 ? -15.660 -3.888 14.168 1.00 94.31 351 ILE A N 1
ATOM 2835 C CA . ILE A 1 351 ? -16.974 -4.499 13.944 1.00 94.31 351 ILE A CA 1
ATOM 2836 C C . ILE A 1 351 ? -17.074 -4.926 12.478 1.00 94.31 351 ILE A C 1
ATOM 2838 O O . ILE A 1 351 ? -16.912 -4.112 11.567 1.00 94.31 351 ILE A O 1
ATOM 2842 N N . VAL A 1 352 ? -17.356 -6.204 12.251 1.00 91.75 352 VAL A N 1
ATOM 2843 C CA . VAL A 1 352 ? -17.478 -6.834 10.937 1.00 91.75 352 VAL A CA 1
ATOM 2844 C C . VAL A 1 352 ? -18.930 -7.228 10.707 1.00 91.75 352 VAL A C 1
ATOM 2846 O O . VAL A 1 352 ? -19.469 -8.090 11.397 1.00 91.75 352 VAL A O 1
ATOM 2849 N N . TYR A 1 353 ? -19.572 -6.618 9.713 1.00 87.25 353 TYR A N 1
ATOM 2850 C CA . TYR A 1 353 ? -20.938 -6.958 9.326 1.00 87.25 353 TYR A CA 1
ATOM 2851 C C . TYR A 1 353 ? -21.171 -6.768 7.816 1.00 87.25 353 TYR A C 1
ATOM 2853 O O . TYR A 1 353 ? -20.607 -5.844 7.224 1.00 87.25 353 TYR A O 1
ATOM 2861 N N . PRO A 1 354 ? -22.029 -7.597 7.191 1.00 84.88 354 PRO A N 1
ATOM 2862 C CA . PRO A 1 354 ? -22.485 -8.895 7.697 1.00 84.88 354 PRO A CA 1
ATOM 2863 C C . PRO A 1 354 ? -21.334 -9.916 7.705 1.00 84.88 354 PRO A C 1
ATOM 2865 O O . PRO A 1 354 ? -20.452 -9.877 6.841 1.00 84.88 354 PRO A O 1
ATOM 2868 N N . MET A 1 355 ? -21.343 -10.856 8.654 1.00 86.88 355 MET A N 1
ATOM 2869 C CA . MET A 1 355 ? -20.457 -12.017 8.558 1.00 86.88 355 MET A CA 1
ATOM 2870 C C . MET A 1 355 ? -20.854 -12.860 7.338 1.00 86.88 355 MET A C 1
ATOM 2872 O O . MET A 1 355 ? -22.031 -13.118 7.091 1.00 86.88 355 MET A O 1
ATOM 2876 N N . ARG A 1 356 ? -19.875 -13.269 6.521 1.00 84.12 356 ARG A N 1
ATOM 2877 C CA . ARG A 1 356 ? -20.155 -13.987 5.266 1.00 84.12 356 ARG A CA 1
ATOM 2878 C C . ARG A 1 356 ? -20.923 -15.281 5.546 1.00 84.12 356 ARG A C 1
ATOM 2880 O O . ARG A 1 356 ? -20.417 -16.156 6.239 1.00 84.12 356 ARG A O 1
ATOM 2887 N N . GLY A 1 357 ? -22.118 -15.400 4.967 1.00 86.75 357 GLY A N 1
ATOM 2888 C CA . GLY A 1 357 ? -22.972 -16.582 5.119 1.00 86.75 357 GLY A CA 1
ATOM 2889 C C . GLY A 1 357 ? -23.692 -16.690 6.466 1.00 86.75 357 GLY A C 1
ATOM 2890 O O . GLY A 1 357 ? -24.272 -17.737 6.732 1.00 86.75 357 GLY A O 1
ATOM 2891 N N . LYS A 1 358 ? -23.673 -15.642 7.302 1.00 89.06 358 LYS A N 1
ATOM 2892 C CA . LYS A 1 358 ? -24.337 -15.623 8.611 1.00 89.06 358 LYS A CA 1
ATOM 2893 C C . LYS A 1 358 ? -25.153 -14.343 8.815 1.00 89.06 358 LYS A C 1
ATOM 2895 O O . LYS A 1 358 ? -24.881 -13.317 8.197 1.00 89.06 358 LYS A O 1
ATOM 2900 N N . THR A 1 359 ? -26.153 -14.401 9.692 1.00 88.69 359 THR A N 1
ATOM 2901 C CA . THR A 1 359 ? -26.999 -13.255 10.090 1.00 88.69 359 THR A CA 1
ATOM 2902 C C . THR A 1 359 ? -26.437 -12.477 11.284 1.00 88.69 359 THR A C 1
ATOM 2904 O O . THR A 1 359 ? -27.105 -11.601 11.824 1.00 88.69 359 THR A O 1
ATOM 2907 N N . THR A 1 360 ? -25.213 -12.798 11.695 1.00 93.69 360 THR A N 1
ATOM 2908 C CA . THR A 1 360 ? -24.542 -12.299 12.896 1.00 93.69 360 THR A CA 1
ATOM 2909 C C . THR A 1 360 ? -23.553 -11.175 12.582 1.00 93.69 360 THR A C 1
ATOM 2911 O O . THR A 1 360 ? -23.164 -10.935 11.429 1.00 93.69 360 THR A O 1
ATOM 2914 N N . VAL A 1 361 ? -23.158 -10.460 13.633 1.00 94.62 361 VAL A N 1
ATOM 2915 C CA . VAL A 1 361 ? -22.150 -9.396 13.612 1.00 94.62 361 VAL A CA 1
ATOM 2916 C C . VAL A 1 361 ? -20.895 -9.907 14.311 1.00 94.62 361 VAL A C 1
ATOM 2918 O O . VAL A 1 361 ? -20.980 -10.447 15.402 1.00 94.62 361 VAL A O 1
ATOM 2921 N N . GLY A 1 362 ? -19.719 -9.735 13.714 1.00 95.31 362 GLY A N 1
ATOM 2922 C CA . GLY A 1 362 ? -18.452 -10.085 14.357 1.00 95.31 362 GLY A CA 1
ATOM 2923 C C . GLY A 1 362 ? -17.844 -8.884 15.073 1.00 95.31 362 GLY A C 1
ATOM 2924 O O . GLY A 1 362 ? -17.726 -7.816 14.473 1.00 95.31 362 GLY A O 1
ATOM 2925 N N . ILE A 1 363 ? -17.418 -9.048 16.321 1.00 95.62 363 ILE A N 1
ATOM 2926 C CA . ILE A 1 363 ? -16.564 -8.091 17.032 1.00 95.62 363 ILE A CA 1
ATOM 2927 C C . ILE A 1 363 ? -15.157 -8.688 17.090 1.00 95.62 363 ILE A C 1
ATOM 2929 O O . ILE A 1 363 ? -14.903 -9.636 17.825 1.00 95.62 363 ILE A O 1
ATOM 2933 N N . GLU A 1 364 ? -14.243 -8.153 16.285 1.00 95.94 364 GLU A N 1
ATOM 2934 C CA . GLU A 1 364 ? -12.826 -8.515 16.304 1.00 95.94 364 GLU A CA 1
ATOM 2935 C C . GLU A 1 364 ? -12.131 -7.780 17.455 1.00 95.94 364 GLU A C 1
ATOM 2937 O O . GLU A 1 364 ? -12.046 -6.548 17.456 1.00 95.94 364 GLU A O 1
ATOM 2942 N N . VAL A 1 365 ? -11.612 -8.541 18.417 1.00 95.56 365 VAL A N 1
ATOM 2943 C CA . VAL A 1 365 ? -10.841 -8.042 19.559 1.00 95.56 365 VAL A CA 1
ATOM 2944 C C . VAL A 1 365 ? -9.389 -8.513 19.416 1.00 95.56 365 VAL A C 1
ATOM 2946 O O . VAL A 1 365 ? -9.152 -9.677 19.083 1.00 95.56 365 VAL A O 1
ATOM 2949 N N . PRO A 1 366 ? -8.382 -7.650 19.645 1.00 94.06 366 PRO A N 1
ATOM 2950 C CA . PRO A 1 366 ? -6.987 -8.072 19.625 1.00 94.06 366 PRO A CA 1
ATOM 2951 C C . PRO A 1 366 ? -6.701 -9.160 20.662 1.00 94.06 366 PRO A C 1
ATOM 2953 O O . PRO A 1 366 ? -6.940 -8.969 21.854 1.00 94.06 366 PRO A O 1
ATOM 2956 N N . ARG A 1 367 ? -6.106 -10.264 20.209 1.00 92.06 367 ARG A N 1
ATOM 2957 C CA . ARG A 1 367 ? -5.712 -11.381 21.067 1.00 92.06 367 ARG A CA 1
ATOM 2958 C C . ARG A 1 367 ? -4.575 -10.977 22.003 1.00 92.06 367 ARG A C 1
ATOM 2960 O O . ARG A 1 367 ? -3.667 -10.244 21.596 1.00 92.06 367 ARG A O 1
ATOM 2967 N N . ASN A 1 368 ? -4.576 -11.496 23.230 1.00 89.56 368 ASN A N 1
ATOM 2968 C CA . ASN A 1 368 ? -3.470 -11.343 24.174 1.00 89.56 368 ASN A CA 1
ATOM 2969 C C . ASN A 1 368 ? -3.117 -12.690 24.843 1.00 89.56 368 ASN A C 1
ATOM 2971 O O . ASN A 1 368 ? -3.935 -13.189 25.610 1.00 89.56 368 ASN A O 1
ATOM 2975 N N . PRO A 1 369 ? -1.928 -13.276 24.595 1.00 88.94 369 PRO A N 1
ATOM 2976 C CA . PRO A 1 369 ? -0.855 -12.784 23.726 1.00 88.94 369 PRO A CA 1
ATOM 2977 C C . PRO A 1 369 ? -1.154 -12.993 22.231 1.00 88.94 369 PRO A C 1
ATOM 2979 O O . PRO A 1 369 ? -1.782 -13.975 21.839 1.00 88.94 369 PRO A O 1
ATOM 2982 N N . ARG A 1 370 ? -0.652 -12.091 21.376 1.00 88.69 370 ARG A N 1
ATOM 2983 C CA . ARG A 1 370 ? -0.695 -12.266 19.910 1.00 88.69 370 ARG A CA 1
ATOM 2984 C C . ARG A 1 370 ? 0.290 -13.349 19.472 1.00 88.69 370 ARG A C 1
ATOM 2986 O O . ARG A 1 370 ? 1.411 -13.413 19.984 1.00 88.69 370 ARG A O 1
ATOM 2993 N N . GLU A 1 371 ? -0.100 -14.158 18.493 1.00 88.06 371 GLU A N 1
ATOM 2994 C CA . GLU A 1 371 ? 0.797 -15.111 17.841 1.00 88.06 371 GLU A CA 1
ATOM 2995 C C . GLU A 1 371 ? 1.643 -14.405 16.770 1.00 88.06 371 GLU A C 1
ATOM 2997 O O . GLU A 1 371 ? 1.141 -13.610 15.971 1.00 88.06 371 GLU A O 1
ATOM 3002 N N . ILE A 1 372 ? 2.947 -14.697 16.741 1.00 87.31 372 ILE A N 1
ATOM 3003 C CA . ILE A 1 372 ? 3.835 -14.218 15.678 1.00 87.31 372 ILE A CA 1
ATOM 3004 C C . ILE A 1 372 ? 3.668 -15.134 14.467 1.00 87.31 372 ILE A C 1
ATOM 3006 O O . ILE A 1 372 ? 3.986 -16.320 14.523 1.00 87.31 372 ILE A O 1
ATOM 3010 N N . ILE A 1 373 ? 3.222 -14.562 13.350 1.00 89.50 373 ILE A N 1
ATOM 3011 C CA . ILE A 1 373 ? 3.149 -15.266 12.069 1.00 89.50 373 ILE A CA 1
ATOM 3012 C C . ILE A 1 373 ? 4.511 -15.151 11.392 1.00 89.50 373 ILE A C 1
ATOM 3014 O O . ILE A 1 373 ? 4.914 -14.074 10.949 1.00 89.50 373 ILE A O 1
ATOM 3018 N N . TYR A 1 374 ? 5.226 -16.266 11.311 1.00 89.56 374 TYR A N 1
ATOM 3019 C CA . TYR A 1 374 ? 6.535 -16.299 10.673 1.00 89.56 374 TYR A CA 1
ATOM 3020 C C . TYR A 1 374 ? 6.423 -16.620 9.179 1.00 89.56 374 TYR A C 1
ATOM 3022 O O . TYR A 1 374 ? 5.618 -17.451 8.757 1.00 89.56 374 TYR A O 1
ATOM 3030 N N . LEU A 1 375 ? 7.278 -15.992 8.370 1.00 90.06 375 LEU A N 1
ATOM 3031 C CA . LEU A 1 375 ? 7.272 -16.159 6.916 1.00 90.06 375 LEU A CA 1
ATOM 3032 C C . LEU A 1 375 ? 7.565 -17.603 6.478 1.00 90.06 375 LEU A C 1
ATOM 3034 O O . LEU A 1 375 ? 6.959 -18.086 5.532 1.00 90.06 375 LEU A O 1
ATOM 3038 N N . ASP A 1 376 ? 8.460 -18.311 7.161 1.00 87.88 376 ASP A N 1
ATOM 3039 C CA . ASP A 1 376 ? 8.786 -19.717 6.879 1.00 87.88 376 ASP A CA 1
ATOM 3040 C C . ASP A 1 376 ? 7.562 -20.646 6.981 1.00 87.88 376 ASP A C 1
ATOM 3042 O O . ASP A 1 376 ? 7.432 -21.576 6.188 1.00 87.88 376 ASP A O 1
ATOM 3046 N N . GLU A 1 377 ? 6.625 -20.374 7.893 1.00 87.69 377 GLU A N 1
ATOM 3047 C CA . GLU A 1 377 ? 5.362 -21.112 7.989 1.00 87.69 377 GLU A CA 1
ATOM 3048 C C . GLU A 1 377 ? 4.516 -20.917 6.726 1.00 87.69 377 GLU A C 1
ATOM 3050 O O . GLU A 1 377 ? 4.014 -21.877 6.145 1.00 87.69 377 GLU A O 1
ATOM 3055 N N . LEU A 1 378 ? 4.428 -19.679 6.240 1.00 91.06 378 LEU A N 1
ATOM 3056 C CA . LEU A 1 378 ? 3.700 -19.366 5.012 1.00 91.06 378 LEU A CA 1
ATOM 3057 C C . LEU A 1 378 ? 4.387 -19.964 3.785 1.00 91.06 378 LEU A C 1
ATOM 3059 O O . LEU A 1 378 ? 3.725 -20.509 2.905 1.00 91.06 378 LEU A O 1
ATOM 3063 N N . LEU A 1 379 ? 5.717 -19.906 3.730 1.00 90.12 379 LEU A N 1
ATOM 3064 C CA . LEU A 1 379 ? 6.502 -20.463 2.633 1.00 90.12 379 LEU A CA 1
ATOM 3065 C C . LEU A 1 379 ? 6.445 -21.993 2.601 1.00 90.12 379 LEU A C 1
ATOM 3067 O O . LEU A 1 379 ? 6.545 -22.578 1.527 1.00 90.12 379 LEU A O 1
ATOM 3071 N N . THR A 1 380 ? 6.286 -22.658 3.746 1.00 88.44 380 THR A N 1
ATOM 3072 C CA . THR A 1 380 ? 6.135 -24.123 3.832 1.00 88.44 380 THR A CA 1
ATOM 3073 C C . THR A 1 380 ? 4.682 -24.589 3.720 1.00 88.44 380 THR A C 1
ATOM 3075 O O . THR A 1 380 ? 4.445 -25.784 3.528 1.00 88.44 380 THR A O 1
ATOM 3078 N N . SER A 1 381 ? 3.715 -23.664 3.759 1.00 90.38 381 SER A N 1
ATOM 3079 C CA . SER A 1 381 ? 2.291 -23.961 3.583 1.00 90.38 381 SER A CA 1
ATOM 3080 C C . SER A 1 381 ? 2.009 -24.697 2.267 1.00 90.38 381 SER A C 1
ATOM 3082 O O . SER A 1 381 ? 2.671 -24.498 1.240 1.00 90.38 381 SER A O 1
ATOM 3084 N N . LYS A 1 382 ? 0.979 -25.552 2.276 1.00 91.50 382 LYS A N 1
ATOM 3085 C CA . LYS A 1 382 ? 0.540 -26.274 1.071 1.00 91.50 382 LYS A CA 1
ATOM 3086 C C . LYS A 1 382 ? 0.119 -25.304 -0.033 1.00 91.50 382 LYS A C 1
ATOM 3088 O O . LYS A 1 382 ? 0.431 -25.570 -1.195 1.00 91.50 382 LYS A O 1
ATOM 3093 N N . ASP A 1 383 ? -0.510 -24.192 0.337 1.00 91.94 383 ASP A N 1
ATOM 3094 C CA . ASP A 1 383 ? -1.003 -23.176 -0.593 1.00 91.94 383 ASP A CA 1
ATOM 3095 C C . ASP A 1 383 ? 0.148 -22.514 -1.344 1.00 91.94 383 ASP A C 1
ATOM 3097 O O . ASP A 1 383 ? 0.134 -22.448 -2.574 1.00 91.94 383 ASP A O 1
ATOM 3101 N N . PHE A 1 384 ? 1.215 -22.126 -0.640 1.00 93.38 384 PHE A N 1
ATOM 3102 C CA . PHE A 1 384 ? 2.396 -21.556 -1.284 1.00 93.38 384 PHE A CA 1
ATOM 3103 C C . PHE A 1 384 ? 3.227 -22.607 -2.031 1.00 93.38 384 PHE A C 1
ATOM 3105 O O . PHE A 1 384 ? 3.763 -22.344 -3.109 1.00 93.38 384 PHE A O 1
ATOM 3112 N N . GLN A 1 385 ? 3.359 -23.827 -1.508 1.00 90.38 385 GLN A N 1
ATOM 3113 C CA . GLN A 1 385 ? 4.178 -24.857 -2.151 1.00 90.38 385 GLN A CA 1
ATOM 3114 C C . GLN A 1 385 ? 3.559 -25.368 -3.454 1.00 90.38 385 GLN A C 1
ATOM 3116 O O . GLN A 1 385 ? 4.271 -25.476 -4.455 1.00 90.38 385 GLN A O 1
ATOM 3121 N N . LYS A 1 386 ? 2.245 -25.617 -3.473 1.00 91.19 386 LYS A N 1
ATOM 3122 C CA . LYS A 1 386 ? 1.530 -26.197 -4.623 1.00 91.19 386 LYS A CA 1
ATOM 3123 C C . LYS A 1 386 ? 0.948 -25.166 -5.592 1.00 91.19 386 LYS A C 1
ATOM 3125 O O . LYS A 1 386 ? 0.385 -25.562 -6.614 1.00 91.19 386 LYS A O 1
ATOM 3130 N N . THR A 1 387 ? 1.075 -23.870 -5.302 1.00 91.81 387 THR A N 1
ATOM 3131 C CA . THR A 1 387 ? 0.571 -22.820 -6.191 1.00 91.81 387 THR A CA 1
ATOM 3132 C C . THR A 1 387 ? 1.178 -22.893 -7.597 1.00 91.81 387 THR A C 1
ATOM 3134 O O . THR A 1 387 ? 2.372 -23.143 -7.778 1.00 91.81 387 THR A O 1
ATOM 3137 N N . LYS A 1 388 ? 0.331 -22.632 -8.598 1.00 90.19 388 LYS A N 1
ATOM 3138 C CA . LYS A 1 388 ? 0.698 -22.476 -10.015 1.00 90.19 388 LYS A CA 1
ATOM 3139 C C . LYS A 1 388 ? 0.742 -21.004 -10.451 1.00 90.19 388 LYS A C 1
ATOM 3141 O O . LYS A 1 388 ? 0.727 -20.734 -11.649 1.00 90.19 388 LYS A O 1
ATOM 3146 N N . PHE A 1 389 ? 0.752 -20.076 -9.494 1.00 93.56 389 PHE A N 1
ATOM 3147 C CA . PHE A 1 389 ? 0.780 -18.637 -9.748 1.00 93.56 389 PHE A CA 1
ATOM 3148 C C . PHE A 1 389 ? 2.042 -18.199 -10.495 1.00 93.56 389 PHE A C 1
ATOM 3150 O O . PHE A 1 389 ? 3.148 -18.731 -10.302 1.00 93.56 389 PHE A O 1
ATOM 3157 N N . ASP A 1 390 ? 1.872 -17.200 -11.356 1.00 91.88 390 ASP A N 1
ATOM 3158 C CA . ASP A 1 390 ? 2.963 -16.686 -12.175 1.00 91.88 390 ASP A CA 1
ATOM 3159 C C . ASP A 1 390 ? 3.893 -15.794 -11.333 1.00 91.88 390 ASP A C 1
ATOM 3161 O O . ASP A 1 390 ? 5.107 -15.849 -11.533 1.00 91.88 390 ASP A O 1
ATOM 3165 N N . LEU A 1 391 ? 3.372 -15.071 -10.333 1.00 94.81 391 LEU A N 1
ATOM 3166 C CA . LEU A 1 391 ? 4.137 -14.293 -9.349 1.00 94.81 391 LEU A CA 1
ATOM 3167 C C . LEU A 1 391 ? 3.533 -14.453 -7.930 1.00 94.81 391 LEU A C 1
ATOM 3169 O O . LEU A 1 391 ? 2.847 -13.553 -7.444 1.00 94.81 391 LEU A O 1
ATOM 3173 N N . PRO A 1 392 ? 3.762 -15.595 -7.248 1.00 94.75 392 PRO A N 1
ATOM 3174 C CA . PRO A 1 392 ? 3.157 -15.888 -5.947 1.00 94.75 392 PRO A CA 1
ATOM 3175 C C . PRO A 1 392 ? 3.723 -15.016 -4.822 1.00 94.75 392 PRO A C 1
ATOM 3177 O O . PRO A 1 392 ? 4.937 -14.971 -4.616 1.00 94.75 392 PRO A O 1
ATOM 3180 N N . LEU A 1 393 ? 2.836 -14.407 -4.036 1.00 95.12 393 LEU A N 1
ATOM 3181 C CA . LEU A 1 393 ? 3.161 -13.647 -2.831 1.00 95.12 393 LEU A CA 1
ATOM 3182 C C . LEU A 1 393 ? 2.524 -14.304 -1.606 1.00 95.12 393 LEU A C 1
ATOM 3184 O O . LEU A 1 393 ? 1.304 -14.468 -1.564 1.00 95.12 393 LEU A O 1
ATOM 3188 N N . ALA A 1 394 ? 3.331 -14.647 -0.601 1.00 94.38 394 ALA A N 1
ATOM 3189 C CA . ALA A 1 394 ? 2.833 -15.045 0.711 1.00 94.38 394 ALA A CA 1
ATOM 3190 C C . ALA A 1 394 ? 2.588 -13.784 1.554 1.00 94.38 394 ALA A C 1
ATOM 3192 O O . ALA A 1 394 ? 3.534 -13.105 1.948 1.00 94.38 394 ALA A O 1
ATOM 3193 N N . ILE A 1 395 ? 1.318 -13.445 1.786 1.00 92.94 395 ILE A N 1
ATOM 3194 C CA . ILE A 1 395 ? 0.928 -12.184 2.435 1.00 92.94 395 ILE A CA 1
ATOM 3195 C C . ILE A 1 395 ? 0.911 -12.326 3.954 1.00 92.94 395 ILE A C 1
ATOM 3197 O O . ILE A 1 395 ? 1.391 -11.445 4.663 1.00 92.94 395 ILE A O 1
ATOM 3201 N N . GLY A 1 396 ? 0.333 -13.416 4.454 1.00 93.19 396 GLY A N 1
ATOM 3202 C CA . GLY A 1 396 ? 0.057 -13.583 5.874 1.00 93.19 396 GLY A CA 1
ATOM 3203 C C . GLY A 1 396 ? -0.913 -14.725 6.135 1.00 93.19 396 GLY A C 1
ATOM 3204 O O . GLY A 1 396 ? -1.145 -15.561 5.262 1.00 93.19 396 GLY A O 1
ATOM 3205 N N . LYS A 1 397 ? -1.499 -14.720 7.331 1.00 91.81 397 LYS A N 1
ATOM 3206 C CA . LYS A 1 397 ? -2.701 -15.494 7.645 1.00 91.81 397 LYS A CA 1
ATOM 3207 C C . LYS A 1 397 ? -3.901 -14.563 7.752 1.00 91.81 397 LYS A C 1
ATOM 3209 O O . LYS A 1 397 ? -3.733 -13.385 8.073 1.00 91.81 397 LYS A O 1
ATOM 3214 N N . ASP A 1 398 ? -5.086 -15.082 7.478 1.00 89.88 398 ASP A N 1
ATOM 3215 C CA . ASP A 1 398 ? -6.325 -14.354 7.730 1.00 89.88 398 ASP A CA 1
ATOM 3216 C C . ASP A 1 398 ? -6.699 -14.344 9.229 1.00 89.88 398 ASP A C 1
ATOM 3218 O O . ASP A 1 398 ? -5.959 -14.839 10.086 1.00 89.88 398 ASP A O 1
ATOM 3222 N N . ALA A 1 399 ? -7.854 -13.754 9.555 1.00 86.12 399 ALA A N 1
ATOM 3223 C CA . ALA A 1 399 ? -8.363 -13.686 10.925 1.00 86.12 399 ALA A CA 1
ATOM 3224 C C . ALA A 1 399 ? -8.656 -15.069 11.538 1.00 86.12 399 ALA A C 1
ATOM 3226 O O . ALA A 1 399 ? -8.745 -15.174 12.755 1.00 86.12 399 ALA A O 1
ATOM 3227 N N . PHE A 1 400 ? -8.767 -16.123 10.726 1.00 86.44 400 PHE A N 1
ATOM 3228 C CA . PHE A 1 400 ? -9.032 -17.495 11.162 1.00 86.44 400 PHE A CA 1
ATOM 3229 C C . PHE A 1 400 ? -7.764 -18.358 11.202 1.00 86.44 400 PHE A C 1
ATOM 3231 O O . PHE A 1 400 ? -7.806 -19.500 11.650 1.00 86.44 400 PHE A O 1
ATOM 3238 N N . GLY A 1 401 ? -6.620 -17.808 10.782 1.00 88.25 401 GLY A N 1
ATOM 3239 C CA . GLY A 1 401 ? -5.331 -18.494 10.787 1.00 88.25 401 GLY A CA 1
ATOM 3240 C C . GLY A 1 401 ? -5.002 -19.240 9.493 1.00 88.25 401 GLY A C 1
ATOM 3241 O O . GLY A 1 401 ? -3.939 -19.863 9.420 1.00 88.25 401 GLY A O 1
ATOM 3242 N N . GLU A 1 402 ? -5.849 -19.146 8.469 1.00 90.62 402 GLU A N 1
ATOM 3243 C CA . GLU A 1 402 ? -5.610 -19.780 7.174 1.00 90.62 402 GLU A CA 1
ATOM 3244 C C . GLU A 1 402 ? -4.556 -19.007 6.379 1.00 90.62 402 GLU A C 1
ATOM 3246 O O . GLU A 1 402 ? -4.495 -17.775 6.412 1.00 90.62 402 GLU A O 1
ATOM 3251 N N . SER A 1 403 ? -3.694 -19.732 5.661 1.00 92.94 403 SER A N 1
ATOM 3252 C CA . SER A 1 403 ? -2.614 -19.114 4.885 1.00 92.94 403 SER A CA 1
ATOM 3253 C C . SER A 1 403 ? -3.178 -18.342 3.694 1.00 92.94 403 SER A C 1
ATOM 3255 O O . SER A 1 403 ? -3.946 -18.867 2.894 1.00 92.94 403 SER A O 1
ATOM 3257 N N . PHE A 1 404 ? -2.750 -17.091 3.533 1.00 92.50 404 PHE A N 1
ATOM 3258 C CA . PHE A 1 404 ? -3.203 -16.224 2.453 1.00 92.50 404 PHE A CA 1
ATOM 3259 C C . PHE A 1 404 ? -2.078 -15.972 1.443 1.00 92.50 404 PHE A C 1
ATOM 3261 O O . PHE A 1 404 ? -1.108 -15.249 1.705 1.00 92.50 404 PHE A O 1
ATOM 3268 N N . VAL A 1 405 ? -2.219 -16.586 0.266 1.00 94.44 405 VAL A N 1
ATOM 3269 C CA . VAL A 1 405 ? -1.277 -16.496 -0.857 1.00 94.44 405 VAL A CA 1
ATOM 3270 C C . VAL A 1 405 ? -2.002 -15.938 -2.076 1.00 94.44 405 VAL A C 1
ATOM 3272 O O . VAL A 1 405 ? -3.082 -16.404 -2.431 1.00 94.44 405 VAL A O 1
ATOM 3275 N N . VAL A 1 406 ? -1.393 -14.966 -2.749 1.00 94.62 406 VAL A N 1
ATOM 3276 C CA . VAL A 1 406 ? -1.986 -14.266 -3.902 1.00 94.62 406 VAL A CA 1
ATOM 3277 C C . VAL A 1 406 ? -1.041 -14.264 -5.102 1.00 94.62 406 VAL A C 1
ATOM 3279 O O . VAL A 1 406 ? 0.167 -14.440 -4.945 1.00 94.62 406 VAL A O 1
ATOM 3282 N N . ASP A 1 407 ? -1.578 -14.061 -6.306 1.00 95.31 407 ASP A N 1
ATOM 3283 C CA . ASP A 1 407 ? -0.785 -13.930 -7.535 1.00 95.31 407 ASP A CA 1
ATOM 3284 C C . ASP A 1 407 ? -0.662 -12.463 -7.956 1.00 95.31 407 ASP A C 1
ATOM 3286 O O . ASP A 1 407 ? -1.642 -11.857 -8.393 1.00 95.31 407 ASP A O 1
ATOM 3290 N N . LEU A 1 408 ? 0.545 -11.900 -7.896 1.00 95.12 408 LEU A N 1
ATOM 3291 C CA . LEU A 1 408 ? 0.808 -10.539 -8.366 1.00 95.12 408 LEU A CA 1
ATOM 3292 C C . LEU A 1 408 ? 0.550 -10.384 -9.873 1.00 95.12 408 LEU A C 1
ATOM 3294 O O . LEU A 1 408 ? 0.235 -9.292 -10.325 1.00 95.12 408 LEU A O 1
ATOM 3298 N N . ALA A 1 409 ? 0.634 -11.452 -10.670 1.00 93.31 409 ALA A N 1
ATOM 3299 C CA . ALA A 1 409 ? 0.307 -11.365 -12.092 1.00 93.31 409 ALA A CA 1
ATOM 3300 C C . ALA A 1 409 ? -1.204 -11.189 -12.337 1.00 93.31 409 ALA A C 1
ATOM 3302 O O . ALA A 1 409 ? -1.595 -10.531 -13.300 1.00 93.31 409 ALA A O 1
ATOM 3303 N N . ALA A 1 410 ? -2.049 -11.747 -11.460 1.00 91.56 410 ALA A N 1
ATOM 3304 C CA . ALA A 1 410 ? -3.504 -11.599 -11.529 1.00 91.56 410 ALA A CA 1
ATOM 3305 C C . ALA A 1 410 ? -3.981 -10.238 -10.988 1.00 91.56 410 ALA A C 1
ATOM 3307 O O . ALA A 1 410 ? -4.988 -9.709 -11.455 1.00 91.56 410 ALA A O 1
ATOM 3308 N N . MET A 1 411 ? -3.239 -9.655 -10.039 1.00 92.75 411 MET A N 1
ATOM 3309 C CA . MET A 1 411 ? -3.398 -8.275 -9.562 1.00 92.75 411 MET A CA 1
ATOM 3310 C C . MET A 1 411 ? -2.182 -7.431 -9.995 1.00 92.75 411 MET A C 1
ATOM 3312 O O . MET A 1 411 ? -1.297 -7.163 -9.185 1.00 92.75 411 MET A O 1
ATOM 3316 N N . PRO A 1 412 ? -2.110 -7.011 -11.273 1.00 86.56 412 PRO A N 1
ATOM 3317 C CA . PRO A 1 412 ? -0.862 -6.615 -11.945 1.00 86.56 412 PRO A CA 1
ATOM 3318 C C . PRO A 1 412 ? -0.114 -5.445 -11.292 1.00 86.56 412 PRO A C 1
ATOM 3320 O O . PRO A 1 412 ? 1.081 -5.255 -11.531 1.00 86.56 412 PRO A O 1
ATOM 3323 N N . HIS A 1 413 ? -0.803 -4.658 -10.466 1.00 93.06 413 HIS A N 1
ATOM 3324 C CA . HIS A 1 413 ? -0.227 -3.581 -9.677 1.00 93.06 413 HIS A CA 1
ATOM 3325 C C . HIS A 1 413 ? -0.741 -3.659 -8.242 1.00 93.06 413 HIS A C 1
ATOM 3327 O O . HIS A 1 413 ? -1.923 -3.910 -8.008 1.00 93.06 413 HIS A O 1
ATOM 3333 N N . MET A 1 414 ? 0.145 -3.392 -7.285 1.00 92.94 414 MET A N 1
ATOM 3334 C CA . MET A 1 414 ? -0.177 -3.393 -5.863 1.00 92.94 414 MET A CA 1
ATOM 3335 C C . MET A 1 414 ? 0.348 -2.112 -5.214 1.00 92.94 414 MET A C 1
ATOM 3337 O O . MET A 1 414 ? 1.511 -1.750 -5.392 1.00 92.94 414 MET A O 1
ATOM 3341 N N . LEU A 1 415 ? -0.512 -1.439 -4.449 1.00 94.62 415 LEU A N 1
ATOM 3342 C CA . LEU A 1 415 ? -0.153 -0.278 -3.639 1.00 94.62 415 LEU A CA 1
ATOM 3343 C C . LEU A 1 415 ? -0.015 -0.707 -2.176 1.00 94.62 415 LEU A C 1
ATOM 3345 O O . LEU A 1 415 ? -0.920 -1.330 -1.628 1.00 94.62 415 LEU A O 1
ATOM 3349 N N . VAL A 1 416 ? 1.098 -0.341 -1.540 1.00 92.62 416 VAL A N 1
ATOM 3350 C CA . VAL A 1 416 ? 1.353 -0.620 -0.120 1.00 92.62 416 VAL A CA 1
ATOM 3351 C C . VAL A 1 416 ? 1.535 0.698 0.621 1.00 92.62 416 VAL A C 1
ATOM 3353 O O . VAL A 1 416 ? 2.467 1.452 0.340 1.00 92.62 416 VAL A O 1
ATOM 3356 N N . ALA A 1 417 ? 0.667 0.961 1.593 1.00 93.50 417 ALA A N 1
ATOM 3357 C CA . ALA A 1 417 ? 0.715 2.144 2.443 1.00 93.50 417 ALA A CA 1
ATOM 3358 C C . ALA A 1 417 ? 0.707 1.740 3.922 1.00 93.50 417 ALA A C 1
ATOM 3360 O O . ALA A 1 417 ? 0.143 0.716 4.295 1.00 93.50 417 ALA A O 1
ATOM 3361 N N . GLY A 1 418 ? 1.356 2.544 4.759 1.00 91.19 418 GLY A N 1
ATOM 3362 C CA . GLY A 1 418 ? 1.443 2.311 6.198 1.00 91.19 418 GLY A CA 1
ATOM 3363 C C . GLY A 1 418 ? 2.358 3.330 6.869 1.00 91.19 418 GLY A C 1
ATOM 3364 O O . GLY A 1 418 ? 3.356 3.760 6.275 1.00 91.19 418 GLY A O 1
ATOM 3365 N N . SER A 1 419 ? 2.009 3.726 8.095 1.00 91.19 419 SER A N 1
ATOM 3366 C CA . SER A 1 419 ? 2.825 4.598 8.948 1.00 91.19 419 SER A CA 1
ATOM 3367 C C . SER A 1 419 ? 4.109 3.890 9.401 1.00 91.19 419 SER A C 1
ATOM 3369 O O . SER A 1 419 ? 4.252 2.669 9.279 1.00 91.19 419 SER A O 1
ATOM 3371 N N . THR A 1 420 ? 5.077 4.641 9.921 1.00 89.56 420 THR A N 1
ATOM 3372 C CA . THR A 1 420 ? 6.278 4.048 10.528 1.00 89.56 420 THR A CA 1
ATOM 3373 C C . THR A 1 420 ? 5.876 3.099 11.659 1.00 89.56 420 THR A C 1
ATOM 3375 O O . THR A 1 420 ? 5.021 3.435 12.470 1.00 89.56 420 THR A O 1
ATOM 3378 N N . GLY A 1 421 ? 6.463 1.900 11.696 1.00 88.44 421 GLY A N 1
ATOM 3379 C CA . GLY A 1 421 ? 6.141 0.876 12.699 1.00 88.44 421 GLY A CA 1
ATOM 3380 C C . GLY A 1 421 ? 4.919 0.004 12.383 1.00 88.44 421 GLY A C 1
ATOM 3381 O O . GLY A 1 421 ? 4.729 -1.010 13.040 1.00 88.44 421 GLY A O 1
ATOM 3382 N N . SER A 1 422 ? 4.142 0.308 11.336 1.00 89.00 422 SER A N 1
ATOM 3383 C CA . SER A 1 422 ? 2.983 -0.514 10.923 1.00 89.00 422 SER A CA 1
ATOM 3384 C C . SER A 1 422 ? 3.341 -1.873 10.300 1.00 89.00 422 SER A C 1
ATOM 3386 O O . SER A 1 422 ? 2.456 -2.671 10.016 1.00 89.00 422 SER A O 1
ATOM 3388 N N . GLY A 1 423 ? 4.628 -2.134 10.047 1.00 91.62 423 GLY A N 1
ATOM 3389 C CA . GLY A 1 423 ? 5.100 -3.375 9.421 1.00 91.62 423 GLY A CA 1
ATOM 3390 C C . GLY A 1 423 ? 5.299 -3.312 7.902 1.00 91.62 423 GLY A C 1
ATOM 3391 O O . GLY A 1 423 ? 5.691 -4.316 7.312 1.00 91.62 423 GLY A O 1
ATOM 3392 N N . LYS A 1 424 ? 5.121 -2.147 7.255 1.00 93.62 424 LYS A N 1
ATOM 3393 C CA . LYS A 1 424 ? 5.319 -1.968 5.797 1.00 93.62 424 LYS A CA 1
ATOM 3394 C C . LYS A 1 424 ? 6.646 -2.543 5.281 1.00 93.62 424 LYS A C 1
ATOM 3396 O O . LYS A 1 424 ? 6.669 -3.243 4.274 1.00 93.62 424 LYS A O 1
ATOM 3401 N N . SER A 1 425 ? 7.746 -2.249 5.964 1.00 91.00 425 SER A N 1
ATOM 3402 C CA . SER A 1 425 ? 9.084 -2.700 5.571 1.00 91.00 425 SER A CA 1
ATOM 3403 C C . SER A 1 425 ? 9.240 -4.219 5.669 1.00 91.00 425 SER A C 1
ATOM 3405 O O . SER A 1 425 ? 9.744 -4.864 4.751 1.00 91.00 425 SER A O 1
ATOM 3407 N N . VAL A 1 426 ? 8.727 -4.818 6.748 1.00 92.31 426 VAL A N 1
ATOM 3408 C CA . VAL A 1 426 ? 8.707 -6.278 6.943 1.00 92.31 426 VAL A CA 1
ATOM 3409 C C . VAL A 1 426 ? 7.860 -6.955 5.863 1.00 92.31 426 VAL A C 1
ATOM 3411 O O . VAL A 1 426 ? 8.256 -7.984 5.315 1.00 92.31 426 VAL A O 1
ATOM 3414 N N . PHE A 1 427 ? 6.732 -6.344 5.502 1.00 93.69 427 PHE A N 1
ATOM 3415 C CA . PHE A 1 427 ? 5.868 -6.827 4.432 1.00 93.69 427 PHE A CA 1
ATOM 3416 C C . PHE A 1 427 ? 6.560 -6.795 3.060 1.00 93.69 427 PHE A C 1
ATOM 3418 O O . PHE A 1 427 ? 6.538 -7.796 2.349 1.00 93.69 427 PHE A O 1
ATOM 3425 N N . ILE A 1 428 ? 7.240 -5.697 2.702 1.00 93.69 428 ILE A N 1
ATOM 3426 C CA . ILE A 1 428 ? 7.998 -5.599 1.438 1.00 93.69 428 ILE A CA 1
ATOM 3427 C C . ILE A 1 428 ? 9.087 -6.677 1.366 1.00 93.69 428 ILE A C 1
ATOM 3429 O O . ILE A 1 428 ? 9.243 -7.328 0.333 1.00 93.69 428 ILE A O 1
ATOM 3433 N N . ASN A 1 429 ? 9.805 -6.911 2.465 1.00 93.12 429 ASN A N 1
ATOM 3434 C CA . ASN A 1 429 ? 10.802 -7.979 2.536 1.00 93.12 429 ASN A CA 1
ATOM 3435 C C . ASN A 1 429 ? 10.169 -9.366 2.350 1.00 93.12 429 ASN A C 1
ATOM 3437 O O . ASN A 1 429 ? 10.654 -10.168 1.555 1.00 93.12 429 ASN A O 1
ATOM 3441 N N . SER A 1 430 ? 9.044 -9.626 3.017 1.00 93.25 430 SER A N 1
ATOM 3442 C CA . SER A 1 430 ? 8.307 -10.891 2.896 1.00 93.25 430 SER A CA 1
ATOM 3443 C C . SER A 1 430 ? 7.813 -1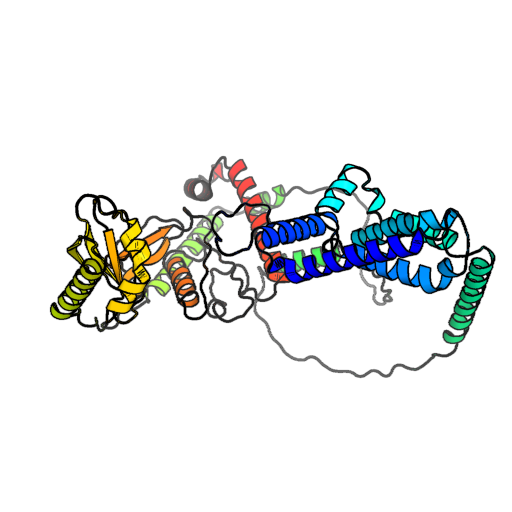1.141 1.468 1.00 93.25 430 SER A C 1
ATOM 3445 O O . SER A 1 430 ? 7.911 -12.257 0.951 1.00 93.25 430 SER A O 1
ATOM 3447 N N . LEU A 1 431 ? 7.361 -10.083 0.791 1.00 94.25 431 LEU A N 1
ATOM 3448 C CA . LEU A 1 431 ? 6.967 -10.111 -0.612 1.00 94.25 431 LEU A CA 1
ATOM 3449 C C . LEU A 1 431 ? 8.142 -10.482 -1.520 1.00 94.25 431 LEU A C 1
ATOM 3451 O O . LEU A 1 431 ? 8.027 -11.401 -2.332 1.00 94.25 431 LEU A O 1
ATOM 3455 N N . LEU A 1 432 ? 9.277 -9.790 -1.381 1.00 94.31 432 LEU A N 1
ATOM 3456 C CA . LEU A 1 432 ? 10.459 -10.046 -2.206 1.00 94.31 432 LEU A CA 1
ATOM 3457 C C . LEU A 1 432 ? 10.970 -11.472 -2.008 1.00 94.31 432 LEU A C 1
ATOM 3459 O O . LEU A 1 432 ? 11.197 -12.179 -2.986 1.00 94.31 432 LEU A O 1
ATOM 3463 N N . VAL A 1 433 ? 11.074 -11.930 -0.761 1.00 93.12 433 VAL A N 1
ATOM 3464 C CA . VAL A 1 433 ? 11.500 -13.300 -0.447 1.00 93.12 433 VAL A CA 1
ATOM 3465 C C . VAL A 1 433 ? 10.543 -14.336 -1.048 1.00 93.12 433 VAL A C 1
ATOM 3467 O O . VAL A 1 433 ? 11.009 -15.317 -1.629 1.00 93.12 433 VAL A O 1
ATOM 3470 N N . SER A 1 434 ? 9.226 -14.099 -1.000 1.00 94.19 434 SER A N 1
ATOM 3471 C CA . SER A 1 434 ? 8.230 -14.975 -1.641 1.00 94.19 434 SER A CA 1
ATOM 3472 C C . SER A 1 434 ? 8.504 -15.154 -3.138 1.00 94.19 434 SER A C 1
ATOM 3474 O O . SER A 1 434 ? 8.519 -16.277 -3.648 1.00 94.19 434 SER A O 1
ATOM 3476 N N . LEU A 1 435 ? 8.788 -14.055 -3.842 1.00 94.44 435 LEU A N 1
ATOM 3477 C CA . LEU A 1 435 ? 9.096 -14.091 -5.270 1.00 94.44 435 LEU A CA 1
ATOM 3478 C C . LEU A 1 435 ? 10.422 -14.800 -5.556 1.00 94.44 435 LEU A C 1
ATOM 3480 O O . LEU A 1 435 ? 10.471 -15.666 -6.426 1.00 94.44 435 LEU A O 1
ATOM 3484 N N . LEU A 1 436 ? 11.481 -14.468 -4.815 1.00 92.75 436 LEU A N 1
ATOM 3485 C CA . LEU A 1 436 ? 12.822 -15.029 -5.013 1.00 92.75 436 LEU A CA 1
ATOM 3486 C C . LEU A 1 436 ? 12.844 -16.545 -4.789 1.00 92.75 436 LEU A C 1
ATOM 3488 O O . LEU A 1 436 ? 13.457 -17.279 -5.558 1.00 92.75 436 LEU A O 1
ATOM 3492 N N . ILE A 1 437 ? 12.101 -17.045 -3.799 1.00 90.50 437 ILE A N 1
ATOM 3493 C CA . ILE A 1 437 ? 12.026 -18.488 -3.541 1.00 90.50 437 ILE A CA 1
ATOM 3494 C C . ILE A 1 437 ? 11.384 -19.247 -4.710 1.00 90.50 437 ILE A C 1
ATOM 3496 O O . ILE A 1 437 ? 11.730 -20.401 -4.974 1.00 90.50 437 ILE A O 1
ATOM 3500 N N . LYS A 1 438 ? 10.448 -18.616 -5.427 1.00 90.81 438 LYS A N 1
ATOM 3501 C CA . LYS A 1 438 ? 9.688 -19.259 -6.505 1.00 90.81 438 LYS A CA 1
ATOM 3502 C C . LYS A 1 438 ? 10.222 -18.969 -7.900 1.00 90.81 438 LYS A C 1
ATOM 3504 O O . LYS A 1 438 ? 9.982 -19.782 -8.792 1.00 90.81 438 LYS A O 1
ATOM 3509 N N . LYS A 1 439 ? 10.929 -17.860 -8.115 1.00 92.31 439 LYS A N 1
ATOM 3510 C CA . LYS A 1 439 ? 11.306 -17.383 -9.450 1.00 92.31 439 LYS A CA 1
ATOM 3511 C C . LYS A 1 439 ? 12.808 -17.173 -9.552 1.00 92.31 439 LYS A C 1
ATOM 3513 O O . LYS A 1 439 ? 13.389 -16.376 -8.820 1.00 92.31 439 LYS A O 1
ATOM 3518 N N . SER A 1 440 ? 13.428 -17.873 -10.495 1.00 92.19 440 SER A N 1
ATOM 3519 C CA . SER A 1 440 ? 14.839 -17.689 -10.822 1.00 92.19 440 SER A CA 1
ATOM 3520 C C . SER A 1 440 ? 15.089 -16.367 -11.572 1.00 92.19 440 SER A C 1
ATOM 3522 O O . SER A 1 440 ? 14.138 -15.738 -12.053 1.00 92.19 440 SER A O 1
ATOM 3524 N N . PRO A 1 441 ? 16.356 -15.935 -11.713 1.00 91.94 441 PRO A N 1
ATOM 3525 C CA . PRO A 1 441 ? 16.705 -14.720 -12.452 1.00 91.94 441 PRO A CA 1
ATOM 3526 C C . PRO A 1 441 ? 16.264 -14.715 -13.916 1.00 91.94 441 PRO A C 1
ATOM 3528 O O . PRO A 1 441 ? 16.105 -13.636 -14.489 1.00 91.94 441 PRO A O 1
ATOM 3531 N N . ASP A 1 442 ? 16.098 -15.885 -14.532 1.00 89.44 442 ASP A N 1
ATOM 3532 C CA . ASP A 1 442 ? 15.653 -16.008 -15.923 1.00 89.44 442 ASP A CA 1
ATOM 3533 C C . ASP A 1 442 ? 14.123 -15.929 -16.032 1.00 89.44 442 ASP A C 1
ATOM 3535 O O . ASP A 1 442 ? 13.584 -15.488 -17.046 1.00 89.44 442 ASP A O 1
ATOM 3539 N N . GLN A 1 443 ? 13.412 -16.284 -14.959 1.00 90.81 443 GLN A N 1
ATOM 3540 C CA . GLN A 1 443 ? 11.953 -16.218 -14.884 1.00 90.81 443 GLN A CA 1
ATOM 3541 C C . GLN A 1 443 ? 11.436 -14.846 -14.444 1.00 90.81 443 GLN A C 1
ATOM 3543 O O . GLN A 1 443 ? 10.332 -14.455 -14.823 1.00 90.81 443 GLN A O 1
ATOM 3548 N N . MET A 1 444 ? 12.205 -14.119 -13.630 1.00 94.06 444 MET A N 1
ATOM 3549 C CA . MET A 1 444 ? 11.811 -12.821 -13.093 1.00 94.06 444 MET A CA 1
ATOM 3550 C C . MET A 1 444 ? 12.998 -11.863 -13.027 1.00 94.06 444 MET A C 1
ATOM 3552 O O . MET A 1 444 ? 14.068 -12.185 -12.512 1.00 94.06 444 MET A O 1
ATOM 3556 N N . LYS A 1 445 ? 12.755 -10.636 -13.486 1.00 94.38 445 LYS A N 1
ATOM 3557 C CA . LYS A 1 445 ? 13.682 -9.513 -13.384 1.00 94.38 445 LYS A CA 1
ATOM 3558 C C . LYS A 1 445 ? 13.087 -8.408 -12.517 1.00 94.38 445 LYS A C 1
ATOM 3560 O O . LYS A 1 445 ? 11.884 -8.167 -12.573 1.00 94.38 445 LYS A O 1
ATOM 3565 N N . LEU A 1 446 ? 13.934 -7.748 -11.730 1.00 95.88 446 LEU A N 1
ATOM 3566 C CA . LEU A 1 446 ? 13.542 -6.724 -10.764 1.00 95.88 446 LEU A CA 1
ATOM 3567 C C . LEU A 1 446 ? 14.209 -5.380 -11.075 1.00 95.88 446 LEU A C 1
ATOM 3569 O O . LEU A 1 446 ? 15.381 -5.310 -11.450 1.00 95.88 446 LEU A O 1
ATOM 3573 N N . ILE A 1 447 ? 13.449 -4.307 -10.867 1.00 95.81 447 ILE A N 1
ATOM 3574 C CA . ILE A 1 447 ? 13.946 -2.937 -10.741 1.00 95.81 447 ILE A CA 1
ATOM 3575 C C . ILE A 1 447 ? 13.526 -2.475 -9.352 1.00 95.81 447 ILE A C 1
ATOM 3577 O O . ILE A 1 447 ? 12.334 -2.375 -9.071 1.00 95.81 447 ILE A O 1
ATOM 3581 N N . LEU A 1 448 ? 14.501 -2.225 -8.482 1.00 95.75 448 LEU A N 1
ATOM 3582 C CA . LEU A 1 448 ? 14.259 -1.751 -7.124 1.00 95.75 448 LEU A CA 1
ATOM 3583 C C . LEU A 1 448 ? 14.612 -0.268 -7.043 1.00 95.75 448 LEU A C 1
ATOM 3585 O O . LEU A 1 448 ? 15.702 0.132 -7.449 1.00 95.75 448 LEU A O 1
ATOM 3589 N N . ILE A 1 449 ? 13.685 0.538 -6.529 1.00 95.31 449 ILE A N 1
ATOM 3590 C CA . ILE A 1 449 ? 13.857 1.979 -6.334 1.00 95.31 449 ILE A CA 1
ATOM 3591 C C . ILE A 1 449 ? 13.698 2.256 -4.839 1.00 95.31 449 ILE A C 1
ATOM 3593 O O . ILE A 1 449 ? 12.612 2.080 -4.291 1.00 95.31 449 ILE A O 1
ATOM 3597 N N . ASP A 1 450 ? 14.775 2.688 -4.189 1.00 94.25 450 ASP A N 1
ATOM 3598 C CA . ASP A 1 450 ? 14.809 3.039 -2.769 1.00 94.25 450 ASP A CA 1
ATOM 3599 C C . ASP A 1 450 ? 15.479 4.408 -2.583 1.00 94.25 450 ASP A C 1
ATOM 3601 O O . ASP A 1 450 ? 16.695 4.496 -2.393 1.00 94.25 450 ASP A O 1
ATOM 3605 N N . PRO A 1 451 ? 14.702 5.505 -2.632 1.00 90.25 451 PRO A N 1
ATOM 3606 C CA . PRO A 1 451 ? 15.254 6.850 -2.521 1.00 90.25 451 PRO A CA 1
ATOM 3607 C C . PRO A 1 451 ? 15.832 7.150 -1.133 1.00 90.25 451 PRO A C 1
ATOM 3609 O O . PRO A 1 451 ? 16.592 8.106 -0.992 1.00 90.25 451 PRO A O 1
ATOM 3612 N N . LYS A 1 452 ? 15.473 6.366 -0.106 1.00 87.00 452 LYS A N 1
ATOM 3613 C CA . LYS A 1 452 ? 15.942 6.559 1.274 1.00 87.00 452 LYS A CA 1
ATOM 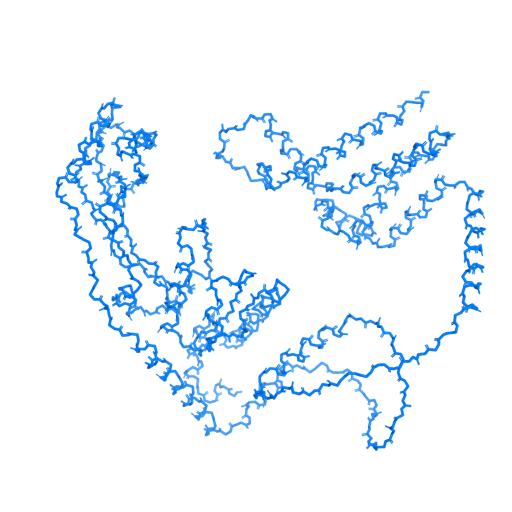3614 C C . LYS A 1 452 ? 17.076 5.608 1.662 1.00 87.00 452 LYS A C 1
ATOM 3616 O O . LYS A 1 452 ? 17.723 5.861 2.669 1.00 87.00 452 LYS A O 1
ATOM 3621 N N . GLN A 1 453 ? 17.332 4.570 0.864 1.00 83.69 453 GLN A N 1
ATOM 3622 C CA . GLN A 1 453 ? 18.366 3.549 1.090 1.00 83.69 453 GLN A CA 1
ATOM 3623 C C . GLN A 1 453 ? 18.220 2.792 2.417 1.00 83.69 453 GLN A C 1
ATOM 3625 O O . GLN A 1 453 ? 19.214 2.405 3.028 1.00 83.69 453 GLN A O 1
ATOM 3630 N N . LEU A 1 454 ? 16.988 2.594 2.882 1.00 83.12 454 LEU A N 1
ATOM 3631 C CA . LEU A 1 454 ? 16.734 1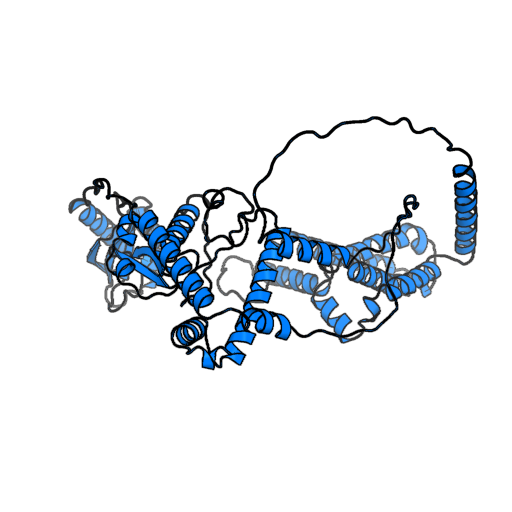.990 4.192 1.00 83.12 454 LEU A CA 1
ATOM 3632 C C . LEU A 1 454 ? 16.402 0.504 4.095 1.00 83.12 454 LEU A C 1
ATOM 3634 O O . LEU A 1 454 ? 16.818 -0.267 4.949 1.00 83.12 454 LEU A O 1
ATOM 3638 N N . GLU A 1 455 ? 15.657 0.105 3.067 1.00 85.06 455 GLU A N 1
ATOM 3639 C CA . GLU A 1 455 ? 14.972 -1.189 3.068 1.00 85.06 455 GLU A CA 1
ATOM 3640 C C . GLU A 1 455 ? 15.517 -2.126 1.995 1.00 85.06 455 GLU A C 1
ATOM 3642 O O . GLU A 1 455 ? 15.672 -3.322 2.228 1.00 85.06 455 GLU A O 1
ATOM 3647 N N . LEU A 1 456 ? 15.806 -1.596 0.799 1.00 91.62 456 LEU A N 1
ATOM 3648 C CA . LEU A 1 456 ? 16.100 -2.433 -0.368 1.00 91.62 456 LEU A CA 1
ATOM 3649 C C . LEU A 1 456 ? 17.594 -2.583 -0.662 1.00 91.62 456 LEU A C 1
ATOM 3651 O O . LEU A 1 456 ? 17.967 -3.383 -1.519 1.00 91.62 456 LEU A O 1
ATOM 3655 N N . SER A 1 457 ? 18.454 -1.851 0.047 1.00 87.31 457 SER A N 1
ATOM 3656 C CA . SER A 1 457 ? 19.914 -1.904 -0.113 1.00 87.31 457 SER A CA 1
ATOM 3657 C C . SER A 1 457 ? 20.485 -3.308 0.124 1.00 87.31 457 SER A C 1
ATOM 3659 O O . SER A 1 457 ? 21.422 -3.710 -0.567 1.00 87.31 457 SER A O 1
ATOM 3661 N N . LEU A 1 458 ? 19.855 -4.091 1.007 1.00 89.44 458 LEU A N 1
ATOM 3662 C CA . LEU A 1 458 ? 20.171 -5.499 1.281 1.00 89.44 458 LEU A CA 1
ATOM 3663 C C . LEU A 1 458 ? 20.105 -6.397 0.032 1.00 89.44 458 LEU A C 1
ATOM 3665 O O . LEU A 1 458 ? 20.762 -7.432 -0.017 1.00 89.44 458 LEU A O 1
ATOM 3669 N N . TYR A 1 459 ? 19.343 -6.004 -0.991 1.00 92.12 459 TYR A N 1
ATOM 3670 C CA . TYR A 1 459 ? 19.129 -6.797 -2.203 1.00 92.12 459 TYR A CA 1
ATOM 3671 C C . TYR A 1 459 ? 20.040 -6.410 -3.375 1.00 92.12 459 TYR A C 1
ATOM 3673 O O . TYR A 1 459 ? 19.852 -6.911 -4.482 1.00 92.12 459 TYR A O 1
ATOM 3681 N N . SER A 1 460 ? 21.025 -5.532 -3.163 1.00 88.31 460 SER A N 1
ATOM 3682 C CA . SER A 1 460 ? 21.847 -4.936 -4.233 1.00 88.31 460 SER A CA 1
ATOM 3683 C C . SER A 1 460 ? 22.652 -5.935 -5.070 1.00 88.31 460 SER A C 1
ATOM 3685 O O . SER A 1 460 ? 23.025 -5.620 -6.198 1.00 88.31 460 SER A O 1
ATOM 3687 N N . GLU A 1 461 ? 22.905 -7.131 -4.540 1.00 88.25 461 GLU A N 1
ATOM 3688 C CA . GLU A 1 461 ? 23.694 -8.181 -5.198 1.00 88.25 461 GLU A CA 1
ATOM 3689 C C . GLU A 1 461 ? 22.831 -9.280 -5.839 1.00 88.25 461 GLU A C 1
ATOM 3691 O O . GLU A 1 461 ? 23.356 -10.275 -6.341 1.00 88.25 461 GLU A O 1
ATOM 3696 N N . LEU A 1 462 ? 21.500 -9.130 -5.845 1.00 90.56 462 LEU A N 1
ATOM 3697 C CA . LEU A 1 462 ? 20.625 -10.144 -6.424 1.00 90.56 462 LEU A CA 1
ATOM 3698 C C . LEU A 1 462 ? 20.827 -10.274 -7.947 1.00 90.56 462 LEU A C 1
ATOM 3700 O O . LEU A 1 462 ? 20.721 -9.279 -8.670 1.00 90.56 462 LEU A O 1
ATOM 3704 N N . PRO A 1 463 ? 20.969 -11.503 -8.481 1.00 91.56 463 PRO A N 1
ATOM 3705 C CA . PRO A 1 463 ? 21.085 -11.739 -9.926 1.00 91.56 463 PRO A CA 1
ATOM 3706 C C . PRO A 1 463 ? 19.804 -11.401 -10.717 1.00 91.56 463 PRO A C 1
ATOM 3708 O O . PRO A 1 463 ? 19.819 -11.322 -11.949 1.00 91.56 463 PRO A O 1
ATOM 3711 N N . HIS A 1 464 ? 18.679 -11.196 -10.026 1.00 94.31 464 HIS A N 1
ATOM 3712 C CA . HIS A 1 464 ? 17.404 -10.760 -10.604 1.00 94.31 464 HIS A CA 1
ATOM 3713 C C . HIS A 1 464 ? 17.402 -9.289 -11.016 1.00 94.31 464 HIS A C 1
ATOM 3715 O O . HIS A 1 464 ? 16.554 -8.892 -11.816 1.00 94.31 464 HIS A O 1
ATOM 3721 N N . LEU A 1 465 ? 18.306 -8.472 -10.475 1.00 94.19 465 LEU A N 1
ATOM 3722 C CA . LEU A 1 465 ? 18.323 -7.038 -10.731 1.00 94.19 465 LEU A CA 1
ATOM 3723 C C . LEU A 1 465 ? 18.735 -6.721 -12.172 1.00 94.19 465 LEU A C 1
ATOM 3725 O O . LEU A 1 465 ? 19.769 -7.172 -12.661 1.00 94.19 465 LEU A O 1
ATOM 3729 N N . LEU A 1 466 ? 17.936 -5.893 -12.848 1.00 92.38 466 LEU A N 1
ATOM 3730 C CA . LEU A 1 466 ? 18.309 -5.312 -14.147 1.00 92.38 466 LEU A CA 1
ATOM 3731 C C . LEU A 1 466 ? 19.291 -4.152 -13.998 1.00 92.38 466 LEU A C 1
ATOM 3733 O O . LEU A 1 466 ? 20.088 -3.879 -14.893 1.00 92.38 466 LEU A O 1
ATOM 3737 N N . LEU A 1 467 ? 19.187 -3.451 -12.873 1.00 90.69 467 LEU A N 1
ATOM 3738 C CA . LEU A 1 467 ? 19.918 -2.245 -12.526 1.00 90.69 467 LEU A CA 1
ATOM 3739 C C . LEU A 1 467 ? 20.272 -2.346 -11.034 1.00 90.69 467 LEU A C 1
ATOM 3741 O O . LEU A 1 467 ? 19.480 -2.922 -10.283 1.00 90.69 467 LEU A O 1
ATOM 3745 N N . PRO A 1 468 ? 21.390 -1.758 -10.575 1.00 91.12 468 PRO A N 1
ATOM 3746 C CA . PRO A 1 468 ? 21.613 -1.555 -9.145 1.00 91.12 468 PRO A CA 1
ATOM 3747 C C . PRO A 1 468 ? 20.420 -0.836 -8.501 1.00 91.12 468 PRO A C 1
ATOM 3749 O O . PRO A 1 468 ? 19.709 -0.097 -9.188 1.00 91.12 468 PRO A O 1
ATOM 3752 N N . VAL A 1 469 ? 20.221 -1.029 -7.193 1.00 94.31 469 VAL A N 1
ATOM 3753 C CA . VAL A 1 469 ? 19.132 -0.377 -6.449 1.00 94.31 469 VAL A CA 1
ATOM 3754 C C . VAL A 1 469 ? 19.184 1.129 -6.694 1.00 94.31 469 VAL A C 1
ATOM 3756 O O . VAL A 1 469 ? 20.192 1.790 -6.442 1.00 94.31 469 VAL A O 1
ATOM 3759 N N . VAL A 1 470 ? 18.101 1.660 -7.252 1.00 93.75 470 VAL A N 1
ATOM 3760 C CA . VAL A 1 470 ? 18.049 3.034 -7.735 1.00 93.75 470 VAL A CA 1
ATOM 3761 C C . VAL A 1 470 ? 17.697 3.962 -6.585 1.00 93.75 470 VAL A C 1
ATOM 3763 O O . VAL A 1 470 ? 16.641 3.832 -5.973 1.00 93.75 470 VAL A O 1
ATOM 3766 N N . THR A 1 471 ? 18.562 4.933 -6.328 1.00 93.62 471 THR A N 1
ATOM 3767 C CA . THR A 1 471 ? 18.421 5.875 -5.210 1.00 93.62 471 THR A CA 1
ATOM 3768 C C . THR A 1 471 ? 18.065 7.280 -5.695 1.00 93.62 471 THR A C 1
ATOM 3770 O O . THR A 1 471 ? 17.272 7.988 -5.081 1.00 93.62 471 THR A O 1
ATOM 3773 N N . GLU A 1 472 ? 18.595 7.681 -6.850 1.00 94.00 472 GLU A N 1
ATOM 3774 C CA . GLU A 1 472 ? 18.352 8.998 -7.432 1.00 94.00 472 GLU A CA 1
ATOM 3775 C C . GLU A 1 472 ? 17.032 9.057 -8.213 1.00 94.00 472 GLU A C 1
ATOM 3777 O O . GLU A 1 472 ? 16.782 8.252 -9.113 1.00 94.00 472 GLU A O 1
ATOM 3782 N N . ALA A 1 473 ? 16.224 10.092 -7.961 1.00 93.56 473 ALA A N 1
ATOM 3783 C CA . ALA A 1 473 ? 14.933 10.292 -8.628 1.00 93.56 473 ALA A CA 1
ATOM 3784 C C . ALA A 1 473 ? 15.036 10.389 -10.164 1.00 93.56 473 ALA A C 1
ATOM 3786 O O . ALA A 1 473 ? 14.162 9.907 -10.885 1.00 93.56 473 ALA A O 1
ATOM 3787 N N . LYS A 1 474 ? 16.121 10.979 -10.689 1.00 92.06 474 LYS A N 1
ATOM 3788 C CA . LYS A 1 474 ? 16.359 11.062 -12.142 1.00 92.06 474 LYS A CA 1
ATOM 3789 C C . LYS A 1 474 ? 16.551 9.676 -12.752 1.00 92.06 474 LYS A C 1
ATOM 3791 O O . LYS A 1 474 ? 15.926 9.355 -13.760 1.00 92.06 474 LYS A O 1
ATOM 3796 N N . THR A 1 475 ? 17.371 8.847 -12.116 1.00 91.38 475 THR A N 1
ATOM 3797 C CA . THR A 1 475 ? 17.621 7.468 -12.542 1.00 91.38 475 THR A CA 1
ATOM 3798 C C . THR A 1 475 ? 16.361 6.614 -12.406 1.00 91.38 475 THR A C 1
ATOM 3800 O O . THR A 1 475 ? 16.080 5.809 -13.290 1.00 91.38 475 THR A O 1
ATOM 3803 N N . ALA A 1 476 ? 15.546 6.846 -11.372 1.00 94.12 476 ALA A N 1
ATOM 3804 C CA . ALA A 1 476 ? 14.254 6.179 -11.206 1.00 94.12 476 ALA A CA 1
ATOM 3805 C C . ALA A 1 476 ? 13.298 6.502 -12.364 1.00 94.12 476 ALA A C 1
ATOM 3807 O O . ALA A 1 476 ? 12.711 5.596 -12.951 1.00 94.12 476 ALA A O 1
ATOM 3808 N N . SER A 1 477 ? 13.204 7.777 -12.755 1.00 95.69 477 SER A N 1
ATOM 3809 C CA . SER A 1 477 ? 12.409 8.200 -13.914 1.00 95.69 477 SER A CA 1
ATOM 3810 C C . SER A 1 477 ? 12.871 7.521 -15.209 1.00 95.69 477 SER A C 1
ATOM 3812 O O . SER A 1 477 ? 12.053 6.984 -15.955 1.00 95.69 477 SER A O 1
ATOM 3814 N N . LEU A 1 478 ? 14.187 7.448 -15.444 1.00 94.50 478 LEU A N 1
ATOM 3815 C CA . LEU A 1 478 ? 14.748 6.744 -16.603 1.00 94.50 478 LEU A CA 1
ATOM 3816 C C . LEU A 1 478 ? 14.446 5.238 -16.582 1.00 94.50 478 LEU A C 1
ATOM 3818 O O . LEU A 1 478 ? 14.116 4.671 -17.623 1.00 94.50 478 LEU A O 1
ATOM 3822 N N . ALA A 1 479 ? 14.524 4.592 -15.417 1.00 94.50 479 ALA A N 1
ATOM 3823 C CA . ALA A 1 479 ? 14.203 3.174 -15.266 1.00 94.50 479 ALA A CA 1
ATOM 3824 C C . ALA A 1 479 ? 12.724 2.886 -15.580 1.00 94.50 479 ALA A C 1
ATOM 3826 O O . ALA A 1 479 ? 12.414 1.917 -16.272 1.00 94.50 479 ALA A O 1
ATOM 3827 N N . LEU A 1 480 ? 11.812 3.762 -15.145 1.00 95.50 480 LEU A N 1
ATOM 3828 C CA . LEU A 1 480 ? 10.387 3.657 -15.467 1.00 95.50 480 LEU A CA 1
ATOM 3829 C C . LEU A 1 480 ? 10.113 3.908 -16.957 1.00 95.50 480 LEU A C 1
ATOM 3831 O O . LEU A 1 480 ? 9.358 3.160 -17.573 1.00 95.50 480 LEU A O 1
ATOM 3835 N N . GLN A 1 481 ? 10.770 4.894 -17.575 1.00 94.88 481 GLN A N 1
ATOM 3836 C CA . GLN A 1 481 ? 10.677 5.110 -19.026 1.00 94.88 481 GLN A CA 1
ATOM 3837 C C . GLN A 1 481 ? 11.187 3.903 -19.822 1.00 94.88 481 GLN A C 1
ATOM 3839 O O . GLN A 1 481 ? 10.612 3.548 -20.851 1.00 94.88 481 GLN A O 1
ATOM 3844 N N . TRP A 1 482 ? 12.256 3.255 -19.352 1.00 96.00 482 TRP A N 1
ATOM 3845 C CA . TRP A 1 482 ? 12.735 2.009 -19.940 1.00 96.00 482 TRP A CA 1
ATOM 3846 C C . TRP A 1 482 ? 11.694 0.890 -19.814 1.00 96.00 482 TRP A C 1
ATOM 3848 O O . TRP A 1 482 ? 11.457 0.188 -20.794 1.00 96.00 482 TRP A O 1
ATOM 3858 N N . ALA A 1 483 ? 11.024 0.763 -18.663 1.00 95.25 483 ALA A N 1
ATOM 3859 C CA . ALA A 1 483 ? 9.979 -0.240 -18.463 1.00 95.25 483 ALA A CA 1
ATOM 3860 C C . ALA A 1 483 ? 8.797 -0.054 -19.434 1.00 95.25 483 ALA A C 1
ATOM 3862 O O . ALA A 1 483 ? 8.298 -1.039 -19.975 1.00 95.25 483 ALA A O 1
ATOM 3863 N N . VAL A 1 484 ? 8.407 1.194 -19.723 1.00 97.12 484 VAL A N 1
ATOM 3864 C CA . VAL A 1 484 ? 7.394 1.507 -20.751 1.00 97.12 484 VAL A CA 1
ATOM 3865 C C . VAL A 1 484 ? 7.867 1.071 -22.141 1.00 97.12 484 VAL A C 1
ATOM 3867 O O . VAL A 1 484 ? 7.150 0.364 -22.840 1.00 97.12 484 VAL A O 1
ATOM 3870 N N . LYS A 1 485 ? 9.107 1.401 -22.526 1.00 96.50 485 LYS A N 1
ATOM 3871 C CA . LYS A 1 485 ? 9.659 0.977 -23.826 1.00 96.50 485 LYS A CA 1
ATOM 3872 C C . LYS A 1 485 ? 9.748 -0.545 -23.961 1.00 96.50 485 LYS A C 1
ATOM 3874 O O . LYS A 1 485 ? 9.483 -1.087 -25.030 1.00 96.50 485 LYS A O 1
ATOM 3879 N N . GLU A 1 486 ? 10.127 -1.242 -22.893 1.00 96.06 486 GLU A N 1
ATOM 3880 C CA . GLU A 1 486 ? 10.171 -2.706 -22.874 1.00 96.06 486 GLU A CA 1
ATOM 3881 C C . GLU A 1 486 ? 8.765 -3.314 -22.979 1.00 96.06 486 GLU A C 1
ATOM 3883 O O . GLU A 1 486 ? 8.587 -4.328 -23.653 1.00 96.06 486 GLU A O 1
ATOM 3888 N N . MET A 1 487 ? 7.756 -2.688 -22.368 1.00 96.12 487 MET A N 1
ATOM 3889 C CA . MET A 1 487 ? 6.355 -3.080 -22.529 1.00 96.12 487 MET A CA 1
ATOM 3890 C C . MET A 1 487 ? 5.908 -2.960 -23.996 1.00 96.12 487 MET A C 1
ATOM 3892 O O . MET A 1 487 ? 5.378 -3.927 -24.541 1.00 96.12 487 MET A O 1
ATOM 3896 N N . ASP A 1 488 ? 6.187 -1.836 -24.661 1.00 96.50 488 ASP A N 1
ATOM 3897 C CA . ASP A 1 488 ? 5.841 -1.627 -26.077 1.00 96.50 488 ASP A CA 1
ATOM 3898 C C . ASP A 1 488 ? 6.563 -2.616 -27.003 1.00 96.50 488 ASP A C 1
ATOM 3900 O O . ASP A 1 488 ? 5.967 -3.189 -27.925 1.00 96.50 488 ASP A O 1
ATOM 3904 N N . ARG A 1 489 ? 7.845 -2.891 -26.718 1.00 96.38 489 ARG A N 1
ATOM 3905 C CA . ARG A 1 489 ? 8.619 -3.922 -27.420 1.00 96.38 489 ARG A CA 1
ATOM 3906 C C . ARG A 1 489 ? 7.952 -5.289 -27.281 1.00 96.38 489 ARG A C 1
ATOM 3908 O O . ARG A 1 489 ? 7.782 -5.991 -28.274 1.00 96.38 489 ARG A O 1
ATOM 3915 N N . ARG A 1 490 ? 7.542 -5.667 -26.066 1.00 95.56 490 ARG A N 1
ATOM 3916 C CA . ARG A 1 490 ? 6.848 -6.940 -25.818 1.00 95.56 490 ARG A CA 1
ATOM 3917 C C . ARG A 1 490 ? 5.504 -7.004 -26.523 1.00 95.56 490 ARG A C 1
ATOM 3919 O O . ARG A 1 490 ? 5.195 -8.051 -27.076 1.00 95.56 490 ARG A O 1
ATOM 3926 N N . TYR A 1 491 ? 4.726 -5.925 -26.548 1.00 94.62 491 TYR A N 1
ATOM 3927 C CA . TYR A 1 491 ? 3.471 -5.900 -27.303 1.00 94.62 491 TYR A CA 1
ATOM 3928 C C . TYR A 1 491 ? 3.692 -6.117 -28.797 1.00 94.62 491 TYR A C 1
ATOM 3930 O O . TYR A 1 491 ? 2.944 -6.877 -29.409 1.00 94.62 491 TYR A O 1
ATOM 3938 N N . SER A 1 492 ? 4.735 -5.510 -29.363 1.00 94.38 492 SER A N 1
ATOM 3939 C CA . SER A 1 492 ? 5.087 -5.678 -30.777 1.00 94.38 492 SER A CA 1
ATOM 3940 C C . SER A 1 492 ? 5.415 -7.140 -31.093 1.00 94.38 492 SER A C 1
ATOM 3942 O O . 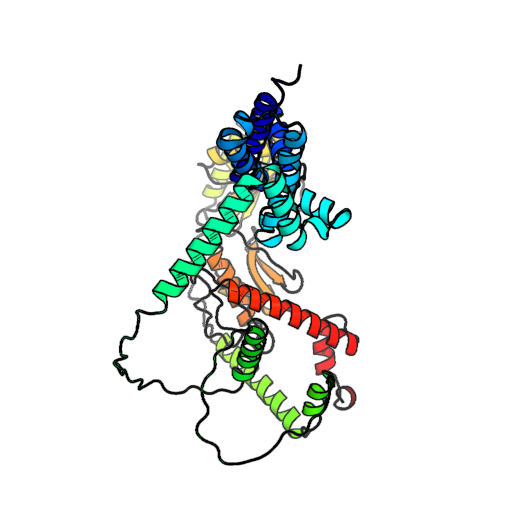SER A 1 492 ? 4.793 -7.736 -31.968 1.00 94.38 492 SER A O 1
ATOM 3944 N N . ILE A 1 493 ? 6.276 -7.762 -30.281 1.00 91.56 493 ILE A N 1
ATOM 3945 C CA . ILE A 1 493 ? 6.638 -9.180 -30.421 1.00 91.56 493 ILE A CA 1
ATOM 3946 C C . ILE A 1 493 ? 5.416 -10.084 -30.218 1.00 91.56 493 ILE A C 1
ATOM 3948 O O . ILE A 1 493 ? 5.167 -10.998 -30.996 1.00 91.56 493 ILE A O 1
ATOM 3952 N N . MET A 1 494 ? 4.603 -9.841 -29.188 1.00 93.06 494 MET A N 1
ATOM 3953 C CA . MET A 1 494 ? 3.405 -10.649 -28.945 1.00 93.06 494 MET A CA 1
ATOM 3954 C C . MET A 1 494 ? 2.402 -10.552 -30.103 1.00 93.06 494 MET A C 1
ATOM 3956 O O . MET A 1 494 ? 1.767 -11.550 -30.440 1.00 93.06 494 MET A O 1
ATOM 3960 N N . LYS A 1 495 ? 2.296 -9.383 -30.749 1.00 91.81 495 LYS A N 1
ATOM 3961 C CA . LYS A 1 495 ? 1.464 -9.178 -31.939 1.00 91.81 495 LYS A CA 1
ATOM 3962 C C . LYS A 1 495 ? 1.983 -9.974 -33.138 1.00 91.81 495 LYS A C 1
ATOM 3964 O O . LYS A 1 495 ? 1.183 -10.647 -33.781 1.00 91.81 495 LYS A O 1
ATOM 3969 N N . GLU A 1 496 ? 3.290 -9.947 -33.399 1.00 89.38 496 GLU A N 1
ATOM 3970 C CA . GLU A 1 496 ? 3.937 -10.743 -34.458 1.00 89.38 496 GLU A CA 1
ATOM 3971 C C . GLU A 1 496 ? 3.718 -12.246 -34.244 1.00 89.38 496 GLU A C 1
ATOM 3973 O O . GLU A 1 496 ? 3.303 -12.964 -35.150 1.00 89.38 496 GLU A O 1
ATOM 3978 N N . PHE A 1 497 ? 3.885 -12.712 -33.005 1.00 86.81 497 PHE A N 1
ATOM 3979 C CA . PHE A 1 497 ? 3.679 -14.111 -32.637 1.00 86.81 497 PHE A CA 1
ATOM 3980 C C . PHE A 1 497 ? 2.202 -14.488 -32.434 1.00 86.81 497 PHE A C 1
ATOM 3982 O O . PHE A 1 497 ? 1.919 -15.649 -32.124 1.00 86.81 497 PHE A O 1
ATOM 3989 N N . GLN A 1 498 ? 1.262 -13.555 -32.626 1.00 90.75 498 GLN A N 1
ATOM 3990 C CA . GLN A 1 498 ? -0.187 -13.743 -32.467 1.00 90.75 498 GLN A CA 1
ATOM 3991 C C . GLN A 1 498 ? -0.591 -14.321 -31.099 1.00 90.75 498 GLN A C 1
ATOM 3993 O O . GLN A 1 498 ? -1.464 -15.182 -30.984 1.00 90.75 498 GLN A O 1
ATOM 3998 N N . VAL A 1 499 ? 0.054 -13.849 -30.035 1.00 93.12 499 VAL A N 1
ATOM 3999 C CA . VAL A 1 499 ? -0.209 -14.260 -28.651 1.00 93.12 499 VAL A CA 1
ATOM 4000 C C . VAL A 1 499 ? -0.732 -13.083 -27.834 1.00 93.12 499 VAL A C 1
ATOM 4002 O O . VAL A 1 499 ? -0.367 -11.933 -28.052 1.00 93.12 499 VAL A O 1
ATOM 4005 N N . ARG A 1 500 ? -1.623 -13.363 -26.876 1.00 91.19 500 ARG A N 1
ATOM 4006 C CA . ARG A 1 500 ? -2.308 -12.321 -26.087 1.00 91.19 500 ARG A CA 1
ATOM 4007 C C . ARG A 1 500 ? -1.560 -11.895 -24.825 1.00 91.19 500 ARG A C 1
ATOM 4009 O O . ARG A 1 500 ? -1.870 -10.853 -24.263 1.00 91.19 500 ARG A O 1
ATOM 4016 N N . ASN A 1 501 ? -0.640 -12.720 -24.331 1.00 91.19 501 ASN A N 1
ATOM 4017 C CA . ASN A 1 501 ? 0.067 -12.474 -23.080 1.00 91.19 501 ASN A CA 1
ATOM 4018 C C . ASN A 1 501 ? 1.447 -13.142 -23.076 1.00 91.19 501 ASN A C 1
ATOM 4020 O O . ASN A 1 501 ? 1.751 -14.006 -23.903 1.00 91.19 501 ASN A O 1
ATOM 4024 N N . LEU A 1 502 ? 2.274 -12.742 -22.107 1.00 91.31 502 LEU A N 1
ATOM 4025 C CA . LEU A 1 502 ? 3.654 -13.208 -21.982 1.00 91.31 502 LEU A CA 1
ATOM 4026 C C . LEU A 1 502 ? 3.742 -14.722 -21.744 1.00 91.31 502 LEU A C 1
ATOM 4028 O O . LEU A 1 502 ? 4.671 -15.367 -22.219 1.00 91.31 502 LEU A O 1
ATOM 4032 N N . LYS A 1 503 ? 2.765 -15.302 -21.041 1.00 90.25 503 LYS A N 1
ATOM 4033 C CA . LYS A 1 503 ? 2.696 -16.747 -20.810 1.00 90.25 503 LYS A CA 1
ATOM 4034 C C . LYS A 1 503 ? 2.517 -17.509 -22.120 1.00 90.25 503 LYS A C 1
ATOM 4036 O O . LYS A 1 503 ? 3.318 -18.384 -22.420 1.00 90.25 503 LYS A O 1
ATOM 4041 N N . GLY A 1 504 ? 1.552 -17.097 -22.939 1.00 90.12 504 GLY A N 1
ATOM 4042 C CA . GLY A 1 504 ? 1.324 -17.659 -24.267 1.00 90.12 504 GLY A CA 1
ATOM 4043 C C . GLY A 1 504 ? 2.532 -17.491 -25.187 1.00 90.12 504 GLY A C 1
ATOM 4044 O O . GLY A 1 504 ? 2.873 -18.422 -25.908 1.00 90.12 504 GLY A O 1
ATOM 4045 N N . PHE A 1 505 ? 3.226 -16.349 -25.117 1.00 91.44 505 PHE A N 1
ATOM 4046 C CA . PHE A 1 505 ? 4.494 -16.158 -25.826 1.00 91.44 505 PHE A CA 1
ATOM 4047 C C . PHE A 1 505 ? 5.560 -17.172 -25.386 1.00 91.44 505 PHE A C 1
ATOM 4049 O O . PHE A 1 505 ? 6.139 -17.865 -26.219 1.00 91.44 505 PHE A O 1
ATOM 4056 N N . ASN A 1 506 ? 5.777 -17.310 -24.077 1.00 90.38 506 ASN A N 1
ATOM 4057 C CA . ASN A 1 506 ? 6.769 -18.228 -23.522 1.00 90.38 506 ASN A CA 1
ATOM 4058 C C . ASN A 1 506 ? 6.439 -19.697 -23.820 1.00 90.38 506 ASN A C 1
ATOM 4060 O O . ASN A 1 506 ? 7.341 -20.479 -24.111 1.00 90.38 506 ASN A O 1
ATOM 4064 N N . ASP A 1 507 ? 5.167 -20.084 -23.757 1.00 88.56 507 ASP A N 1
ATOM 4065 C CA . ASP A 1 507 ? 4.730 -21.447 -24.060 1.00 88.56 507 ASP A CA 1
ATOM 4066 C C . ASP A 1 507 ? 4.876 -21.755 -25.554 1.00 88.56 507 ASP A C 1
ATOM 4068 O O . ASP A 1 507 ? 5.351 -22.832 -25.919 1.00 88.56 507 ASP A O 1
ATOM 4072 N N . LYS A 1 508 ? 4.573 -20.783 -26.425 1.00 86.75 508 LYS A N 1
ATOM 4073 C CA . LYS A 1 508 ? 4.815 -20.903 -27.865 1.00 86.75 508 LYS A CA 1
ATOM 4074 C C . LYS A 1 508 ? 6.305 -21.058 -28.162 1.00 86.75 508 LYS A C 1
ATOM 4076 O O . LYS A 1 508 ? 6.662 -21.965 -28.897 1.00 86.75 508 LYS A O 1
ATOM 4081 N N . LEU A 1 509 ? 7.177 -20.267 -27.531 1.00 86.62 509 LEU A N 1
ATOM 4082 C CA . LEU A 1 509 ? 8.632 -20.416 -27.669 1.00 86.62 509 LEU A CA 1
ATOM 4083 C C . LEU A 1 509 ? 9.154 -21.772 -27.175 1.00 86.62 509 LEU A C 1
ATOM 4085 O O . LEU A 1 509 ? 10.087 -22.317 -27.756 1.00 86.62 509 LEU A O 1
ATOM 4089 N N . LYS A 1 510 ? 8.579 -22.330 -26.103 1.00 84.44 510 LYS A N 1
ATOM 4090 C CA . LYS A 1 510 ? 8.981 -23.652 -25.592 1.00 84.44 510 LYS A CA 1
ATOM 4091 C C . LYS A 1 510 ? 8.642 -24.782 -26.560 1.00 84.44 510 LYS A C 1
ATOM 4093 O O . LYS A 1 510 ? 9.410 -25.739 -26.632 1.00 84.44 510 LYS A O 1
ATOM 4098 N N . ASN A 1 511 ? 7.517 -24.653 -27.260 1.00 84.00 511 ASN A N 1
ATOM 4099 C CA . ASN A 1 511 ? 6.980 -25.668 -28.165 1.00 84.00 511 ASN A CA 1
ATOM 4100 C C . ASN A 1 511 ? 7.321 -25.411 -29.641 1.00 84.00 511 ASN A C 1
ATOM 4102 O O . ASN A 1 511 ? 6.979 -26.232 -30.487 1.00 84.00 511 ASN A O 1
ATOM 4106 N N . ALA A 1 512 ? 7.954 -24.281 -29.962 1.00 78.44 512 ALA A N 1
ATOM 4107 C CA . ALA A 1 512 ? 8.304 -23.933 -31.329 1.00 78.44 512 ALA A CA 1
ATOM 4108 C C . ALA A 1 512 ? 9.409 -24.854 -31.861 1.00 78.44 512 ALA A C 1
ATOM 4110 O O . ALA A 1 512 ? 10.429 -25.078 -31.201 1.00 78.44 512 ALA A O 1
ATOM 4111 N N . THR A 1 513 ? 9.206 -25.372 -33.071 1.00 73.62 513 THR A N 1
ATOM 4112 C CA . THR A 1 513 ? 10.252 -26.055 -33.835 1.00 73.62 513 THR A CA 1
ATOM 4113 C C . THR A 1 513 ? 11.241 -25.025 -34.397 1.00 73.62 513 THR A C 1
ATOM 4115 O O . THR A 1 513 ? 10.892 -23.848 -34.513 1.00 73.62 513 THR A O 1
ATOM 4118 N N . PRO A 1 514 ? 12.477 -25.424 -34.756 1.00 69.38 514 PRO A N 1
ATOM 4119 C CA . PRO A 1 514 ? 13.449 -24.517 -35.371 1.00 69.38 514 PRO A CA 1
ATOM 4120 C C . PRO A 1 514 ? 12.897 -23.768 -36.595 1.00 69.38 514 PRO A C 1
ATOM 4122 O O . PRO A 1 514 ? 13.162 -22.581 -36.734 1.00 69.38 514 PRO A O 1
ATOM 4125 N N . GLU A 1 515 ? 12.057 -24.430 -37.397 1.00 61.19 515 GLU A N 1
ATOM 4126 C CA . GLU A 1 515 ? 11.377 -23.875 -38.581 1.00 61.19 515 GLU A CA 1
ATOM 4127 C C . GLU A 1 515 ? 10.306 -22.820 -38.256 1.00 61.19 515 GLU A C 1
ATOM 4129 O O . GLU A 1 515 ? 9.967 -22.003 -39.099 1.00 61.19 515 GLU A O 1
ATOM 4134 N N . MET A 1 516 ? 9.746 -22.828 -37.041 1.00 58.16 516 MET A N 1
ATOM 4135 C CA . MET A 1 516 ? 8.785 -21.811 -36.585 1.00 58.16 516 MET A CA 1
ATOM 4136 C C . MET A 1 516 ? 9.470 -20.570 -35.991 1.00 58.16 516 MET A C 1
ATOM 4138 O O . MET A 1 516 ? 8.783 -19.612 -35.631 1.00 58.16 516 MET A O 1
ATOM 4142 N N . LEU A 1 517 ? 10.791 -20.632 -35.785 1.00 60.09 517 LEU A N 1
ATOM 4143 C CA . LEU A 1 517 ? 11.613 -19.575 -35.185 1.00 60.09 517 LEU A CA 1
ATOM 4144 C C . LEU A 1 517 ? 12.579 -18.920 -36.185 1.00 60.09 517 LEU A C 1
ATOM 4146 O O . LEU A 1 517 ? 13.186 -17.910 -35.825 1.00 60.09 517 LEU A O 1
ATOM 4150 N N . SER A 1 518 ? 12.753 -19.520 -37.368 1.00 49.91 518 SER A N 1
ATOM 4151 C CA . SER A 1 518 ? 13.295 -18.897 -38.584 1.00 49.91 518 SER A CA 1
ATOM 4152 C C . SER A 1 518 ? 12.195 -18.135 -39.306 1.00 49.91 518 SER A C 1
ATOM 4154 O O . SER A 1 518 ? 12.474 -17.028 -39.801 1.00 49.91 518 SER A O 1
#

Mean predicted aligned error: 20.26 Å

Nearest PDB structures (foldseek):
  2iuu-assembly1_D  TM=9.367E-01  e=8.146E-20  Pseudomonas aeruginosa
  6t8o-assembly1_C  TM=9.425E-01  e=1.245E-18  Pseudomonas aeruginosa PAO1
  6t8g-assembly1_F  TM=9.363E-01  e=1.005E-18  Pseudomonas aeruginosa PAO1
  2ius-assembly2_B  TM=9.358E-01  e=3.089E-18  Escherichia coli
  2ius-assembly4_D  TM=9.301E-01  e=4.257E-18  Escherichia coli

Secondary structure (DSSP, 8-state):
--TTHHHHHHHHHHHHHHHHHHHHHHGGGSS-SSS---TT-TTS-HHHHHHHHHHHHHHHHHBTHHHHHHHHHHHHHHHTGGG---GGGGGHHHHHHHHHHHHHHHH-GGGB-HHHHHHHHHH-GGGGSHHHHHHHHHHHHHHHS-HHHHHHHHHHHHHHHHHHHHHTTS---PPPP-------------SSHHHHHHHHHHHHHTS---------------------------TTHHHHHHHSS-HHHHHHHHHHHHHHHHHHHHHHHT---------PPPPPHHHHHHHHHHHHHHHHHTT--EEEEEEE--SSEEEEEEEEPTT--HHHHHHTHHHHHHHTTT---EEE-SPTTSS-EEEEEE-SSPPP--HHHHHHSHHHHH---SSEEEEEE-TTS-EEEEETTTS--------TTSSHHHHHHHHHHHHHHH--TTT--B--B-TT-SSSGGGTT-TTBSSSPB-SHHHHHHHHHHHHHHHHHHHHHHHHTT-SSHHHHHHHHHH--GGGT-